Protein AF-A0A2V6Q6A1-F1 (afdb_monomer)

Nearest PDB structures (foldseek):
  5l9w-assembly1_A  TM=9.050E-01  e=7.237E-33  Aromatoleum aromaticum EbN1
  5m45-assembly2_G  TM=9.057E-01  e=1.517E-28  Xanthobacter autotrophicus Py2
  5svc-assembly1_D  TM=9.088E-01  e=3.037E-27  Xanthobacter autotrophicus Py2
  5svb-assembly1_A  TM=8.937E-01  e=1.854E-26  Xanthobacter autotrophicus Py2
  6yra-assembly2_D  TM=8.604E-01  e=2.142E-24  Pseudomonas jessenii

Structure (mmCIF, N/CA/C/O backbone):
data_AF-A0A2V6Q6A1-F1
#
_entry.id   AF-A0A2V6Q6A1-F1
#
loop_
_atom_site.group_PDB
_atom_site.id
_atom_site.type_symbol
_atom_site.label_atom_id
_atom_site.label_alt_id
_atom_site.label_comp_id
_atom_site.label_asym_id
_atom_site.label_entity_id
_atom_site.label_seq_id
_atom_site.pdbx_PDB_ins_code
_atom_site.Cartn_x
_atom_site.Cartn_y
_atom_site.Cartn_z
_atom_site.occupancy
_atom_site.B_iso_or_equiv
_atom_site.auth_seq_id
_atom_site.auth_comp_id
_atom_site.auth_asym_id
_atom_site.auth_atom_id
_atom_site.pdbx_PDB_model_num
ATOM 1 N N . MET A 1 1 ? 19.592 26.680 -6.602 1.00 52.19 1 MET A N 1
ATOM 2 C CA . MET A 1 1 ? 18.164 27.024 -6.761 1.00 52.19 1 MET A CA 1
ATOM 3 C C . MET A 1 1 ? 17.999 27.529 -8.184 1.00 52.19 1 MET A C 1
ATOM 5 O O . MET A 1 1 ? 18.560 28.576 -8.465 1.00 52.19 1 MET A O 1
ATOM 9 N N . ALA A 1 2 ? 17.382 26.703 -9.034 1.00 32.34 2 ALA A N 1
ATOM 10 C CA . ALA A 1 2 ? 17.072 26.809 -10.476 1.00 32.34 2 ALA A CA 1
ATOM 11 C C . ALA A 1 2 ? 17.186 25.356 -10.992 1.00 32.34 2 ALA A C 1
ATOM 13 O O . ALA A 1 2 ? 18.229 24.743 -10.777 1.00 32.34 2 ALA A O 1
ATOM 14 N N . ASP A 1 3 ? 16.178 24.664 -11.509 1.00 40.91 3 ASP A N 1
ATOM 15 C CA . ASP A 1 3 ? 14.806 25.017 -11.862 1.00 40.91 3 ASP A CA 1
ATOM 16 C C . ASP A 1 3 ? 13.910 23.847 -11.447 1.00 40.91 3 ASP A C 1
ATOM 18 O O . ASP A 1 3 ? 14.278 22.691 -11.642 1.00 40.91 3 ASP A O 1
ATOM 22 N N . ARG A 1 4 ? 12.764 24.119 -10.810 1.00 50.38 4 ARG A N 1
ATOM 23 C CA . ARG A 1 4 ? 11.746 23.087 -10.563 1.00 50.38 4 ARG A CA 1
ATOM 24 C C . ARG A 1 4 ? 11.013 22.883 -11.895 1.00 50.38 4 ARG A C 1
ATOM 26 O O . ARG A 1 4 ? 10.247 23.777 -12.244 1.00 50.38 4 ARG A O 1
ATOM 33 N N . PRO A 1 5 ? 11.223 21.779 -12.640 1.00 49.97 5 PRO A N 1
ATOM 34 C CA . PRO A 1 5 ? 10.543 21.594 -13.924 1.00 49.97 5 PRO A CA 1
ATOM 35 C C . PRO A 1 5 ? 9.046 21.333 -13.722 1.00 49.97 5 PRO A C 1
ATOM 37 O O . PRO A 1 5 ? 8.231 21.657 -14.578 1.00 49.97 5 PRO A O 1
ATOM 40 N N . HIS A 1 6 ? 8.693 20.795 -12.550 1.00 54.31 6 HIS A N 1
ATOM 41 C CA . HIS A 1 6 ? 7.360 20.307 -12.230 1.00 54.31 6 HIS A CA 1
ATOM 42 C C . HIS A 1 6 ? 6.731 21.127 -11.102 1.00 54.31 6 HIS A C 1
ATOM 44 O O . HIS A 1 6 ? 7.381 21.335 -10.066 1.00 54.31 6 HIS A O 1
ATOM 50 N N . PRO A 1 7 ? 5.478 21.591 -11.260 1.00 55.28 7 PRO A N 1
ATOM 51 C CA . PRO A 1 7 ? 4.749 22.215 -10.170 1.00 55.28 7 PRO A CA 1
ATOM 52 C C . PRO A 1 7 ? 4.548 21.184 -9.056 1.00 55.28 7 PRO A C 1
ATOM 54 O O . PRO A 1 7 ? 4.081 20.067 -9.284 1.00 55.28 7 PRO A O 1
ATOM 57 N N . THR A 1 8 ? 4.920 21.559 -7.834 1.00 61.19 8 THR A N 1
ATOM 58 C CA . THR A 1 8 ? 4.532 20.810 -6.640 1.00 61.19 8 THR A CA 1
ATOM 59 C C . THR A 1 8 ? 3.006 20.804 -6.553 1.00 61.19 8 THR A C 1
ATOM 61 O O . THR A 1 8 ? 2.381 21.843 -6.777 1.00 61.19 8 THR A O 1
ATOM 64 N N . SER A 1 9 ? 2.416 19.653 -6.236 1.00 60.75 9 SER A N 1
ATOM 65 C CA . SER A 1 9 ? 0.979 19.474 -6.039 1.00 60.75 9 SER A CA 1
ATOM 66 C C . SER A 1 9 ? 0.384 20.612 -5.205 1.00 60.75 9 SER A C 1
ATOM 68 O O . SER A 1 9 ? 0.834 20.870 -4.085 1.00 60.75 9 SER A O 1
ATOM 70 N N . ILE A 1 10 ? -0.641 21.274 -5.734 1.00 60.38 10 ILE A N 1
ATOM 71 C CA . ILE A 1 10 ? -1.460 22.233 -4.989 1.00 60.38 10 ILE A CA 1
ATOM 72 C C . ILE A 1 10 ? -2.690 21.521 -4.423 1.00 60.38 10 ILE A C 1
ATOM 74 O O . ILE A 1 10 ? -3.196 20.572 -5.030 1.00 60.38 10 ILE A O 1
ATOM 78 N N . ALA A 1 11 ? -3.178 21.964 -3.265 1.00 61.19 11 ALA A N 1
ATOM 79 C CA . ALA A 1 11 ? -4.461 21.505 -2.743 1.00 61.19 11 ALA A CA 1
ATOM 80 C C . ALA A 1 11 ? -5.572 21.782 -3.775 1.00 61.19 11 ALA A C 1
ATOM 82 O O . ALA A 1 11 ? -5.618 22.871 -4.348 1.00 61.19 11 ALA A O 1
ATOM 83 N N . GLY A 1 12 ? -6.438 20.796 -4.032 1.00 60.97 12 GLY A N 1
ATOM 84 C CA . GLY A 1 12 ? -7.480 20.902 -5.065 1.00 60.97 12 GLY A CA 1
ATOM 85 C C . GLY A 1 12 ? -6.962 20.834 -6.508 1.00 60.97 12 GLY A C 1
ATOM 86 O O . GLY A 1 12 ? -7.624 21.331 -7.415 1.00 60.97 12 GLY A O 1
ATOM 87 N N . GLY A 1 13 ? -5.772 20.263 -6.725 1.00 71.44 13 GLY A N 1
ATOM 88 C CA . GLY A 1 13 ? -5.239 19.984 -8.060 1.00 71.44 13 GLY A CA 1
ATOM 89 C C . GLY A 1 13 ? -6.072 18.958 -8.853 1.00 71.44 13 GLY A C 1
ATOM 90 O O . GLY A 1 13 ? -7.059 18.427 -8.344 1.00 71.44 13 GLY A O 1
ATOM 91 N N . PRO A 1 14 ? -5.683 18.654 -10.103 1.00 78.00 14 PRO A N 1
ATOM 92 C CA . PRO A 1 14 ? -6.456 17.830 -11.039 1.00 78.00 14 PRO A CA 1
ATOM 93 C C . PRO A 1 14 ? -6.380 16.315 -10.735 1.00 78.00 14 PRO A C 1
ATOM 95 O O . PRO A 1 14 ? -6.233 15.513 -11.650 1.00 78.00 14 PRO A O 1
ATOM 98 N N . TYR A 1 15 ? -6.427 15.911 -9.461 1.00 88.25 15 TYR A N 1
ATOM 99 C CA . TYR A 1 15 ? -6.210 14.536 -8.981 1.00 88.25 15 TYR A CA 1
ATOM 100 C C . TYR A 1 15 ? -7.426 13.629 -9.211 1.00 88.25 15 TYR A C 1
ATOM 102 O O . TYR A 1 15 ? -8.030 13.112 -8.275 1.00 88.25 15 TYR A O 1
ATOM 110 N N . ASP A 1 16 ? -7.812 13.470 -10.471 1.00 81.81 16 ASP A N 1
ATOM 111 C CA . ASP A 1 16 ? -9.021 12.757 -10.887 1.00 81.81 16 ASP A CA 1
ATOM 112 C C . ASP A 1 16 ? -8.877 11.224 -10.911 1.00 81.81 16 ASP A C 1
ATOM 114 O O . ASP A 1 16 ? -9.873 10.512 -11.035 1.00 81.81 16 ASP A O 1
ATOM 118 N N . GLY A 1 17 ? -7.654 10.701 -10.779 1.00 89.56 17 GLY A N 1
ATOM 119 C CA . GLY A 1 17 ? -7.370 9.270 -10.891 1.00 89.56 17 GLY A CA 1
ATOM 120 C C . GLY A 1 17 ? -7.438 8.738 -12.324 1.00 89.56 17 GLY A C 1
ATOM 121 O O . GLY A 1 17 ? -7.473 7.528 -12.507 1.00 89.56 17 GLY A O 1
ATOM 122 N N . THR A 1 18 ? -7.475 9.616 -13.332 1.00 88.75 18 THR A N 1
ATOM 123 C CA . THR A 1 18 ? -7.547 9.255 -14.758 1.00 88.75 18 THR A CA 1
ATOM 124 C C . THR A 1 18 ? -6.350 9.776 -15.544 1.00 88.75 18 THR A C 1
ATOM 126 O O . THR A 1 18 ? -5.711 9.018 -16.264 1.00 88.75 18 THR A O 1
ATOM 129 N N . THR A 1 19 ? -6.012 11.060 -15.392 1.00 89.62 19 THR A N 1
ATOM 130 C CA . THR A 1 19 ? -4.817 11.668 -15.993 1.00 89.62 19 THR A CA 1
ATOM 131 C C . THR A 1 19 ? -3.728 11.812 -14.942 1.00 89.62 19 THR A C 1
ATOM 133 O O . THR A 1 19 ? -2.576 11.433 -15.155 1.00 89.62 19 THR A O 1
ATOM 136 N N . PHE A 1 20 ? -4.103 12.336 -13.778 1.00 92.69 20 PHE A N 1
ATOM 137 C CA . PHE A 1 20 ? -3.232 12.437 -12.617 1.00 92.69 20 PHE A CA 1
ATOM 138 C C . PHE A 1 20 ? -3.672 11.414 -11.584 1.00 92.69 20 PHE A C 1
ATOM 140 O O . PHE A 1 20 ? -4.853 11.084 -11.494 1.00 92.69 20 PHE A O 1
ATOM 147 N N . SER A 1 21 ? -2.730 10.923 -10.781 1.00 94.69 21 SER A N 1
ATOM 148 C CA . SER A 1 21 ? -3.085 10.052 -9.666 1.00 94.69 21 SER A CA 1
ATOM 149 C C . SER A 1 21 ? -4.073 10.752 -8.742 1.00 94.69 21 SER A C 1
ATOM 151 O O . SER A 1 21 ? -3.942 11.948 -8.475 1.00 94.69 21 SER A O 1
ATOM 153 N N . TYR A 1 22 ? -5.033 9.993 -8.239 1.00 95.75 22 TYR A N 1
ATOM 154 C CA . TYR A 1 22 ? -5.939 10.449 -7.209 1.00 95.75 22 TYR A CA 1
ATOM 155 C C . TYR A 1 22 ? -5.170 10.719 -5.911 1.00 95.75 22 TYR A C 1
ATOM 157 O O . TYR A 1 22 ? -4.379 9.897 -5.444 1.00 95.75 22 TYR A O 1
ATOM 165 N N . ILE A 1 23 ? -5.421 11.890 -5.334 1.00 94.00 23 ILE A N 1
ATOM 166 C CA . ILE A 1 23 ? -4.911 12.322 -4.037 1.00 94.00 23 ILE A CA 1
ATOM 167 C C . ILE A 1 23 ? -6.141 12.758 -3.245 1.00 94.00 23 ILE A C 1
ATOM 169 O O . ILE A 1 23 ? -6.801 13.718 -3.654 1.00 94.00 23 ILE A O 1
ATOM 173 N N . PRO A 1 24 ? -6.478 12.069 -2.142 1.00 91.19 24 PRO A N 1
ATOM 174 C CA . PRO A 1 24 ? -7.683 12.378 -1.392 1.00 91.19 24 PRO A CA 1
ATOM 175 C C . PRO A 1 24 ? -7.619 13.799 -0.827 1.00 91.19 24 PRO A C 1
ATOM 177 O O . PRO A 1 24 ? -6.596 14.230 -0.287 1.00 91.19 24 PRO A O 1
ATOM 180 N N . GLY A 1 25 ? -8.732 14.524 -0.945 1.00 88.81 25 GLY A N 1
ATOM 181 C CA . GLY A 1 25 ? -8.899 15.821 -0.301 1.00 88.81 25 GLY A CA 1
ATOM 182 C C . GLY A 1 25 ? -9.003 15.706 1.229 1.00 88.81 25 GLY A C 1
ATOM 183 O O . GLY A 1 25 ? -9.142 14.607 1.767 1.00 88.81 25 GLY A O 1
ATOM 184 N N . PRO A 1 26 ? -8.985 16.841 1.954 1.00 86.12 26 PRO A N 1
ATOM 185 C CA . PRO A 1 26 ? -9.157 16.851 3.411 1.00 86.12 26 PRO A CA 1
ATOM 186 C C . PRO A 1 26 ? -10.549 16.374 3.856 1.00 86.12 26 PRO A C 1
ATOM 188 O O . PRO A 1 26 ? -10.706 15.899 4.977 1.00 86.12 26 PRO A O 1
ATOM 191 N N . THR A 1 27 ? -11.545 16.488 2.976 1.00 90.06 27 THR A N 1
ATOM 192 C CA . THR A 1 27 ? -12.910 16.004 3.186 1.00 90.06 27 THR A CA 1
ATOM 193 C C . THR A 1 27 ? -13.309 15.162 1.987 1.00 90.06 27 THR A C 1
ATOM 195 O O . THR A 1 27 ? -13.152 15.616 0.854 1.00 90.06 27 THR A O 1
ATOM 198 N N . LEU A 1 28 ? -13.848 13.970 2.239 1.00 94.12 28 LEU A N 1
ATOM 199 C CA . LEU A 1 28 ? -14.327 13.077 1.188 1.00 94.12 28 LEU A CA 1
ATOM 200 C C . LEU A 1 28 ? -15.754 13.439 0.769 1.00 94.12 28 LEU A C 1
ATOM 202 O O . LEU A 1 28 ? -16.633 13.629 1.614 1.00 94.12 28 LEU A O 1
ATOM 206 N N . SER A 1 29 ? -16.003 13.480 -0.536 1.00 94.50 29 SER A N 1
ATOM 207 C CA . SER A 1 29 ? -17.337 13.658 -1.111 1.00 94.50 29 SER A CA 1
ATOM 208 C C . SER A 1 29 ? -18.110 12.333 -1.152 1.00 94.50 29 SER A C 1
ATOM 210 O O . SER A 1 29 ? -18.175 11.674 -2.188 1.00 94.50 29 SER A O 1
ATOM 212 N N . ILE A 1 30 ? -18.723 11.943 -0.035 1.00 97.44 30 ILE A N 1
ATOM 213 C CA . ILE A 1 30 ? -19.488 10.690 0.086 1.00 97.44 30 ILE A CA 1
ATOM 214 C C . ILE A 1 30 ? -20.977 10.949 -0.179 1.00 97.44 30 ILE A C 1
ATOM 216 O O . ILE A 1 30 ? -21.548 11.896 0.364 1.00 97.44 30 ILE A O 1
ATOM 220 N N . ASP A 1 31 ? -21.619 10.112 -1.001 1.00 98.06 31 ASP A N 1
ATOM 221 C CA . ASP A 1 31 ? -23.051 10.239 -1.277 1.00 98.06 31 ASP A CA 1
ATOM 222 C C . ASP A 1 31 ? -23.886 10.054 0.009 1.00 98.06 31 ASP A C 1
ATOM 224 O O . ASP A 1 31 ? -23.669 9.079 0.734 1.00 98.06 31 ASP A O 1
ATOM 228 N N . PRO A 1 32 ? -24.865 10.937 0.294 1.00 96.94 32 PRO A N 1
ATOM 229 C CA . PRO A 1 32 ? -25.662 10.878 1.522 1.00 96.94 32 PRO A CA 1
ATOM 230 C C . PRO A 1 32 ? -26.473 9.591 1.721 1.00 96.94 32 PRO A C 1
ATOM 232 O O . PRO A 1 32 ? -26.937 9.339 2.831 1.00 96.94 32 PRO A O 1
ATOM 235 N N . SER A 1 33 ? -26.681 8.789 0.670 1.00 96.56 33 SER A N 1
ATOM 236 C CA . SER A 1 33 ? -27.344 7.484 0.793 1.00 96.56 33 SER A CA 1
ATOM 237 C C . SER A 1 33 ? -26.508 6.454 1.562 1.00 96.56 33 SER A C 1
ATOM 239 O O . SER A 1 33 ? -27.073 5.530 2.150 1.00 96.56 33 SER A O 1
ATOM 241 N N . LEU A 1 34 ? -25.182 6.621 1.620 1.00 98.38 34 LEU A N 1
ATOM 242 C CA . LEU A 1 34 ? -24.296 5.776 2.410 1.00 98.38 34 LEU A CA 1
ATOM 243 C C . LEU A 1 34 ? -24.174 6.328 3.834 1.00 98.38 34 LEU A C 1
ATOM 245 O O . LEU A 1 34 ? -23.472 7.305 4.090 1.00 98.38 34 LEU A O 1
ATOM 249 N N . THR A 1 35 ? -24.831 5.670 4.789 1.00 98.06 35 THR A N 1
ATOM 250 C CA . THR A 1 35 ? -24.734 6.061 6.201 1.00 98.06 35 THR A CA 1
ATOM 251 C C . THR A 1 35 ? -23.484 5.461 6.838 1.00 98.06 35 THR A C 1
ATOM 253 O O . THR A 1 35 ? -23.274 4.251 6.796 1.00 98.06 35 THR A O 1
ATOM 256 N N . LEU A 1 36 ? -22.668 6.306 7.464 1.00 98.31 36 LEU A N 1
ATOM 257 C CA . LEU A 1 36 ? -21.457 5.914 8.182 1.00 98.31 36 LEU A CA 1
ATOM 258 C C . LEU A 1 36 ? -21.755 5.719 9.675 1.00 98.31 36 LEU A C 1
ATOM 260 O O . LEU A 1 36 ? -22.447 6.541 10.275 1.00 98.31 36 LEU A O 1
ATOM 264 N N . HIS A 1 37 ? -21.225 4.662 10.292 1.00 97.94 37 HIS A N 1
ATOM 265 C CA . HIS A 1 37 ? -21.324 4.454 11.738 1.00 97.94 37 HIS A CA 1
ATOM 266 C C . HIS A 1 37 ? -20.251 5.279 12.443 1.00 97.94 37 HIS A C 1
ATOM 268 O O . HIS A 1 37 ? -19.085 4.880 12.469 1.00 97.94 37 HIS A O 1
ATOM 274 N N . ARG A 1 38 ? -20.646 6.401 13.044 1.00 96.69 38 ARG A N 1
ATOM 275 C CA . ARG A 1 38 ? -19.726 7.346 13.702 1.00 96.69 38 ARG A CA 1
ATOM 276 C C . ARG A 1 38 ? -19.898 7.400 15.214 1.00 96.69 38 ARG A C 1
ATOM 278 O O . ARG A 1 38 ? -19.171 8.125 15.882 1.00 96.69 38 ARG A O 1
ATOM 285 N N . GLU A 1 39 ? -20.853 6.658 15.755 1.00 97.50 39 GLU A N 1
ATOM 286 C CA . GLU A 1 39 ? -21.099 6.559 17.186 1.00 97.50 39 GLU A CA 1
ATOM 287 C C . GLU A 1 39 ? -19.993 5.739 17.871 1.00 97.50 39 GLU A C 1
ATOM 289 O O . GLU A 1 39 ? -19.534 4.720 17.349 1.00 97.50 39 GLU A O 1
ATOM 294 N N . TRP A 1 40 ? -19.513 6.231 19.014 1.00 97.88 40 TRP A N 1
ATOM 295 C CA . TRP A 1 40 ? -18.490 5.587 19.838 1.00 97.88 40 TRP A CA 1
ATOM 296 C C . TRP A 1 40 ? -18.577 6.085 21.284 1.00 97.88 40 TRP A C 1
ATOM 298 O O . TRP A 1 40 ? -19.172 7.129 21.560 1.00 97.88 40 TRP A O 1
ATOM 308 N N . THR A 1 41 ? -17.953 5.357 22.213 1.00 97.25 41 THR A N 1
ATOM 309 C CA . THR A 1 41 ? -17.817 5.781 23.615 1.00 97.25 41 THR A CA 1
ATOM 310 C C . THR A 1 41 ? -16.353 5.944 24.021 1.00 97.25 41 THR A C 1
ATOM 312 O O . THR A 1 41 ? -15.499 5.141 23.652 1.00 97.25 41 THR A O 1
ATOM 315 N N . ASP A 1 42 ? -16.059 6.983 24.803 1.00 94.31 42 ASP A N 1
ATOM 316 C CA . ASP A 1 42 ? -14.757 7.228 25.437 1.00 94.31 42 ASP A CA 1
ATOM 317 C C . ASP A 1 42 ? -14.569 6.438 26.743 1.00 94.31 42 ASP A C 1
ATOM 319 O O . ASP A 1 42 ? -13.448 6.293 27.240 1.00 94.31 42 ASP A O 1
ATOM 323 N N . LYS A 1 43 ? -15.657 5.885 27.290 1.00 94.88 43 LYS A N 1
ATOM 324 C CA . LYS A 1 43 ? -15.686 5.138 28.553 1.00 94.88 43 LYS A CA 1
ATOM 325 C C . LYS A 1 43 ? -15.255 3.689 28.351 1.00 94.88 43 LYS A C 1
ATOM 327 O O . LYS A 1 43 ? -16.050 2.765 28.494 1.00 94.88 43 LYS A O 1
ATOM 332 N N . ILE A 1 44 ? -13.981 3.499 28.026 1.00 96.75 44 ILE A N 1
ATOM 333 C CA . ILE A 1 44 ? -13.380 2.178 27.828 1.00 96.75 44 ILE A CA 1
ATOM 334 C C . ILE A 1 44 ? -12.336 1.949 28.914 1.00 96.75 44 ILE A C 1
ATOM 336 O O . ILE A 1 44 ? -11.341 2.677 28.996 1.00 96.75 44 ILE A O 1
ATOM 340 N N . ASP A 1 45 ? -12.553 0.931 29.746 1.00 96.38 45 ASP A N 1
ATOM 341 C CA . ASP A 1 45 ? -11.570 0.545 30.749 1.00 96.38 45 ASP A CA 1
ATOM 342 C C . ASP A 1 45 ? -10.300 -0.037 30.085 1.00 96.38 45 ASP A C 1
ATOM 344 O O . ASP A 1 45 ? -10.363 -0.585 28.977 1.00 96.38 45 ASP A O 1
ATOM 348 N N . PRO A 1 46 ? -9.126 0.062 30.736 1.00 97.06 46 PRO A N 1
ATOM 349 C CA . PRO A 1 46 ? -7.866 -0.373 30.135 1.00 97.06 46 PRO A CA 1
ATOM 350 C C . PRO A 1 46 ? -7.821 -1.858 29.748 1.00 97.06 46 PRO A C 1
ATOM 352 O O . PRO A 1 46 ? -7.141 -2.207 28.786 1.00 97.06 46 PRO A O 1
ATOM 355 N N . ILE A 1 47 ? -8.543 -2.733 30.459 1.00 97.88 47 ILE A N 1
ATOM 356 C CA . ILE A 1 47 ? -8.542 -4.175 30.183 1.00 97.88 47 ILE A CA 1
ATOM 357 C C . ILE A 1 47 ? -9.329 -4.441 28.901 1.00 97.88 47 ILE A C 1
ATOM 359 O O . ILE A 1 47 ? -8.825 -5.107 27.997 1.00 97.88 47 ILE A O 1
ATOM 363 N N . THR A 1 48 ? -10.536 -3.883 28.788 1.00 97.94 48 THR A N 1
ATOM 364 C CA . THR A 1 48 ? -11.352 -3.992 27.571 1.00 97.94 48 THR A CA 1
ATOM 365 C C . THR A 1 48 ? -10.622 -3.411 26.361 1.00 97.94 48 THR A C 1
ATOM 367 O O . THR A 1 48 ? -10.620 -4.036 25.298 1.00 97.94 48 THR A O 1
ATOM 370 N N . TYR A 1 49 ? -9.941 -2.269 26.527 1.00 98.25 49 TYR A N 1
ATOM 371 C CA . TYR A 1 49 ? -9.110 -1.681 25.475 1.00 98.25 49 TYR A CA 1
ATOM 372 C C . TYR A 1 49 ? -8.033 -2.657 24.985 1.00 98.25 49 TYR A C 1
ATOM 374 O O . TYR A 1 49 ? -7.991 -2.955 23.792 1.00 98.25 49 TYR A O 1
ATOM 382 N N . GLU A 1 50 ? -7.202 -3.202 25.879 1.00 97.69 50 GLU A N 1
ATOM 383 C CA . GLU A 1 50 ? -6.117 -4.107 25.477 1.00 97.69 50 GLU A CA 1
ATOM 384 C C . GLU A 1 50 ? -6.633 -5.409 24.855 1.00 97.69 50 GLU A C 1
ATOM 386 O O . GLU A 1 50 ? -6.040 -5.906 23.895 1.00 97.69 50 GLU A O 1
ATOM 391 N N . VAL A 1 51 ? -7.754 -5.947 25.347 1.00 98.25 51 VAL A N 1
ATOM 392 C CA . VAL A 1 51 ? -8.365 -7.161 24.787 1.00 98.25 51 VAL A CA 1
ATOM 393 C C . VAL A 1 51 ? -8.864 -6.919 23.365 1.00 98.25 51 VAL A C 1
ATOM 395 O O . VAL A 1 51 ? -8.527 -7.693 22.470 1.00 98.25 51 VAL A O 1
ATOM 398 N N . ILE A 1 52 ? -9.648 -5.861 23.130 1.00 98.50 52 ILE A N 1
ATOM 399 C CA . ILE A 1 52 ? -10.194 -5.571 21.796 1.00 98.50 52 ILE A CA 1
ATOM 400 C C . ILE A 1 52 ? -9.068 -5.169 20.837 1.00 98.50 52 ILE A C 1
ATOM 402 O O . ILE A 1 52 ? -9.050 -5.646 19.704 1.00 98.50 52 ILE A O 1
ATOM 406 N N . ARG A 1 53 ? -8.092 -4.371 21.291 1.00 97.94 53 ARG A N 1
ATOM 407 C CA . ARG A 1 53 ? -6.933 -3.952 20.492 1.00 97.94 53 ARG A CA 1
ATOM 408 C C . ARG A 1 53 ? -6.148 -5.140 19.942 1.00 97.94 53 ARG A C 1
ATOM 410 O O . ARG A 1 53 ? -5.947 -5.232 18.733 1.00 97.94 53 ARG A O 1
ATOM 417 N N . HIS A 1 54 ? -5.747 -6.075 20.804 1.00 97.25 54 HIS A N 1
ATOM 418 C CA . HIS A 1 54 ? -5.023 -7.268 20.356 1.00 97.25 54 HIS A CA 1
ATOM 419 C C . HIS A 1 54 ? -5.905 -8.213 19.537 1.00 97.25 54 HIS A C 1
ATOM 421 O O . HIS A 1 54 ? -5.401 -8.905 18.657 1.00 97.25 54 HIS A O 1
ATOM 427 N N . ASN A 1 55 ? -7.217 -8.250 19.787 1.00 98.06 55 ASN A N 1
ATOM 428 C CA . ASN A 1 55 ? -8.126 -9.040 18.962 1.00 98.06 55 ASN A CA 1
ATOM 429 C C . ASN A 1 55 ? -8.210 -8.482 17.534 1.00 98.06 55 ASN A C 1
ATOM 431 O O . ASN A 1 55 ? -8.062 -9.246 16.591 1.00 98.06 55 ASN A O 1
ATOM 435 N N . LEU A 1 56 ? -8.344 -7.161 17.366 1.00 98.31 56 LEU A N 1
ATOM 436 C CA . LEU A 1 56 ? -8.310 -6.503 16.053 1.00 98.31 56 LEU A CA 1
ATOM 437 C C . LEU A 1 56 ? -6.987 -6.755 15.315 1.00 98.31 56 LEU A C 1
ATOM 439 O O . LEU A 1 56 ? -7.014 -7.072 14.128 1.00 98.31 56 LEU A O 1
ATOM 443 N N . TRP A 1 57 ? -5.850 -6.691 16.017 1.00 97.56 57 TRP A N 1
ATOM 444 C CA . TRP A 1 57 ? -4.552 -7.073 15.450 1.00 97.56 57 TRP A CA 1
ATOM 445 C C . TRP A 1 57 ? -4.540 -8.534 14.974 1.00 97.56 57 TRP A C 1
ATOM 447 O O . TRP A 1 57 ? -4.217 -8.811 13.822 1.00 97.56 57 TRP A O 1
ATOM 457 N N . ASN A 1 58 ? -4.975 -9.472 15.820 1.00 97.44 58 ASN A N 1
ATOM 458 C CA . ASN A 1 58 ? -5.031 -10.892 15.466 1.00 97.44 58 ASN A CA 1
ATOM 459 C C . ASN A 1 58 ? -5.986 -11.170 14.295 1.00 97.44 58 ASN A C 1
ATOM 461 O O . ASN A 1 58 ? -5.707 -12.039 13.476 1.00 97.44 58 ASN A O 1
ATOM 465 N N . ILE A 1 59 ? -7.097 -10.433 14.193 1.00 98.12 59 ILE A N 1
ATOM 466 C CA . ILE A 1 59 ? -8.012 -10.502 13.047 1.00 98.12 59 ILE A CA 1
ATOM 467 C C . ILE A 1 59 ? -7.292 -10.076 11.763 1.00 98.12 59 ILE A C 1
ATOM 469 O O . ILE A 1 59 ? -7.453 -10.733 10.734 1.00 98.12 59 ILE A O 1
ATOM 473 N N . ASN A 1 60 ? -6.500 -9.001 11.821 1.00 96.81 60 ASN A N 1
ATOM 474 C CA . ASN A 1 60 ? -5.730 -8.525 10.675 1.00 96.81 60 ASN A CA 1
ATOM 475 C C . ASN A 1 60 ? -4.655 -9.534 10.239 1.00 96.81 60 ASN A C 1
ATOM 477 O O . ASN A 1 60 ? -4.497 -9.792 9.046 1.00 96.81 60 ASN A O 1
ATOM 481 N N . GLU A 1 61 ? -3.958 -10.151 11.194 1.00 94.81 61 GLU A N 1
ATOM 482 C CA . GLU A 1 61 ? -2.972 -11.203 10.915 1.00 94.81 61 GLU A CA 1
ATOM 483 C C . GLU A 1 61 ? -3.620 -12.454 10.319 1.00 94.81 61 GLU A C 1
ATOM 485 O O . GLU A 1 61 ? -3.163 -12.983 9.304 1.00 94.81 61 GLU A O 1
ATOM 490 N N . GLU A 1 62 ? -4.732 -12.907 10.901 1.00 96.50 62 GLU A N 1
ATOM 491 C CA . GLU A 1 62 ? -5.455 -14.079 10.417 1.00 96.50 62 GLU A CA 1
ATOM 492 C C . GLU A 1 62 ? -5.990 -13.892 8.994 1.00 96.50 62 GLU A C 1
ATOM 494 O O . GLU A 1 62 ? -6.027 -14.857 8.226 1.00 96.50 62 GLU A O 1
ATOM 499 N N . LEU A 1 63 ? -6.358 -12.664 8.614 1.00 96.69 63 LEU A N 1
ATOM 500 C CA . LEU A 1 63 ? -6.712 -12.332 7.236 1.00 96.69 63 LEU A CA 1
ATOM 501 C C . LEU A 1 63 ? -5.568 -12.712 6.288 1.00 96.69 63 LEU A C 1
ATOM 503 O O . LEU A 1 63 ? -5.773 -13.510 5.370 1.00 96.69 63 LEU A O 1
ATOM 507 N N . GLY A 1 64 ? -4.366 -12.180 6.529 1.00 94.25 64 GLY A N 1
ATOM 508 C CA . GLY A 1 64 ? -3.192 -12.451 5.696 1.00 94.25 64 GLY A CA 1
ATOM 509 C C . GLY A 1 64 ? -2.820 -13.937 5.683 1.00 94.25 64 GLY A C 1
ATOM 510 O O . GLY A 1 64 ? -2.621 -14.518 4.615 1.00 94.25 64 GLY A O 1
ATOM 511 N N . MET A 1 65 ? -2.850 -14.596 6.847 1.00 93.75 65 MET A N 1
ATOM 512 C CA . MET A 1 65 ? -2.576 -16.036 6.959 1.00 93.75 65 MET A CA 1
ATOM 513 C C . MET A 1 65 ? -3.596 -16.893 6.198 1.00 93.75 65 MET A C 1
ATOM 515 O O . MET A 1 65 ? -3.249 -17.948 5.666 1.00 93.75 65 MET A O 1
ATOM 519 N N . THR A 1 66 ? -4.860 -16.467 6.144 1.00 94.94 66 THR A N 1
ATOM 520 C CA . THR A 1 66 ? -5.907 -17.156 5.377 1.00 94.94 66 THR A CA 1
ATOM 521 C C . THR A 1 66 ? -5.601 -17.096 3.886 1.00 94.94 66 THR A C 1
ATOM 523 O O . THR A 1 66 ? -5.659 -18.125 3.214 1.00 94.94 66 THR A O 1
ATOM 526 N N . ILE A 1 67 ? -5.207 -15.923 3.380 1.00 94.56 67 ILE A N 1
ATOM 527 C CA . ILE A 1 67 ? -4.810 -15.757 1.977 1.00 94.56 67 ILE A CA 1
ATOM 528 C C . ILE A 1 67 ? -3.603 -16.641 1.668 1.00 94.56 67 ILE A C 1
ATOM 530 O O . ILE A 1 67 ? -3.647 -17.425 0.724 1.00 94.56 67 ILE A O 1
ATOM 534 N N . GLN A 1 68 ? -2.568 -16.579 2.507 1.00 91.44 68 GLN A N 1
ATOM 535 C CA . GLN A 1 68 ? -1.343 -17.363 2.349 1.00 91.44 68 GLN A CA 1
ATOM 536 C C . GLN A 1 68 ? -1.615 -18.875 2.266 1.00 91.44 68 GLN A C 1
ATOM 538 O O . GLN A 1 68 ? -0.959 -19.578 1.506 1.00 91.44 68 GLN A O 1
ATOM 543 N N . ARG A 1 69 ? -2.566 -19.393 3.053 1.00 91.31 69 ARG A N 1
ATOM 544 C CA . ARG A 1 69 ? -2.883 -20.831 3.103 1.00 91.31 69 ARG A CA 1
ATOM 545 C C . ARG A 1 69 ? -3.751 -21.323 1.947 1.00 91.31 69 ARG A C 1
ATOM 547 O O . ARG A 1 69 ? -3.776 -22.526 1.704 1.00 91.31 69 ARG A O 1
ATOM 554 N N . ILE A 1 70 ? -4.510 -20.433 1.308 1.00 92.38 70 ILE A N 1
ATOM 555 C CA . ILE A 1 70 ? -5.460 -20.787 0.240 1.00 92.38 70 ILE A CA 1
ATOM 556 C C . ILE A 1 70 ? -4.883 -20.476 -1.143 1.00 92.38 70 ILE A C 1
ATOM 558 O O . ILE A 1 70 ? -5.170 -21.206 -2.091 1.00 92.38 70 ILE A O 1
ATOM 562 N N . SER A 1 71 ? -4.097 -19.404 -1.270 1.00 88.12 71 SER A N 1
ATOM 563 C CA . SER A 1 71 ? -3.459 -19.028 -2.530 1.00 88.12 71 SER A CA 1
ATOM 564 C C . SER A 1 71 ? -2.596 -20.173 -3.058 1.00 88.12 71 SER A C 1
ATOM 566 O O . SER A 1 71 ? -1.875 -20.825 -2.308 1.00 88.12 71 SER A O 1
ATOM 568 N N . GLY A 1 72 ? -2.675 -20.408 -4.368 1.00 79.19 72 GLY A N 1
ATOM 569 C CA . GLY A 1 72 ? -1.789 -21.343 -5.066 1.00 79.19 72 GLY A CA 1
ATOM 570 C C . GLY A 1 72 ? -0.579 -20.660 -5.695 1.00 79.19 72 GLY A C 1
ATOM 571 O O . GLY A 1 72 ? 0.238 -21.333 -6.321 1.00 79.19 72 GLY A O 1
ATOM 572 N N . SER A 1 73 ? -0.464 -19.337 -5.568 1.00 79.44 73 SER A N 1
ATOM 573 C CA . SER A 1 73 ? 0.651 -18.573 -6.111 1.00 79.44 73 SER A CA 1
ATOM 574 C C . SER A 1 73 ? 1.855 -18.653 -5.168 1.00 79.44 73 SER A C 1
ATOM 576 O O . SER A 1 73 ? 1.735 -18.320 -3.982 1.00 79.44 73 SER A O 1
ATOM 578 N N . PRO A 1 74 ? 3.052 -19.023 -5.660 1.00 75.75 74 PRO A N 1
ATOM 579 C CA . PRO A 1 74 ? 4.255 -18.991 -4.835 1.00 75.75 74 PRO A CA 1
ATOM 580 C C . PRO A 1 74 ? 4.577 -17.564 -4.325 1.00 75.75 74 PRO A C 1
ATOM 582 O O . PRO A 1 74 ? 5.283 -17.416 -3.326 1.00 75.75 74 PRO A O 1
ATOM 585 N N . VAL A 1 75 ? 4.017 -16.516 -4.956 1.00 79.69 75 VAL A N 1
ATOM 586 C CA . VAL A 1 75 ? 4.171 -15.108 -4.556 1.00 79.69 75 VAL A CA 1
ATOM 587 C C . VAL A 1 75 ? 3.524 -14.878 -3.190 1.00 79.69 75 VAL A C 1
ATOM 589 O O . VAL A 1 75 ? 4.141 -14.336 -2.274 1.00 79.69 75 VAL A O 1
ATOM 592 N N . ALA A 1 76 ? 2.300 -15.373 -3.015 1.00 79.00 76 ALA A N 1
ATOM 593 C CA . ALA A 1 76 ? 1.592 -15.286 -1.746 1.00 79.00 76 ALA A CA 1
ATOM 594 C C . ALA A 1 76 ? 2.181 -16.247 -0.707 1.00 79.00 76 ALA A C 1
ATOM 596 O O . ALA A 1 76 ? 2.333 -15.891 0.458 1.00 79.00 76 ALA A O 1
ATOM 597 N N . MET A 1 77 ? 2.495 -17.480 -1.125 1.00 78.12 77 MET A N 1
ATOM 598 C CA . MET A 1 77 ? 2.857 -18.563 -0.208 1.00 78.12 77 MET A CA 1
ATOM 599 C C . MET A 1 77 ? 4.266 -18.439 0.375 1.00 78.12 77 MET A C 1
ATOM 601 O O . MET A 1 77 ? 4.477 -18.872 1.511 1.00 78.12 77 MET A O 1
ATOM 605 N N . TYR A 1 78 ? 5.222 -17.886 -0.380 1.00 74.75 78 TYR A N 1
ATOM 606 C CA . TYR A 1 78 ? 6.634 -17.835 0.024 1.00 74.75 78 TYR A CA 1
ATOM 607 C C . TYR A 1 78 ? 7.184 -16.414 0.091 1.00 74.75 78 TYR A C 1
ATOM 609 O O . TYR A 1 78 ? 7.890 -16.085 1.042 1.00 74.75 78 TYR A O 1
ATOM 617 N N . ALA A 1 79 ? 6.852 -15.586 -0.902 1.00 74.81 79 ALA A N 1
ATOM 618 C CA . ALA A 1 79 ? 7.330 -14.207 -0.988 1.00 74.81 79 ALA A CA 1
ATOM 619 C C . ALA A 1 79 ? 6.644 -13.280 0.017 1.00 74.81 79 ALA A C 1
ATOM 621 O O . ALA A 1 79 ? 7.230 -12.281 0.422 1.00 74.81 79 ALA A O 1
ATOM 622 N N . PHE A 1 80 ? 5.410 -13.604 0.416 1.00 85.56 80 PHE A N 1
ATOM 623 C CA . PHE A 1 80 ? 4.595 -12.740 1.271 1.00 85.56 80 PHE A CA 1
ATOM 624 C C . PHE A 1 80 ? 4.355 -11.364 0.634 1.00 85.56 80 PHE A C 1
ATOM 626 O O . PHE A 1 80 ? 4.294 -10.343 1.320 1.00 85.56 80 PHE A O 1
ATOM 633 N N . ASP A 1 81 ? 4.200 -11.338 -0.693 1.00 89.00 81 ASP A N 1
ATOM 634 C CA . ASP A 1 81 ? 3.831 -10.133 -1.441 1.00 89.00 81 ASP A CA 1
ATOM 635 C C . ASP A 1 81 ? 2.307 -9.947 -1.422 1.00 89.00 81 ASP A C 1
ATOM 637 O O . ASP A 1 81 ? 1.573 -10.172 -2.386 1.00 89.00 81 ASP A O 1
ATOM 641 N N . LEU A 1 82 ? 1.820 -9.664 -0.219 1.00 93.06 82 LEU A N 1
ATOM 642 C CA . LEU A 1 82 ? 0.426 -9.401 0.094 1.00 93.06 82 LEU A CA 1
ATOM 643 C C . LEU A 1 82 ? 0.360 -8.361 1.211 1.00 93.06 82 LEU A C 1
ATOM 645 O O . LEU A 1 82 ? 1.381 -7.992 1.783 1.00 93.06 82 LEU A O 1
ATOM 649 N N . ASN A 1 83 ? -0.826 -7.874 1.545 1.00 95.19 83 ASN A N 1
ATOM 650 C CA . ASN A 1 83 ? -1.054 -7.169 2.802 1.00 95.19 83 ASN A CA 1
ATOM 651 C C . ASN A 1 83 ? -2.525 -7.284 3.222 1.00 95.19 83 ASN A C 1
ATOM 653 O O . ASN A 1 83 ? -3.408 -7.413 2.378 1.00 95.19 83 ASN A O 1
ATOM 657 N N . SER A 1 84 ? -2.785 -7.239 4.525 1.00 96.31 84 SER A N 1
ATOM 658 C CA . SER A 1 84 ? -4.111 -7.162 5.138 1.00 96.31 84 SER A CA 1
ATOM 659 C C . SER A 1 84 ? -4.265 -5.823 5.850 1.00 96.31 84 SER A C 1
ATOM 661 O O . SER A 1 84 ? -3.318 -5.307 6.439 1.00 96.31 84 SER A O 1
ATOM 663 N N . SER A 1 85 ? -5.438 -5.202 5.789 1.00 97.81 85 SER A N 1
ATOM 664 C CA . SER A 1 85 ? -5.655 -3.931 6.484 1.00 97.81 85 SER A CA 1
ATOM 665 C C . SER A 1 85 ? -7.086 -3.770 6.972 1.00 97.81 85 SER A C 1
ATOM 667 O O . SER A 1 85 ? -8.038 -4.207 6.320 1.00 97.81 85 SER A O 1
ATOM 669 N N . ILE A 1 86 ? -7.221 -3.091 8.109 1.00 98.62 86 ILE A N 1
ATOM 670 C CA . ILE A 1 86 ? -8.491 -2.668 8.697 1.00 98.62 86 ILE A CA 1
ATOM 671 C C . ILE A 1 86 ? -8.492 -1.141 8.739 1.00 98.62 86 ILE A C 1
ATOM 673 O O . ILE A 1 86 ? -7.545 -0.532 9.243 1.00 98.62 86 ILE A O 1
ATOM 677 N N . PHE A 1 87 ? -9.573 -0.534 8.256 1.00 98.75 87 PHE A N 1
ATOM 678 C CA . PHE A 1 87 ? -9.767 0.914 8.263 1.00 98.75 87 PHE A CA 1
ATOM 679 C C . PHE A 1 87 ? -11.028 1.305 9.015 1.00 98.75 87 PHE A C 1
ATOM 681 O O . PHE A 1 87 ? -11.962 0.513 9.126 1.00 98.75 87 PHE A O 1
ATOM 688 N N . THR A 1 88 ? -11.090 2.551 9.469 1.00 98.69 88 THR A N 1
ATOM 689 C CA . THR A 1 88 ? -12.340 3.208 9.865 1.00 98.69 88 THR A CA 1
ATOM 690 C C . THR A 1 88 ? -13.324 3.265 8.694 1.00 98.69 88 THR A C 1
ATOM 692 O O . THR A 1 88 ? -12.991 2.968 7.546 1.00 98.69 88 THR A O 1
ATOM 695 N N . GLU A 1 89 ? -14.559 3.667 8.970 1.00 98.44 89 GLU A N 1
ATOM 696 C CA . GLU A 1 89 ? -15.620 3.821 7.976 1.00 98.44 89 GLU A CA 1
ATOM 697 C C . GLU A 1 89 ? -15.288 4.806 6.837 1.00 98.44 89 GLU A C 1
ATOM 699 O O . GLU A 1 89 ? -15.808 4.657 5.730 1.00 98.44 89 GLU A O 1
ATOM 704 N N . ASP A 1 90 ? -14.395 5.768 7.088 1.00 96.88 90 ASP A N 1
ATOM 705 C CA . ASP A 1 90 ? -13.910 6.783 6.145 1.00 96.88 90 ASP A CA 1
ATOM 706 C C . ASP A 1 90 ? -12.476 6.537 5.633 1.00 96.88 90 ASP A C 1
ATOM 708 O O . ASP A 1 90 ? -11.883 7.398 4.981 1.00 96.88 90 ASP A O 1
ATOM 712 N N . GLY A 1 91 ? -11.932 5.336 5.853 1.00 97.12 91 GLY A N 1
ATOM 713 C CA . GLY A 1 91 ? -10.677 4.908 5.234 1.00 97.12 91 GLY A CA 1
ATOM 714 C C . GLY A 1 91 ? -9.409 5.363 5.959 1.00 97.12 91 GLY A C 1
ATOM 715 O O . GLY A 1 91 ? -8.353 5.449 5.334 1.00 97.12 91 GLY A O 1
ATOM 716 N N . GLU A 1 92 ? -9.471 5.660 7.257 1.00 97.50 92 GLU A N 1
ATOM 717 C CA . GLU A 1 92 ? -8.284 5.856 8.094 1.00 97.50 92 GLU A CA 1
ATOM 718 C C . GLU A 1 92 ? -7.741 4.506 8.585 1.00 97.50 92 GLU A C 1
ATOM 720 O O . GLU A 1 92 ? -8.501 3.643 9.022 1.00 97.50 92 GLU A O 1
ATOM 725 N N . PHE A 1 93 ? -6.423 4.299 8.511 1.00 97.69 93 PHE A N 1
ATOM 726 C CA . PHE A 1 93 ? -5.798 3.046 8.939 1.00 97.69 93 PHE A CA 1
ATOM 727 C C . PHE A 1 93 ? -5.962 2.812 10.441 1.00 97.69 93 PHE A C 1
ATOM 729 O O . PHE A 1 93 ? -5.547 3.635 11.256 1.00 97.69 93 PHE A O 1
ATOM 736 N N . ILE A 1 94 ? -6.446 1.625 10.795 1.00 98.12 94 ILE A N 1
ATOM 737 C CA . ILE A 1 94 ? -6.381 1.103 12.163 1.00 98.12 94 ILE A CA 1
ATOM 738 C C . ILE A 1 94 ? -5.185 0.171 12.273 1.00 98.12 94 ILE A C 1
ATOM 740 O O . ILE A 1 94 ? -4.334 0.370 13.132 1.00 98.12 94 ILE A O 1
ATOM 744 N N . TYR A 1 95 ? -5.102 -0.802 11.366 1.00 97.12 95 TYR A N 1
ATOM 745 C CA . TYR A 1 95 ? -3.965 -1.703 11.223 1.00 97.12 95 TYR A CA 1
ATOM 746 C C . TYR A 1 95 ? -3.697 -1.975 9.749 1.00 97.12 95 TYR A C 1
ATOM 748 O O . TYR A 1 95 ? -4.633 -2.090 8.956 1.00 97.12 95 TYR A O 1
ATOM 756 N N . TYR A 1 96 ? -2.423 -2.133 9.407 1.00 95.12 96 TYR A N 1
ATOM 757 C CA . TYR A 1 96 ? -1.991 -2.857 8.215 1.00 95.12 96 TYR A CA 1
ATOM 758 C C . TYR A 1 96 ? -1.078 -4.016 8.638 1.00 95.12 96 TYR A C 1
ATOM 760 O O . TYR A 1 96 ? -0.590 -4.052 9.765 1.00 95.12 96 TYR A O 1
ATOM 768 N N . GLY A 1 97 ? -0.909 -5.009 7.775 1.00 93.00 97 GLY A N 1
ATOM 769 C CA . GLY A 1 97 ? -0.142 -6.212 8.059 1.00 93.00 97 GLY A CA 1
ATOM 770 C C . GLY A 1 97 ? 1.367 -6.020 7.853 1.00 93.00 97 GLY A C 1
ATOM 771 O O . GLY A 1 97 ? 1.791 -5.171 7.062 1.00 93.00 97 GLY A O 1
ATOM 772 N N . PRO A 1 98 ? 2.195 -6.868 8.485 1.00 90.88 98 PRO A N 1
ATOM 773 C CA . PRO A 1 98 ? 3.656 -6.780 8.488 1.00 90.88 98 PRO A CA 1
ATOM 774 C C . PRO A 1 98 ? 4.308 -7.276 7.186 1.00 90.88 98 PRO A C 1
ATOM 776 O O . PRO A 1 98 ? 5.518 -7.470 7.145 1.00 90.88 98 PRO A O 1
ATOM 779 N N . TYR A 1 99 ? 3.514 -7.525 6.143 1.00 92.25 99 TYR A N 1
ATOM 780 C CA . TYR A 1 99 ? 3.917 -8.167 4.894 1.00 92.25 99 TYR A CA 1
ATOM 781 C C . TYR A 1 99 ? 4.712 -7.209 3.994 1.00 92.25 99 TYR A C 1
ATOM 783 O O . TYR A 1 99 ? 5.929 -7.138 4.118 1.00 92.25 99 TYR A O 1
ATOM 791 N N . GLN A 1 100 ? 4.058 -6.455 3.104 1.00 92.88 100 GLN A N 1
ATOM 792 C CA . GLN A 1 100 ? 4.693 -5.379 2.334 1.00 92.88 100 GLN A CA 1
ATOM 793 C C . GLN A 1 100 ? 4.415 -4.017 2.967 1.00 92.88 100 GLN A C 1
ATOM 795 O O . GLN A 1 100 ? 3.281 -3.534 2.939 1.00 92.88 100 GLN A O 1
ATOM 800 N N . LEU A 1 101 ? 5.443 -3.370 3.516 1.00 93.31 101 LEU A N 1
ATOM 801 C CA . LEU A 1 101 ? 5.294 -2.135 4.290 1.00 93.31 101 LEU A CA 1
ATOM 802 C C . LEU A 1 101 ? 4.835 -0.943 3.451 1.00 93.31 101 LEU A C 1
ATOM 804 O O . LEU A 1 101 ? 4.143 -0.072 3.971 1.00 93.31 101 LEU A O 1
ATOM 808 N N . TYR A 1 102 ? 5.145 -0.920 2.153 1.00 94.06 102 TYR A N 1
ATOM 809 C CA . TYR A 1 102 ? 4.713 0.167 1.273 1.00 94.06 102 TYR A CA 1
ATOM 810 C C . TYR A 1 102 ? 3.185 0.242 1.128 1.00 94.06 102 TYR A C 1
ATOM 812 O O . TYR A 1 102 ? 2.656 1.306 0.808 1.00 94.06 102 TYR A O 1
ATOM 820 N N . MET A 1 103 ? 2.453 -0.835 1.441 1.00 95.00 103 MET A N 1
ATOM 821 C CA . MET A 1 103 ? 0.987 -0.845 1.388 1.00 95.00 103 MET A CA 1
ATOM 822 C C . MET A 1 103 ? 0.339 0.121 2.388 1.00 95.00 103 MET A C 1
ATOM 824 O O . MET A 1 103 ? -0.785 0.573 2.162 1.00 95.00 103 MET A O 1
ATOM 828 N N . SER A 1 104 ? 1.062 0.528 3.438 1.00 93.69 104 SER A N 1
ATOM 829 C CA . SER A 1 104 ? 0.607 1.560 4.376 1.00 93.69 104 SER A CA 1
ATOM 830 C C . SER A 1 104 ? 0.524 2.966 3.756 1.00 93.69 104 SER A C 1
ATOM 832 O O . SER A 1 104 ? 0.054 3.898 4.404 1.00 93.69 104 SER A O 1
ATOM 834 N N . GLY A 1 105 ? 1.019 3.143 2.525 1.00 92.88 105 GLY A N 1
ATOM 835 C CA . GLY A 1 105 ? 0.885 4.364 1.729 1.00 92.88 105 GLY A CA 1
ATOM 836 C C . GLY A 1 105 ? 0.017 4.202 0.475 1.00 92.88 105 GLY A C 1
ATOM 837 O O . GLY A 1 105 ? -0.018 5.120 -0.346 1.00 92.88 105 GLY A O 1
ATOM 838 N N . VAL A 1 106 ? -0.680 3.071 0.325 1.00 93.19 106 VAL A N 1
ATOM 839 C CA . VAL A 1 106 ? -1.360 2.664 -0.919 1.00 93.19 106 VAL A CA 1
ATOM 840 C C . VAL A 1 106 ? -2.846 2.379 -0.668 1.00 93.19 106 VAL A C 1
ATOM 842 O O . VAL A 1 106 ? -3.711 3.012 -1.270 1.00 93.19 106 VAL A O 1
ATOM 845 N N . SER A 1 107 ? -3.170 1.466 0.252 1.00 93.31 107 SER A N 1
ATOM 846 C CA . SER A 1 107 ? -4.519 0.884 0.351 1.00 93.31 107 SER A CA 1
ATOM 847 C C . SER A 1 107 ? -5.625 1.859 0.786 1.00 93.31 107 SER A C 1
ATOM 849 O O . SER A 1 107 ? -6.756 1.742 0.311 1.00 93.31 107 SER A O 1
ATOM 851 N N . ASP A 1 108 ? -5.329 2.855 1.632 1.00 96.75 108 ASP A N 1
ATOM 852 C CA . ASP A 1 108 ? -6.318 3.869 2.041 1.00 96.75 108 ASP A CA 1
ATOM 853 C C . ASP A 1 108 ? -6.770 4.750 0.873 1.00 96.75 108 ASP A C 1
ATOM 855 O O . ASP A 1 108 ? -7.923 5.175 0.832 1.00 96.75 108 ASP A O 1
ATOM 859 N N . VAL A 1 109 ? -5.885 5.004 -0.095 1.00 97.00 109 VAL A N 1
ATOM 860 C CA . VAL A 1 109 ? -6.194 5.809 -1.285 1.00 97.00 109 VAL A CA 1
ATOM 861 C C . VAL A 1 109 ? -7.324 5.154 -2.084 1.00 97.00 109 VAL A C 1
ATOM 863 O O . VAL A 1 109 ? -8.274 5.831 -2.472 1.00 97.00 109 VAL A O 1
ATOM 866 N N . GLN A 1 110 ? -7.289 3.826 -2.229 1.00 97.38 110 GLN A N 1
ATOM 867 C CA . GLN A 1 110 ? -8.320 3.067 -2.944 1.00 97.38 110 GLN A CA 1
ATOM 868 C C . GLN A 1 110 ? -9.653 3.017 -2.181 1.00 97.38 110 GLN A C 1
ATOM 870 O O . GLN A 1 110 ? -10.717 3.108 -2.800 1.00 97.38 110 GLN A O 1
ATOM 875 N N . VAL A 1 111 ? -9.623 2.918 -0.843 1.00 98.31 111 VAL A N 1
ATOM 876 C CA . VAL A 1 111 ? -10.836 3.007 -0.002 1.00 98.31 111 VAL A CA 1
ATOM 877 C C . VAL A 1 111 ? -11.493 4.378 -0.165 1.00 98.31 111 VAL A C 1
ATOM 879 O O . VAL A 1 111 ? -12.687 4.462 -0.453 1.00 98.31 111 VAL A O 1
ATOM 882 N N . LYS A 1 112 ? -10.708 5.453 -0.043 1.00 98.12 112 LYS A N 1
ATOM 883 C CA . LYS A 1 112 ? -11.183 6.840 -0.156 1.00 98.12 112 LYS A CA 1
ATOM 884 C C . LYS A 1 112 ? -11.740 7.135 -1.546 1.00 98.12 112 LYS A C 1
ATOM 886 O O . LYS A 1 112 ? -12.849 7.652 -1.658 1.00 98.12 112 LYS A O 1
ATOM 891 N N . TRP A 1 113 ? -11.049 6.693 -2.597 1.00 97.75 113 TRP A N 1
ATOM 892 C CA . TRP A 1 113 ? -11.561 6.820 -3.959 1.00 97.75 113 TRP A CA 1
ATOM 893 C C . TRP A 1 113 ? -12.887 6.080 -4.141 1.00 97.75 113 TRP A C 1
ATOM 895 O O . TRP A 1 113 ? -13.820 6.618 -4.736 1.00 97.75 113 TRP A O 1
ATOM 905 N N . THR A 1 114 ? -13.000 4.862 -3.600 1.00 98.31 114 THR A N 1
ATOM 906 C CA . THR A 1 114 ? -14.229 4.056 -3.664 1.00 98.31 114 THR A CA 1
ATOM 907 C C . THR A 1 114 ? -15.383 4.757 -2.951 1.00 98.31 114 THR A C 1
ATOM 909 O O . THR A 1 114 ? -16.477 4.845 -3.505 1.00 98.31 114 THR A O 1
ATOM 912 N N . LEU A 1 115 ? -15.147 5.322 -1.766 1.00 98.44 115 LEU A N 1
ATOM 913 C CA . LEU A 1 115 ? -16.146 6.108 -1.042 1.00 98.44 115 LEU A CA 1
ATOM 914 C C . LEU A 1 115 ? -16.667 7.289 -1.876 1.00 98.44 115 LEU A C 1
ATOM 916 O O . LEU A 1 115 ? -17.877 7.493 -1.939 1.00 98.44 115 LEU A O 1
ATOM 920 N N . GLU A 1 116 ? -15.798 8.023 -2.569 1.00 97.31 116 GLU A N 1
ATOM 921 C CA . GLU A 1 116 ? -16.215 9.181 -3.373 1.00 97.31 116 GLU A CA 1
ATOM 922 C C . GLU A 1 116 ? -16.884 8.799 -4.701 1.00 97.31 116 GLU A C 1
ATOM 924 O O . GLU A 1 116 ? -17.873 9.406 -5.110 1.00 97.31 116 GLU A O 1
ATOM 929 N N . HIS A 1 117 ? -16.387 7.758 -5.370 1.00 97.25 117 HIS A N 1
ATOM 930 C CA . HIS A 1 117 ? -16.769 7.444 -6.752 1.00 97.25 117 HIS A CA 1
ATOM 931 C C . HIS A 1 117 ? -17.723 6.257 -6.883 1.00 97.25 117 HIS A C 1
ATOM 933 O O . HIS A 1 117 ? -18.178 5.965 -7.993 1.00 97.25 117 HIS A O 1
ATOM 939 N N . ARG A 1 118 ? -18.000 5.532 -5.791 1.00 97.88 118 ARG A N 1
ATOM 940 C CA . ARG A 1 118 ? -18.871 4.344 -5.787 1.00 97.88 118 ARG A CA 1
ATOM 941 C C . ARG A 1 118 ? -20.012 4.408 -4.782 1.00 97.88 118 ARG A C 1
ATOM 943 O O . ARG A 1 118 ? -20.952 3.636 -4.948 1.00 97.88 118 ARG A O 1
ATOM 950 N N . SER A 1 119 ? -19.998 5.336 -3.818 1.00 98.12 119 SER A N 1
ATOM 951 C CA . SER A 1 119 ? -21.083 5.487 -2.827 1.00 98.12 119 SER A CA 1
ATOM 952 C C . SER A 1 119 ? -22.456 5.721 -3.462 1.00 98.12 119 SER A C 1
ATOM 954 O O . SER A 1 119 ? -23.428 5.134 -3.003 1.00 98.12 119 SER A O 1
ATOM 956 N N . LYS A 1 120 ? -22.534 6.495 -4.554 1.00 97.88 120 LYS A N 1
ATOM 957 C CA . LYS A 1 120 ? -23.783 6.720 -5.305 1.00 97.88 120 LYS A CA 1
ATOM 958 C C . LYS A 1 120 ? -24.093 5.631 -6.333 1.00 97.88 120 LYS A C 1
ATOM 960 O O . LYS A 1 120 ? -25.221 5.161 -6.436 1.00 97.88 120 LYS A O 1
ATOM 965 N N . ASN A 1 121 ? -23.111 5.292 -7.166 1.00 96.69 121 ASN A N 1
ATOM 966 C CA . ASN A 1 121 ? -23.255 4.348 -8.274 1.00 96.69 121 ASN A CA 1
ATOM 967 C C . ASN A 1 121 ? -21.940 3.571 -8.440 1.00 96.69 121 ASN A C 1
ATOM 969 O O . ASN A 1 121 ? -20.904 4.204 -8.644 1.00 96.69 121 ASN A O 1
ATOM 973 N N . PRO A 1 122 ? -21.945 2.230 -8.339 1.00 97.50 122 PRO A N 1
ATOM 974 C CA . PRO A 1 122 ? -23.091 1.316 -8.208 1.00 97.50 122 PRO A CA 1
ATOM 975 C C . PRO A 1 122 ? -23.667 1.206 -6.786 1.00 97.50 122 PRO A C 1
ATOM 977 O O . PRO A 1 122 ? -24.457 0.303 -6.509 1.00 97.50 122 PRO A O 1
ATOM 980 N N . GLY A 1 123 ? -23.262 2.093 -5.877 1.00 98.19 123 GLY A N 1
ATOM 981 C CA . GLY A 1 123 ? -23.595 2.008 -4.464 1.00 98.19 123 GLY A CA 1
ATOM 982 C C . GLY A 1 123 ? -22.656 1.061 -3.722 1.00 98.19 123 GLY A C 1
ATOM 983 O O . GLY A 1 123 ? -22.058 0.155 -4.312 1.00 98.19 123 GLY A O 1
ATOM 984 N N . ILE A 1 124 ? -22.546 1.277 -2.414 1.00 98.69 124 ILE A N 1
ATOM 985 C CA . ILE A 1 124 ? -21.756 0.459 -1.490 1.00 98.69 124 ILE A CA 1
ATOM 986 C C . ILE A 1 124 ? -22.736 -0.159 -0.497 1.00 98.69 124 ILE A C 1
ATOM 988 O O . ILE A 1 124 ? -23.366 0.568 0.269 1.00 98.69 124 ILE A O 1
ATOM 992 N N . HIS A 1 125 ? -22.876 -1.482 -0.518 1.00 98.56 125 HIS A N 1
ATOM 993 C CA . HIS A 1 125 ? -23.807 -2.200 0.350 1.00 98.56 125 HIS A CA 1
ATOM 994 C C . HIS A 1 125 ? -23.097 -3.260 1.185 1.00 98.56 125 HIS A C 1
ATOM 996 O O . HIS A 1 125 ? -21.954 -3.638 0.921 1.00 98.56 125 HIS A O 1
ATOM 1002 N N . GLU A 1 126 ? -23.806 -3.749 2.199 1.00 98.50 126 GLU A N 1
ATOM 1003 C CA . GLU A 1 126 ? -23.395 -4.926 2.951 1.00 98.50 126 GLU A CA 1
ATOM 1004 C C . GLU A 1 126 ? -23.126 -6.106 2.009 1.00 98.50 126 GLU A C 1
ATOM 1006 O O . GLU A 1 126 ? -23.849 -6.327 1.035 1.00 98.50 126 GLU A O 1
ATOM 1011 N N . ASP A 1 127 ? -22.050 -6.832 2.309 1.00 98.31 127 ASP A N 1
ATOM 1012 C CA . ASP A 1 127 ? -21.553 -7.983 1.553 1.00 98.31 127 ASP A CA 1
ATOM 1013 C C . ASP A 1 127 ? -21.092 -7.700 0.112 1.00 98.31 127 ASP A C 1
ATOM 1015 O O . ASP A 1 127 ? -20.768 -8.638 -0.619 1.00 98.31 127 ASP A O 1
ATOM 1019 N N . ASP A 1 128 ? -20.988 -6.433 -0.298 1.00 98.81 128 ASP A N 1
ATOM 1020 C CA . ASP A 1 128 ? -20.265 -6.074 -1.518 1.00 98.81 128 ASP A CA 1
ATOM 1021 C C . ASP A 1 128 ? -18.743 -6.250 -1.316 1.00 98.81 128 ASP A C 1
ATOM 1023 O O . ASP A 1 128 ? -18.227 -6.147 -0.204 1.00 98.81 128 ASP A O 1
ATOM 1027 N N . MET A 1 129 ? -17.993 -6.487 -2.396 1.00 98.81 129 MET A N 1
ATOM 1028 C CA . MET A 1 129 ? -16.532 -6.328 -2.430 1.00 98.81 129 MET A CA 1
ATOM 1029 C C . MET A 1 129 ? -16.098 -5.720 -3.763 1.00 98.81 129 MET A C 1
ATOM 1031 O O . MET A 1 129 ? -16.603 -6.100 -4.826 1.00 98.81 129 MET A O 1
ATOM 1035 N N . PHE A 1 130 ? -15.129 -4.807 -3.715 1.00 98.88 130 PHE A N 1
ATOM 1036 C CA . PHE A 1 130 ? -14.601 -4.114 -4.888 1.00 98.88 130 PHE A CA 1
ATOM 1037 C C . PHE A 1 130 ? -13.191 -4.604 -5.223 1.00 98.88 130 PHE A C 1
ATOM 1039 O O . PHE A 1 130 ? -12.321 -4.593 -4.357 1.00 98.88 130 PHE A O 1
ATOM 1046 N N . LEU A 1 131 ? -12.976 -5.021 -6.472 1.00 98.62 131 LEU A N 1
ATOM 1047 C CA . LEU A 1 131 ? -11.665 -5.367 -7.025 1.00 98.62 131 LEU A CA 1
ATOM 1048 C C . LEU A 1 131 ? -11.029 -4.123 -7.645 1.00 98.62 131 LEU A C 1
ATOM 1050 O O . LEU A 1 131 ? -11.716 -3.393 -8.361 1.00 98.62 131 LEU A O 1
ATOM 1054 N N . SER A 1 132 ? -9.740 -3.904 -7.412 1.00 97.94 132 SER A N 1
ATOM 1055 C CA . SER A 1 132 ? -9.000 -2.787 -8.000 1.00 97.94 132 SER A CA 1
ATOM 1056 C C . SER A 1 132 ? -7.524 -3.119 -8.169 1.00 97.94 132 SER A C 1
ATOM 1058 O O . SER A 1 132 ? -6.951 -3.818 -7.340 1.00 97.94 132 SER A O 1
ATOM 1060 N N . ASN A 1 133 ? -6.902 -2.599 -9.220 1.00 97.12 133 ASN A N 1
ATOM 1061 C CA . ASN A 1 133 ? -5.454 -2.662 -9.426 1.00 97.12 133 ASN A CA 1
ATOM 1062 C C . ASN A 1 133 ? -4.903 -1.442 -10.182 1.00 97.12 133 ASN A C 1
ATOM 1064 O O . ASN A 1 133 ? -3.775 -1.468 -10.666 1.00 97.12 133 ASN A O 1
ATOM 1068 N N . ASP A 1 134 ? -5.702 -0.385 -10.322 1.00 97.69 134 ASP A N 1
ATOM 1069 C CA . ASP A 1 134 ? -5.327 0.801 -11.083 1.00 97.69 134 ASP A CA 1
ATOM 1070 C C . ASP A 1 134 ? -4.329 1.679 -10.293 1.00 97.69 134 ASP A C 1
ATOM 1072 O O . ASP A 1 134 ? -4.675 2.198 -9.220 1.00 97.69 134 ASP A O 1
ATOM 1076 N N . PRO A 1 135 ? -3.093 1.890 -10.792 1.00 97.19 135 PRO A N 1
ATOM 1077 C CA . PRO A 1 135 ? -2.084 2.676 -10.090 1.00 97.19 135 PRO A CA 1
ATOM 1078 C C . PRO A 1 135 ? -2.422 4.164 -9.961 1.00 97.19 135 PRO A C 1
ATOM 1080 O O . PRO A 1 135 ? -1.936 4.817 -9.034 1.00 97.19 135 PRO A O 1
ATOM 1083 N N . TRP A 1 136 ? -3.263 4.724 -10.838 1.00 97.12 136 TRP A N 1
ATOM 1084 C CA . TRP A 1 136 ? -3.729 6.111 -10.712 1.00 97.12 136 TRP A CA 1
ATOM 1085 C C . TRP A 1 136 ? -4.861 6.257 -9.700 1.00 97.12 136 TRP A C 1
ATOM 1087 O O . TRP A 1 136 ? -5.067 7.354 -9.186 1.00 97.12 136 TRP A O 1
ATOM 1097 N N . VAL A 1 137 ? -5.522 5.159 -9.334 1.00 96.06 137 VAL A N 1
ATOM 1098 C CA . VAL A 1 137 ? -6.535 5.103 -8.265 1.00 96.06 137 VAL A CA 1
ATOM 1099 C C . VAL A 1 137 ? -5.965 4.556 -6.947 1.00 96.06 137 VAL A C 1
ATOM 1101 O O . VAL A 1 137 ? -6.629 4.529 -5.912 1.00 96.06 137 VAL A O 1
ATOM 1104 N N . GLY A 1 138 ? -4.685 4.200 -6.954 1.00 94.44 138 GLY A N 1
ATOM 1105 C CA . GLY A 1 138 ? -3.896 3.986 -5.758 1.00 94.44 138 GLY A CA 1
ATOM 1106 C C . GLY A 1 138 ? -3.461 2.554 -5.509 1.00 94.44 138 GLY A C 1
ATOM 1107 O O . GLY A 1 138 ? -3.161 2.240 -4.365 1.00 94.44 138 GLY A O 1
ATOM 1108 N N . ALA A 1 139 ? -3.407 1.695 -6.528 1.00 96.88 139 ALA A N 1
ATOM 1109 C CA . ALA A 1 139 ? -2.542 0.515 -6.487 1.00 96.88 139 ALA A CA 1
ATOM 1110 C C . ALA A 1 139 ? -1.058 0.921 -6.610 1.00 96.88 139 ALA A C 1
ATOM 1112 O O . ALA A 1 139 ? -0.745 2.004 -7.106 1.00 96.88 139 ALA A O 1
ATOM 1113 N N . ALA A 1 140 ? -0.131 0.075 -6.155 1.00 95.50 140 ALA A N 1
ATOM 1114 C CA . ALA A 1 140 ? 1.303 0.328 -6.346 1.00 95.50 140 ALA A CA 1
ATOM 1115 C C . ALA A 1 140 ? 1.733 0.048 -7.798 1.00 95.50 140 ALA A C 1
ATOM 1117 O O . ALA A 1 140 ? 2.459 0.834 -8.402 1.00 95.50 140 ALA A O 1
ATOM 1118 N N . HIS A 1 141 ? 1.216 -1.040 -8.369 1.00 95.81 141 HIS A N 1
ATOM 1119 C CA . HIS A 1 141 ? 1.243 -1.379 -9.791 1.00 95.81 141 HIS A CA 1
ATOM 1120 C C . HIS A 1 141 ? 0.096 -2.360 -10.098 1.00 95.81 141 HIS A C 1
ATOM 1122 O O . HIS A 1 141 ? -0.599 -2.812 -9.190 1.00 95.81 141 HIS A O 1
ATOM 1128 N N . GLN A 1 142 ? -0.092 -2.730 -11.364 1.00 95.50 142 GLN A N 1
ATOM 1129 C CA . GLN A 1 142 ? -1.239 -3.530 -11.813 1.00 95.50 142 GLN A CA 1
ATOM 1130 C C . GLN A 1 142 ? -1.290 -4.948 -11.238 1.00 95.50 142 GLN A C 1
ATOM 1132 O O . GLN A 1 142 ? -2.350 -5.577 -11.251 1.00 95.50 142 GLN A O 1
ATOM 1137 N N . MET A 1 143 ? -0.163 -5.489 -10.777 1.00 94.31 143 MET A N 1
ATOM 1138 C CA . MET A 1 143 ? -0.146 -6.843 -10.233 1.00 94.31 143 MET A CA 1
ATOM 1139 C C . MET A 1 143 ? -0.607 -6.898 -8.780 1.00 94.31 143 MET A C 1
ATOM 1141 O O . MET A 1 143 ? -1.092 -7.945 -8.357 1.00 94.31 143 MET A O 1
ATOM 1145 N N . ASP A 1 144 ? -0.527 -5.785 -8.055 1.00 95.94 144 ASP A N 1
ATOM 1146 C CA . ASP A 1 144 ? -0.996 -5.653 -6.679 1.00 95.94 144 ASP A CA 1
ATOM 1147 C C . ASP A 1 144 ? -2.501 -5.409 -6.667 1.00 95.94 144 ASP A C 1
ATOM 1149 O O . ASP A 1 144 ? -2.987 -4.276 -6.640 1.00 95.94 144 ASP A O 1
ATOM 1153 N N . VAL A 1 145 ? -3.255 -6.506 -6.722 1.00 97.50 145 VAL A N 1
ATOM 1154 C CA . VAL A 1 145 ? -4.712 -6.455 -6.818 1.00 97.50 145 VAL A CA 1
ATOM 1155 C C . VAL A 1 145 ? -5.328 -6.390 -5.428 1.00 97.50 145 VAL A C 1
ATOM 1157 O O . VAL A 1 145 ? -5.163 -7.295 -4.604 1.00 97.50 145 VAL A O 1
ATOM 1160 N N . THR A 1 146 ? -6.086 -5.327 -5.189 1.00 97.94 146 THR A N 1
ATOM 1161 C CA . THR A 1 146 ? -6.782 -5.047 -3.938 1.00 97.94 146 THR A CA 1
ATOM 1162 C C . THR A 1 146 ? -8.222 -5.544 -3.979 1.00 97.94 146 THR A C 1
ATOM 1164 O O . THR A 1 146 ? -8.945 -5.316 -4.952 1.00 97.94 146 THR A O 1
ATOM 1167 N N . LEU A 1 147 ? -8.674 -6.150 -2.880 1.00 98.50 147 LEU A N 1
ATOM 1168 C CA . LEU A 1 147 ? -10.079 -6.452 -2.627 1.00 98.50 147 LEU A CA 1
ATOM 1169 C C . LEU A 1 147 ? -10.581 -5.659 -1.412 1.00 98.50 147 LEU A C 1
ATOM 1171 O O . LEU A 1 147 ? -10.205 -5.944 -0.272 1.00 98.50 147 LEU A O 1
ATOM 1175 N N . LEU A 1 148 ? -11.444 -4.673 -1.663 1.00 98.69 148 LEU A N 1
ATOM 1176 C CA . LEU A 1 148 ? -12.013 -3.759 -0.671 1.00 98.69 148 LEU A CA 1
ATOM 1177 C C . LEU A 1 148 ? -13.377 -4.283 -0.204 1.00 98.69 148 LEU A C 1
ATOM 1179 O O . LEU A 1 148 ? -14.304 -4.385 -1.007 1.00 98.69 148 LEU A O 1
ATOM 1183 N N . SER A 1 149 ? -13.519 -4.600 1.082 1.00 98.69 149 SER A N 1
ATOM 1184 C CA . SER A 1 149 ? -14.747 -5.137 1.678 1.00 98.69 149 SER A CA 1
ATOM 1185 C C . SER A 1 149 ? -15.291 -4.174 2.740 1.00 98.69 149 SER A C 1
ATOM 1187 O O . SER A 1 149 ? -14.711 -4.089 3.827 1.00 98.69 149 SER A O 1
ATOM 1189 N N . PRO A 1 150 ? -16.403 -3.464 2.489 1.00 98.75 150 PRO A N 1
ATOM 1190 C CA . PRO A 1 150 ? -17.108 -2.749 3.542 1.00 98.75 150 PRO A CA 1
ATOM 1191 C C . PRO A 1 150 ? -17.709 -3.737 4.552 1.00 98.75 150 PRO A C 1
ATOM 1193 O O . PRO A 1 150 ? -18.165 -4.827 4.200 1.00 98.75 150 PRO A O 1
ATOM 1196 N N . VAL A 1 151 ? -17.735 -3.347 5.822 1.00 98.81 151 VAL A N 1
ATOM 1197 C CA . VAL A 1 151 ? -18.390 -4.081 6.909 1.00 98.81 151 VAL A CA 1
ATOM 1198 C C . VAL A 1 151 ? -19.506 -3.209 7.452 1.00 98.81 151 VAL A C 1
ATOM 1200 O O . VAL A 1 151 ? -19.249 -2.087 7.880 1.00 98.81 151 VAL A O 1
ATOM 1203 N N . PHE A 1 152 ? -20.735 -3.717 7.450 1.00 98.81 152 PHE A N 1
ATOM 1204 C CA . PHE A 1 152 ? -21.903 -2.989 7.936 1.00 98.81 152 PHE A CA 1
ATOM 1205 C C . PHE A 1 152 ? -22.340 -3.480 9.319 1.00 98.81 152 PHE A C 1
ATOM 1207 O O . PHE A 1 152 ? -22.156 -4.641 9.674 1.00 98.81 152 PHE A O 1
ATOM 1214 N N . HIS A 1 153 ? -22.929 -2.579 10.098 1.00 98.56 153 HIS A N 1
ATOM 1215 C CA . HIS A 1 153 ? -23.636 -2.882 11.335 1.00 98.56 153 HIS A CA 1
ATOM 1216 C C . HIS A 1 153 ? -24.893 -2.014 11.395 1.00 98.56 153 HIS A C 1
ATOM 1218 O O . HIS A 1 153 ? -24.808 -0.799 11.226 1.00 98.56 153 HIS A O 1
ATOM 1224 N N . GLU A 1 154 ? -26.060 -2.639 11.576 1.00 97.50 154 GLU A N 1
ATOM 1225 C CA . GLU A 1 154 ? -27.360 -1.948 11.647 1.00 97.50 154 GLU A CA 1
ATOM 1226 C C . GLU A 1 154 ? -27.609 -0.983 10.467 1.00 97.50 154 GLU A C 1
ATOM 1228 O O . GLU A 1 154 ? -28.088 0.137 10.630 1.00 97.50 154 GLU A O 1
ATOM 1233 N N . GLY A 1 155 ? -27.246 -1.410 9.251 1.00 97.62 155 GLY A N 1
ATOM 1234 C CA . GLY A 1 155 ? -27.421 -0.619 8.027 1.00 97.62 155 GLY A CA 1
ATOM 1235 C C . GLY A 1 155 ? -26.425 0.533 7.847 1.00 97.62 155 GLY A C 1
ATOM 1236 O O . GLY A 1 155 ? -26.519 1.259 6.859 1.00 97.62 155 GLY A O 1
ATOM 1237 N N . LYS A 1 156 ? -25.450 0.689 8.750 1.00 98.62 156 LYS A N 1
ATOM 1238 C CA . LYS A 1 156 ? -24.390 1.700 8.664 1.00 98.62 156 LYS A CA 1
ATOM 1239 C C . LYS A 1 156 ? -23.041 1.063 8.349 1.00 98.62 156 LYS A C 1
ATOM 1241 O O . LYS A 1 156 ? -22.709 0.008 8.887 1.00 98.62 156 LYS A O 1
ATOM 1246 N N . LEU A 1 157 ? -22.233 1.724 7.525 1.00 98.81 157 LEU A N 1
ATOM 1247 C CA . LEU A 1 157 ? -20.858 1.319 7.245 1.00 98.81 157 LEU A CA 1
ATOM 1248 C C . LEU A 1 157 ? -20.008 1.482 8.510 1.00 98.81 157 LEU A C 1
ATOM 1250 O O . LEU A 1 157 ? -19.762 2.597 8.969 1.00 98.81 157 LEU A O 1
ATOM 1254 N N . PHE A 1 158 ? -19.591 0.360 9.089 1.00 98.88 158 PHE A N 1
ATOM 1255 C CA . PHE A 1 158 ? -18.840 0.294 10.336 1.00 98.88 158 PHE A CA 1
ATOM 1256 C C . PHE A 1 158 ? -17.333 0.379 10.112 1.00 98.88 158 PHE A C 1
ATOM 1258 O O . PHE A 1 158 ? -16.651 1.111 10.818 1.00 98.88 158 PHE A O 1
ATOM 1265 N N . CYS A 1 159 ? -16.780 -0.354 9.158 1.00 98.81 159 CYS A N 1
ATOM 1266 C CA . CYS A 1 159 ? -15.351 -0.300 8.860 1.00 98.81 159 CYS A CA 1
ATOM 1267 C C . CYS A 1 159 ? -15.083 -0.836 7.455 1.00 98.81 159 CYS A C 1
ATOM 1269 O O . CYS A 1 159 ? -15.991 -1.361 6.806 1.00 98.81 159 CYS A O 1
ATOM 1271 N N . TRP A 1 160 ? -13.838 -0.732 6.998 1.00 98.88 160 TRP A N 1
ATOM 1272 C CA . TRP A 1 160 ? -13.379 -1.465 5.821 1.00 98.88 160 TRP A CA 1
ATOM 1273 C C . TRP A 1 160 ? -12.366 -2.522 6.219 1.00 98.88 160 TRP A C 1
ATOM 1275 O O . TRP A 1 160 ? -11.505 -2.302 7.071 1.00 98.88 160 TRP A O 1
ATOM 1285 N N . ILE A 1 161 ? -12.448 -3.658 5.543 1.00 98.50 161 ILE A N 1
ATOM 1286 C CA . ILE A 1 161 ? -11.415 -4.678 5.522 1.00 98.50 161 ILE A CA 1
ATOM 1287 C C . ILE A 1 161 ? -10.887 -4.726 4.099 1.00 98.50 161 ILE A C 1
ATOM 1289 O O . ILE A 1 161 ? -11.665 -4.820 3.149 1.00 98.50 161 ILE A O 1
ATOM 1293 N N . THR A 1 162 ? -9.574 -4.680 3.935 1.00 98.12 162 THR A N 1
ATOM 1294 C CA . THR A 1 162 ? -8.963 -4.825 2.617 1.00 98.12 162 THR A CA 1
ATOM 1295 C C . THR A 1 162 ? -7.851 -5.841 2.661 1.00 98.12 162 THR A C 1
ATOM 1297 O O . THR A 1 162 ? -7.190 -6.014 3.687 1.00 98.12 162 THR A O 1
ATOM 1300 N N . ASN A 1 163 ? -7.580 -6.431 1.511 1.00 97.69 163 ASN A N 1
ATOM 1301 C CA . ASN A 1 163 ? -6.308 -7.076 1.280 1.00 97.69 163 ASN A CA 1
ATOM 1302 C C . ASN A 1 163 ? -5.779 -6.729 -0.100 1.00 97.69 163 ASN A C 1
ATOM 1304 O O . ASN A 1 163 ? -6.559 -6.448 -1.007 1.00 97.69 163 ASN A O 1
ATOM 1308 N N . VAL A 1 164 ? -4.463 -6.770 -0.223 1.00 97.00 164 VAL A N 1
ATOM 1309 C CA . VAL A 1 164 ? -3.738 -6.650 -1.483 1.00 97.00 164 VAL A CA 1
ATOM 1310 C C . VAL A 1 164 ? -2.970 -7.941 -1.674 1.00 97.00 164 VAL A C 1
ATOM 1312 O O . VAL A 1 164 ? -2.423 -8.475 -0.709 1.00 97.00 164 VAL A O 1
ATOM 1315 N N . LEU A 1 165 ? -2.950 -8.457 -2.893 1.00 95.38 165 LEU A N 1
ATOM 1316 C CA . LEU A 1 165 ? -2.165 -9.629 -3.241 1.00 95.38 165 LEU A CA 1
ATOM 1317 C C . LEU A 1 165 ? -1.546 -9.422 -4.615 1.00 95.38 165 LEU A C 1
ATOM 1319 O O . LEU A 1 165 ? -2.278 -9.201 -5.586 1.00 95.38 165 LEU A O 1
ATOM 1323 N N . HIS A 1 166 ? -0.223 -9.560 -4.690 1.00 94.56 166 HIS A N 1
ATOM 1324 C CA . HIS A 1 166 ? 0.472 -9.606 -5.961 1.00 94.56 166 HIS A CA 1
ATOM 1325 C C . HIS A 1 166 ? 0.042 -10.873 -6.715 1.00 94.56 166 HIS A C 1
ATOM 1327 O O . HIS A 1 166 ? 0.354 -12.008 -6.346 1.00 94.56 166 HIS A O 1
ATOM 1333 N N . GLN A 1 167 ? -0.682 -10.674 -7.810 1.00 93.12 167 GLN A N 1
ATOM 1334 C CA . GLN A 1 167 ? -1.206 -11.751 -8.641 1.00 93.12 167 GLN A CA 1
ATOM 1335 C C . GLN A 1 167 ? -0.103 -12.408 -9.457 1.00 93.12 167 GLN A C 1
ATOM 1337 O O . GLN A 1 167 ? 0.922 -11.799 -9.757 1.00 93.12 167 GLN A O 1
ATOM 1342 N N . TYR A 1 168 ? -0.344 -13.640 -9.889 1.00 86.00 168 TYR A N 1
ATOM 1343 C CA . TYR A 1 168 ? 0.588 -14.334 -10.772 1.00 86.00 168 TYR A CA 1
ATOM 1344 C C . TYR A 1 168 ? 0.708 -13.658 -12.151 1.00 86.00 168 TYR A C 1
ATOM 1346 O O . TYR A 1 168 ? 1.807 -13.474 -12.667 1.00 86.00 168 TYR A O 1
ATOM 1354 N N . ASP A 1 169 ? -0.423 -13.312 -12.777 1.00 89.00 169 ASP A N 1
ATOM 1355 C CA . ASP A 1 169 ? -0.459 -12.747 -14.131 1.00 89.00 169 ASP A CA 1
ATOM 1356 C C . ASP A 1 169 ? -1.775 -11.997 -14.386 1.00 89.00 169 ASP A C 1
ATOM 1358 O O . ASP A 1 169 ? -2.839 -12.604 -14.279 1.00 89.00 169 ASP A O 1
ATOM 1362 N N . VAL A 1 170 ? -1.712 -10.717 -14.769 1.00 92.25 170 VAL A N 1
ATOM 1363 C CA . VAL A 1 170 ? -2.894 -9.898 -15.135 1.00 92.25 170 VAL A CA 1
ATOM 1364 C C . VAL A 1 170 ? -2.837 -9.366 -16.578 1.00 92.25 170 VAL A C 1
ATOM 1366 O O . VAL A 1 170 ? -3.512 -8.394 -16.922 1.00 92.25 170 VAL A O 1
ATOM 1369 N N . GLY A 1 171 ? -2.035 -9.999 -17.444 1.00 90.50 171 GLY A N 1
ATOM 1370 C CA . GLY A 1 171 ? -1.917 -9.643 -18.864 1.00 90.50 171 GLY A CA 1
ATOM 1371 C C . GLY A 1 171 ? -0.675 -8.820 -19.232 1.00 90.50 171 GLY A C 1
ATOM 1372 O O . GLY A 1 171 ? 0.412 -9.061 -18.708 1.00 90.50 171 GLY A O 1
ATOM 1373 N N . GLY A 1 172 ? -0.803 -7.929 -20.218 1.00 90.50 172 GLY A N 1
ATOM 1374 C CA . GLY A 1 172 ? 0.292 -7.140 -20.811 1.00 90.50 172 GLY A CA 1
ATOM 1375 C C . GLY A 1 172 ? 1.016 -7.816 -21.977 1.00 90.50 172 GLY A C 1
ATOM 1376 O O . GLY A 1 172 ? 0.671 -8.925 -22.384 1.00 90.50 172 GLY A O 1
ATOM 1377 N N . ILE A 1 173 ? 2.041 -7.171 -22.535 1.00 90.69 173 ILE A N 1
ATOM 1378 C CA . ILE A 1 173 ? 2.806 -7.711 -23.677 1.00 90.69 173 ILE A CA 1
ATOM 1379 C C . ILE A 1 173 ? 3.875 -8.728 -23.257 1.00 90.69 173 ILE A C 1
ATOM 1381 O O . ILE A 1 173 ? 4.310 -9.545 -24.070 1.00 90.69 173 ILE A O 1
ATOM 1385 N N . THR A 1 174 ? 4.292 -8.706 -21.987 1.00 86.25 174 THR A N 1
ATOM 1386 C CA . THR A 1 174 ? 5.336 -9.583 -21.441 1.00 86.25 174 THR A CA 1
ATOM 1387 C C . THR A 1 174 ? 4.789 -10.434 -20.289 1.00 86.25 174 THR A C 1
ATOM 1389 O O . THR A 1 174 ? 4.185 -9.885 -19.373 1.00 86.25 174 THR A O 1
ATOM 1392 N N . PRO A 1 175 ? 4.987 -11.769 -20.303 1.00 84.00 175 PRO A N 1
ATOM 1393 C CA . PRO A 1 175 ? 4.692 -12.617 -19.149 1.00 84.00 175 PRO A CA 1
ATOM 1394 C C . PRO A 1 175 ? 5.608 -12.322 -17.957 1.00 84.00 175 PRO A C 1
ATOM 1396 O O . PRO A 1 175 ? 6.809 -12.129 -18.155 1.00 84.00 175 PRO A O 1
ATOM 1399 N N . GLY A 1 176 ? 5.056 -12.417 -16.744 1.00 76.88 176 GLY A N 1
ATOM 1400 C CA . GLY A 1 176 ? 5.813 -12.390 -15.489 1.00 76.88 176 GLY A CA 1
ATOM 1401 C C . GLY A 1 176 ? 5.877 -11.024 -14.811 1.00 76.88 176 GLY A C 1
ATOM 1402 O O . GLY A 1 176 ? 6.949 -10.594 -14.392 1.00 76.88 176 GLY A O 1
ATOM 1403 N N . SER A 1 177 ? 4.718 -10.370 -14.692 1.00 81.50 177 SER A N 1
ATOM 1404 C CA . SER A 1 177 ? 4.453 -9.246 -13.776 1.00 81.50 177 SER A CA 1
ATOM 1405 C C . SER A 1 177 ? 5.064 -7.888 -14.136 1.00 81.50 177 SER A C 1
ATOM 1407 O O . SER A 1 177 ? 4.468 -6.853 -13.855 1.00 81.50 177 SER A O 1
ATOM 1409 N N . PHE A 1 178 ? 6.222 -7.880 -14.791 1.00 89.25 178 PHE A N 1
ATOM 1410 C CA . PHE A 1 178 ? 7.067 -6.702 -14.958 1.00 89.25 178 PHE A CA 1
ATOM 1411 C C . PHE A 1 178 ? 7.447 -6.501 -16.429 1.00 89.25 178 PHE A C 1
ATOM 1413 O O . PHE A 1 178 ? 8.024 -7.391 -17.057 1.00 89.25 178 PHE A O 1
ATOM 1420 N N . CYS A 1 179 ? 7.144 -5.324 -16.987 1.00 90.81 179 CYS A N 1
ATOM 1421 C CA . CYS A 1 179 ? 7.384 -5.002 -18.396 1.00 90.81 179 CYS A CA 1
ATOM 1422 C C . CYS A 1 179 ? 8.458 -3.903 -18.545 1.00 90.81 179 CYS A C 1
ATOM 1424 O O . CYS A 1 179 ? 8.116 -2.751 -18.790 1.00 90.81 179 CYS A O 1
ATOM 1426 N N . PRO A 1 180 ? 9.766 -4.226 -18.484 1.00 88.06 180 PRO A N 1
ATOM 1427 C CA . PRO A 1 180 ? 10.840 -3.218 -18.482 1.00 88.06 180 PRO A CA 1
ATOM 1428 C C . PRO A 1 180 ? 10.964 -2.388 -19.775 1.00 88.06 180 PRO A C 1
ATOM 1430 O O . PRO A 1 180 ? 11.683 -1.396 -19.798 1.00 88.06 180 PRO A O 1
ATOM 1433 N N . ASN A 1 181 ? 10.298 -2.804 -20.857 1.00 89.88 181 ASN A N 1
ATOM 1434 C CA . ASN A 1 181 ? 10.268 -2.109 -22.148 1.00 89.88 181 ASN A CA 1
ATOM 1435 C C . ASN A 1 181 ? 8.851 -1.682 -22.559 1.00 89.88 181 ASN A C 1
ATOM 1437 O O . ASN A 1 181 ? 8.621 -1.427 -23.742 1.00 89.88 181 ASN A O 1
ATOM 1441 N N . ALA A 1 182 ? 7.890 -1.664 -21.630 1.00 93.50 182 ALA A N 1
ATOM 1442 C CA . ALA A 1 182 ? 6.580 -1.096 -21.924 1.00 93.50 182 ALA A CA 1
ATOM 1443 C C . ALA A 1 182 ? 6.749 0.378 -22.317 1.00 93.50 182 ALA A C 1
ATOM 1445 O O . ALA A 1 182 ? 7.483 1.128 -21.671 1.00 93.50 182 ALA A O 1
ATOM 1446 N N . ARG A 1 183 ? 6.113 0.785 -23.420 1.00 92.12 183 ARG A N 1
ATOM 1447 C CA . ARG A 1 183 ? 6.155 2.186 -23.871 1.00 92.12 183 ARG A CA 1
ATOM 1448 C C . ARG A 1 183 ? 5.289 3.067 -22.983 1.00 92.12 183 ARG A C 1
ATOM 1450 O O . ARG A 1 183 ? 5.639 4.209 -22.704 1.00 92.12 183 ARG A O 1
ATOM 1457 N N . ASP A 1 184 ? 4.171 2.505 -22.559 1.00 95.00 184 ASP A N 1
ATOM 1458 C CA . ASP A 1 184 ? 3.158 3.092 -21.706 1.00 95.00 184 ASP A CA 1
ATOM 1459 C C . ASP A 1 184 ? 2.369 1.952 -21.035 1.00 95.00 184 ASP A C 1
ATOM 1461 O O . ASP A 1 184 ? 2.603 0.768 -21.289 1.00 95.00 184 ASP A O 1
ATOM 1465 N N . SER A 1 185 ? 1.442 2.306 -20.155 1.00 95.62 185 SER A N 1
ATOM 1466 C CA . SER A 1 185 ? 0.590 1.359 -19.429 1.00 95.62 185 SER A CA 1
ATOM 1467 C C . SER A 1 185 ? -0.325 0.510 -20.318 1.00 95.62 185 SER A C 1
ATOM 1469 O O . SER A 1 185 ? -0.818 -0.515 -19.852 1.00 95.62 185 SER A O 1
ATOM 1471 N N . PHE A 1 186 ? -0.523 0.853 -21.597 1.00 95.38 186 PHE A N 1
ATOM 1472 C CA . PHE A 1 186 ? -1.306 0.020 -22.516 1.00 95.38 186 PHE A CA 1
ATOM 1473 C C . PHE A 1 186 ? -0.540 -1.226 -22.978 1.00 95.38 186 PHE A C 1
ATOM 1475 O O . PHE A 1 186 ? -1.158 -2.203 -23.403 1.00 95.38 186 PHE A O 1
ATOM 1482 N N . ASP A 1 187 ? 0.791 -1.220 -22.867 1.00 95.38 187 ASP A N 1
ATOM 1483 C CA . ASP A 1 187 ? 1.619 -2.414 -23.048 1.00 95.38 187 ASP A CA 1
ATOM 1484 C C . ASP A 1 187 ? 1.609 -3.314 -21.777 1.00 95.38 187 ASP A C 1
ATOM 1486 O O . ASP A 1 187 ? 2.135 -4.432 -21.793 1.00 95.38 187 ASP A O 1
ATOM 1490 N N . GLU A 1 188 ? 1.014 -2.866 -20.668 1.00 95.19 188 GLU A N 1
ATOM 1491 C CA . GLU A 1 188 ? 1.049 -3.528 -19.356 1.00 95.19 188 GLU A CA 1
ATOM 1492 C C . GLU A 1 188 ? -0.255 -4.280 -19.022 1.00 95.19 188 GLU A C 1
ATOM 1494 O O . GLU A 1 188 ? -1.125 -4.490 -19.870 1.00 95.19 188 GLU A O 1
ATOM 1499 N N . GLY A 1 189 ? -0.359 -4.777 -17.784 1.00 92.81 189 GLY A N 1
ATOM 1500 C CA . GLY A 1 189 ? -1.561 -5.445 -17.286 1.00 92.81 189 GLY A CA 1
ATOM 1501 C C . GLY A 1 189 ? -2.794 -4.540 -17.322 1.00 92.81 189 GLY A C 1
ATOM 1502 O O . GLY A 1 189 ? -2.685 -3.314 -17.301 1.00 92.81 189 GLY A O 1
ATOM 1503 N N . ILE A 1 190 ? -3.981 -5.151 -17.361 1.00 94.12 190 ILE A N 1
ATOM 1504 C CA . ILE A 1 190 ? -5.243 -4.401 -17.389 1.00 94.12 190 ILE A CA 1
ATOM 1505 C C . ILE A 1 190 ? -5.363 -3.479 -16.166 1.00 94.12 190 ILE A C 1
ATOM 1507 O O . ILE A 1 190 ? -5.087 -3.896 -15.042 1.00 94.12 190 ILE A O 1
ATOM 1511 N N . LEU A 1 191 ? -5.812 -2.246 -16.401 1.00 95.50 191 LEU A N 1
ATOM 1512 C CA . LEU A 1 191 ? -6.141 -1.269 -15.367 1.00 95.50 191 LEU A CA 1
ATOM 1513 C C . LEU A 1 191 ? -7.618 -1.402 -14.999 1.00 95.50 191 LEU A C 1
ATOM 1515 O O . LEU A 1 191 ? -8.503 -1.209 -15.835 1.00 95.50 191 LEU A O 1
ATOM 1519 N N . ILE A 1 192 ? -7.880 -1.763 -13.750 1.00 97.06 192 ILE A N 1
ATOM 1520 C CA . ILE A 1 192 ? -9.213 -1.955 -13.197 1.00 97.06 192 ILE A CA 1
ATOM 1521 C C . ILE A 1 192 ? -9.343 -0.984 -12.021 1.00 97.06 192 ILE A C 1
ATOM 1523 O O . ILE A 1 192 ? -8.815 -1.269 -10.942 1.00 97.06 192 ILE A O 1
ATOM 1527 N N . PRO A 1 193 ? -10.032 0.163 -12.183 1.00 96.62 193 PRO A N 1
ATOM 1528 C CA . PRO A 1 193 ? -10.417 0.971 -11.031 1.00 96.62 193 PRO A CA 1
ATOM 1529 C C . PRO A 1 193 ? -11.399 0.165 -10.165 1.00 96.62 193 PRO A C 1
ATOM 1531 O O . PRO A 1 193 ? -11.979 -0.797 -10.667 1.00 96.62 193 PRO A O 1
ATOM 1534 N N . PRO A 1 194 ? -11.684 0.555 -8.911 1.00 97.88 194 PRO A N 1
ATOM 1535 C CA . PRO A 1 194 ? -12.611 -0.171 -8.047 1.00 97.88 194 PRO A CA 1
ATOM 1536 C C . PRO A 1 194 ? -13.931 -0.536 -8.743 1.00 97.88 194 PRO A C 1
ATOM 1538 O O . PRO A 1 194 ? -14.776 0.322 -9.027 1.00 97.88 194 PRO A O 1
ATOM 1541 N N . VAL A 1 195 ? -14.109 -1.827 -9.032 1.00 98.25 195 VAL A N 1
ATOM 1542 C CA . VAL A 1 195 ? -15.320 -2.415 -9.619 1.00 98.25 195 VAL A CA 1
ATOM 1543 C C . VAL A 1 195 ? -15.906 -3.434 -8.660 1.00 98.25 195 VAL A C 1
ATOM 1545 O O . VAL A 1 195 ? -15.188 -4.228 -8.059 1.00 98.25 195 VAL A O 1
ATOM 1548 N N . LYS A 1 196 ? -17.232 -3.438 -8.521 1.00 98.44 196 LYS A N 1
ATOM 1549 C CA . LYS A 1 196 ? -17.921 -4.406 -7.667 1.00 98.44 196 LYS A CA 1
ATOM 1550 C C . LYS A 1 196 ? -17.808 -5.808 -8.279 1.00 98.44 196 LYS A C 1
ATOM 1552 O O . LYS A 1 196 ? -18.411 -6.058 -9.325 1.00 98.44 196 LYS A O 1
ATOM 1557 N N . ILE A 1 197 ? -17.036 -6.691 -7.639 1.00 98.69 197 ILE A N 1
ATOM 1558 C CA . ILE A 1 197 ? -16.818 -8.086 -8.060 1.00 98.69 197 ILE A CA 1
ATOM 1559 C C . ILE A 1 197 ? -17.613 -9.084 -7.212 1.00 98.69 197 ILE A C 1
ATOM 1561 O O . ILE A 1 197 ? -18.013 -10.128 -7.717 1.00 98.69 197 ILE A O 1
ATOM 1565 N N . VAL A 1 198 ? -17.881 -8.762 -5.947 1.00 98.81 198 VAL A N 1
ATOM 1566 C CA . VAL A 1 198 ? -18.873 -9.460 -5.121 1.00 98.81 198 VAL A CA 1
ATOM 1567 C C . VAL A 1 198 ? -20.008 -8.480 -4.886 1.00 98.81 198 VAL A C 1
ATOM 1569 O O . VAL A 1 198 ? -19.761 -7.347 -4.480 1.00 98.81 198 VAL A O 1
ATOM 1572 N N . GLU A 1 199 ? -21.231 -8.893 -5.184 1.00 98.62 199 GLU A N 1
ATOM 1573 C CA . GLU A 1 199 ? -22.435 -8.101 -4.988 1.00 98.62 199 GLU A CA 1
ATOM 1574 C C . GLU A 1 199 ? -23.362 -8.830 -4.024 1.00 98.62 199 GLU A C 1
ATOM 1576 O O . GLU A 1 199 ? -23.841 -9.921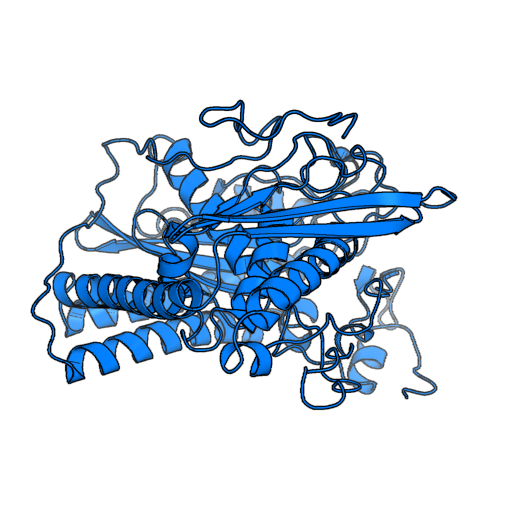 -4.329 1.00 98.62 199 GLU A O 1
ATOM 1581 N N . ARG A 1 200 ? -23.595 -8.233 -2.850 1.00 97.88 200 ARG A N 1
ATOM 1582 C CA . ARG A 1 200 ? -24.436 -8.808 -1.786 1.00 97.88 200 ARG A CA 1
ATOM 1583 C C . ARG A 1 200 ? -24.081 -10.267 -1.460 1.00 97.88 200 ARG A C 1
ATOM 1585 O O . ARG A 1 200 ? -24.956 -11.123 -1.359 1.00 97.88 200 ARG A O 1
ATOM 1592 N N . GLY A 1 201 ? -22.786 -10.555 -1.343 1.00 97.81 201 GLY A N 1
ATOM 1593 C CA . GLY A 1 201 ? -22.257 -11.882 -1.022 1.00 97.81 201 GLY A CA 1
ATOM 1594 C C . GLY A 1 201 ? -22.094 -12.821 -2.219 1.00 97.81 201 GLY A C 1
ATOM 1595 O O . GLY A 1 201 ? -21.423 -13.844 -2.089 1.00 97.81 201 GLY A O 1
ATOM 1596 N N . GLU A 1 202 ? -22.617 -12.460 -3.392 1.00 98.44 202 GLU A N 1
ATOM 1597 C CA . GLU A 1 202 ? -22.548 -13.278 -4.600 1.00 98.44 202 GLU A CA 1
ATOM 1598 C C . GLU A 1 202 ? -21.463 -12.781 -5.552 1.00 98.44 202 GLU A C 1
ATOM 1600 O O . GLU A 1 202 ? -21.376 -11.602 -5.898 1.00 98.44 202 GLU A O 1
ATOM 1605 N N . LEU A 1 203 ? -20.611 -13.691 -6.016 1.00 98.56 203 LEU A N 1
ATOM 1606 C CA . LEU A 1 203 ? -19.565 -13.335 -6.965 1.00 98.56 203 LEU A CA 1
ATOM 1607 C C . LEU A 1 203 ? -20.150 -13.068 -8.357 1.00 98.56 203 LEU A C 1
ATOM 1609 O O . LEU A 1 203 ? -20.740 -13.951 -8.984 1.00 98.56 203 LEU A O 1
ATOM 1613 N N . ARG A 1 204 ? -19.855 -11.889 -8.901 1.00 98.56 204 ARG A N 1
ATOM 1614 C CA . ARG A 1 204 ? -20.195 -11.500 -10.267 1.00 98.56 204 ARG A CA 1
ATOM 1615 C C . ARG A 1 204 ? -19.349 -12.245 -11.296 1.00 98.56 204 ARG A C 1
ATOM 1617 O O . ARG A 1 204 ? -18.205 -11.889 -11.582 1.00 98.56 204 ARG A O 1
ATOM 1624 N N . LYS A 1 205 ? -19.934 -13.304 -11.861 1.00 98.25 205 LYS A N 1
ATOM 1625 C CA . LYS A 1 205 ? -19.284 -14.202 -12.831 1.00 98.25 205 LYS A CA 1
ATOM 1626 C C . LYS A 1 205 ? -18.893 -13.532 -14.143 1.00 98.25 205 LYS A C 1
ATOM 1628 O O . LYS A 1 205 ? -17.919 -13.944 -14.761 1.00 98.25 205 LYS A O 1
ATOM 1633 N N . ASP A 1 206 ? -19.622 -12.505 -14.550 1.00 97.75 206 ASP A N 1
ATOM 1634 C CA . ASP A 1 206 ? -19.302 -11.669 -15.703 1.00 97.75 206 ASP A CA 1
ATOM 1635 C C . ASP A 1 206 ? -18.017 -10.854 -15.478 1.00 97.75 206 ASP A C 1
ATOM 1637 O O . ASP A 1 206 ? -17.134 -10.855 -16.335 1.00 97.75 206 ASP A O 1
ATOM 1641 N N . ILE A 1 207 ? -17.864 -10.237 -14.302 1.00 97.75 207 ILE A N 1
ATOM 1642 C CA . ILE A 1 207 ? -16.649 -9.492 -13.931 1.00 97.75 207 ILE A CA 1
ATOM 1643 C C . ILE A 1 207 ? -15.466 -10.434 -13.705 1.00 97.75 207 ILE A C 1
ATOM 1645 O O . ILE A 1 207 ? -14.375 -10.175 -14.211 1.00 97.75 207 ILE A O 1
ATOM 1649 N N . GLU A 1 208 ? -15.681 -11.558 -13.013 1.00 98.06 208 GLU A N 1
ATOM 1650 C CA . GLU A 1 208 ? -14.665 -12.606 -12.868 1.00 98.06 208 GLU A CA 1
ATOM 1651 C C . GLU A 1 208 ? -14.179 -13.093 -14.242 1.00 98.06 208 GLU A C 1
ATOM 1653 O O . GLU A 1 208 ? -12.976 -13.196 -14.461 1.00 98.06 208 GLU A O 1
ATOM 1658 N N . ALA A 1 209 ? -15.079 -13.338 -15.198 1.00 97.69 209 ALA A N 1
ATOM 1659 C CA . ALA A 1 209 ? -14.691 -13.789 -16.532 1.00 97.69 209 ALA A CA 1
ATOM 1660 C C . ALA A 1 209 ? -13.795 -12.775 -17.261 1.00 97.69 209 ALA A C 1
ATOM 1662 O O . ALA A 1 209 ? -12.822 -13.187 -17.893 1.00 97.69 209 ALA A O 1
ATOM 1663 N N . VAL A 1 210 ? -14.081 -11.471 -17.156 1.00 96.25 210 VAL A N 1
ATOM 1664 C CA . VAL A 1 210 ? -13.226 -10.413 -17.728 1.00 96.25 210 VAL A CA 1
ATOM 1665 C C . VAL A 1 210 ? -11.856 -10.399 -17.053 1.00 96.25 210 VAL A C 1
ATOM 1667 O O . VAL A 1 210 ? -10.840 -10.418 -17.745 1.00 96.25 210 VAL A O 1
ATOM 1670 N N . TYR A 1 211 ? -11.824 -10.428 -15.720 1.00 96.25 211 TYR A N 1
ATOM 1671 C CA . TYR A 1 211 ? -10.585 -10.414 -14.943 1.00 96.25 211 TYR A CA 1
ATOM 1672 C C . TYR A 1 211 ? -9.681 -11.610 -15.277 1.00 96.25 211 TYR A C 1
ATOM 1674 O O . TYR A 1 211 ? -8.511 -11.442 -15.620 1.00 96.25 211 TYR A O 1
ATOM 1682 N N . LEU A 1 212 ? -10.238 -12.824 -15.270 1.00 95.75 212 LEU A N 1
ATOM 1683 C CA . LEU A 1 212 ? -9.482 -14.047 -15.539 1.00 95.75 212 LEU A CA 1
ATOM 1684 C C . LEU A 1 212 ? -9.040 -14.160 -17.002 1.00 95.75 212 LEU A C 1
ATOM 1686 O O . LEU A 1 212 ? -7.981 -14.723 -17.277 1.00 95.75 212 LEU A O 1
ATOM 1690 N N . ARG A 1 213 ? -9.818 -13.627 -17.954 1.00 94.62 213 ARG A N 1
ATOM 1691 C CA . ARG A 1 213 ? -9.504 -13.708 -19.390 1.00 94.62 213 ARG A CA 1
ATOM 1692 C C . ARG A 1 213 ? -8.219 -12.969 -19.766 1.00 94.62 213 ARG A C 1
ATOM 1694 O O . ARG A 1 213 ? -7.589 -13.348 -20.752 1.00 94.62 213 ARG A O 1
ATOM 1701 N N . SER A 1 214 ? -7.837 -11.955 -18.996 1.00 90.38 214 SER A N 1
ATOM 1702 C CA . SER A 1 214 ? -6.593 -11.205 -19.194 1.00 90.38 214 SER A CA 1
ATOM 1703 C C . SER A 1 214 ? -5.347 -11.995 -18.784 1.00 90.38 214 SER A C 1
ATOM 1705 O O . SER A 1 214 ? -4.244 -11.634 -19.185 1.00 90.38 214 SER A O 1
ATOM 1707 N N . SER A 1 215 ? -5.510 -13.079 -18.018 1.00 91.06 215 SER A N 1
ATOM 1708 C CA . SER A 1 215 ? -4.406 -13.855 -17.463 1.00 91.06 215 SER A CA 1
ATOM 1709 C C . SER A 1 215 ? -3.983 -15.027 -18.348 1.00 91.06 215 SER A C 1
ATOM 1711 O O . SER A 1 215 ? -4.797 -15.748 -18.928 1.00 91.06 215 SER A O 1
ATOM 1713 N N . ARG A 1 216 ? -2.679 -15.299 -18.364 1.00 87.94 216 ARG A N 1
ATOM 1714 C CA . ARG A 1 216 ? -2.064 -16.511 -18.929 1.00 87.94 216 ARG A CA 1
ATOM 1715 C C . ARG A 1 216 ? -2.219 -17.730 -18.011 1.00 87.94 216 ARG A C 1
ATOM 1717 O O . ARG A 1 216 ? -2.053 -18.857 -18.476 1.00 87.94 216 ARG A O 1
ATOM 1724 N N . LYS A 1 217 ? -2.538 -17.522 -16.727 1.00 87.81 217 LYS A N 1
ATOM 1725 C CA . LYS A 1 217 ? -2.762 -18.561 -15.703 1.00 87.81 217 LYS A CA 1
ATOM 1726 C C . LYS A 1 217 ? -4.082 -18.299 -14.952 1.00 87.81 217 LYS A C 1
ATOM 1728 O O . LYS A 1 217 ? -4.080 -18.110 -13.735 1.00 87.81 217 LYS A O 1
ATOM 1733 N N . PRO A 1 218 ? -5.234 -18.331 -15.649 1.00 91.62 218 PRO A N 1
ATOM 1734 C CA . PRO A 1 218 ? -6.524 -17.938 -15.076 1.00 91.62 218 PRO A CA 1
ATOM 1735 C C . PRO A 1 218 ? -6.935 -18.770 -13.855 1.00 91.62 218 PRO A C 1
ATOM 1737 O O . PRO A 1 218 ? -7.613 -18.260 -12.973 1.00 91.62 218 PRO A O 1
ATOM 1740 N N . TYR A 1 219 ? -6.521 -20.037 -13.760 1.00 90.69 219 TYR A N 1
ATOM 1741 C CA . TYR A 1 219 ? -6.854 -20.883 -12.610 1.00 90.69 219 TYR A CA 1
ATOM 1742 C C . TYR A 1 219 ? -6.128 -20.456 -11.322 1.00 90.69 219 TYR A C 1
ATOM 1744 O O . TYR A 1 219 ? -6.741 -20.495 -10.258 1.00 90.69 219 TYR A O 1
ATOM 1752 N N . LEU A 1 220 ? -4.864 -20.011 -11.409 1.00 89.50 220 LEU A N 1
ATOM 1753 C CA . LEU A 1 220 ? -4.122 -19.486 -10.254 1.00 89.50 220 LEU A CA 1
ATOM 1754 C C . LEU A 1 220 ? -4.717 -18.157 -9.802 1.00 89.50 220 LEU A C 1
ATOM 1756 O O . LEU A 1 220 ? -5.002 -17.991 -8.625 1.00 89.50 220 LEU A O 1
ATOM 1760 N N . VAL A 1 221 ? -5.002 -17.263 -10.750 1.00 93.19 221 VAL A N 1
ATOM 1761 C CA . VAL A 1 221 ? -5.640 -15.971 -10.463 1.00 93.19 221 VAL A CA 1
ATOM 1762 C C . VAL A 1 221 ? -7.039 -16.155 -9.860 1.00 93.19 221 VAL A C 1
ATOM 1764 O O . VAL A 1 221 ? -7.426 -15.437 -8.942 1.00 93.19 221 VAL A O 1
ATOM 1767 N N . ALA A 1 222 ? -7.805 -17.150 -10.318 1.00 95.69 222 ALA A N 1
ATOM 1768 C CA . ALA A 1 222 ? -9.093 -17.484 -9.714 1.00 95.69 222 ALA A CA 1
ATOM 1769 C C . ALA A 1 222 ? -8.939 -17.991 -8.274 1.00 95.69 222 ALA A C 1
ATOM 1771 O O . ALA A 1 222 ? -9.739 -17.630 -7.410 1.00 95.69 222 ALA A O 1
ATOM 1772 N N . LEU A 1 223 ? -7.926 -18.819 -8.007 1.00 95.62 223 LEU A N 1
ATOM 1773 C CA . LEU A 1 223 ? -7.633 -19.315 -6.664 1.00 95.62 223 LEU A CA 1
ATOM 1774 C C . LEU A 1 223 ? -7.183 -18.182 -5.732 1.00 95.62 223 LEU A C 1
ATOM 1776 O O . LEU A 1 223 ? -7.680 -18.097 -4.611 1.00 95.62 223 LEU A O 1
ATOM 1780 N N . ASP A 1 224 ? -6.335 -17.277 -6.216 1.00 95.62 224 ASP A N 1
ATOM 1781 C CA . ASP A 1 224 ? -5.916 -16.068 -5.504 1.00 95.62 224 ASP A CA 1
ATOM 1782 C C . ASP A 1 224 ? -7.124 -15.186 -5.166 1.00 95.62 224 ASP A C 1
ATOM 1784 O O . ASP A 1 224 ? -7.332 -14.850 -4.000 1.00 95.62 224 ASP A O 1
ATOM 1788 N N . LEU A 1 225 ? -8.016 -14.923 -6.129 1.00 97.12 225 LEU A N 1
ATOM 1789 C CA . LEU A 1 225 ? -9.262 -14.190 -5.881 1.00 97.12 225 LEU A CA 1
ATOM 1790 C C . LEU A 1 225 ? -10.125 -14.866 -4.801 1.00 97.12 225 LEU A C 1
ATOM 1792 O O . LEU A 1 225 ? -10.682 -14.197 -3.928 1.00 97.12 225 LEU A O 1
ATOM 1796 N N . ARG A 1 226 ? -10.245 -16.199 -4.823 1.00 97.38 226 ARG A N 1
ATOM 1797 C CA . ARG A 1 226 ? -10.967 -16.941 -3.775 1.00 97.38 226 ARG A CA 1
ATOM 1798 C C . ARG A 1 226 ? -10.283 -16.829 -2.417 1.00 97.38 226 ARG A C 1
ATOM 1800 O O . ARG A 1 226 ? -10.990 -16.673 -1.422 1.00 97.38 226 ARG A O 1
ATOM 1807 N N . ALA A 1 227 ? -8.954 -16.866 -2.371 1.00 97.31 227 ALA A N 1
ATOM 1808 C CA . ALA A 1 227 ? -8.175 -16.669 -1.153 1.00 97.31 227 ALA A CA 1
ATOM 1809 C C . ALA A 1 227 ? -8.432 -15.276 -0.551 1.00 97.31 227 ALA A C 1
ATOM 1811 O O . ALA A 1 227 ? -8.742 -15.172 0.637 1.00 97.31 227 ALA A O 1
ATOM 1812 N N . GLN A 1 228 ? -8.407 -14.225 -1.378 1.00 98.06 228 GLN A N 1
ATOM 1813 C CA . GLN A 1 228 ? -8.709 -12.847 -0.973 1.00 98.06 228 GLN A CA 1
ATOM 1814 C C . GLN A 1 228 ? -10.138 -12.705 -0.419 1.00 98.06 228 GLN A C 1
ATOM 1816 O O . GLN A 1 228 ? -10.333 -12.121 0.650 1.00 98.06 228 GLN A O 1
ATOM 1821 N N . ILE A 1 229 ? -11.141 -13.278 -1.099 1.00 98.56 229 ILE A N 1
ATOM 1822 C CA . ILE A 1 229 ? -12.542 -13.277 -0.636 1.00 98.56 229 ILE A CA 1
ATOM 1823 C C . ILE A 1 229 ? -12.676 -14.019 0.704 1.00 98.56 229 ILE A C 1
ATOM 1825 O O . ILE A 1 229 ? -13.344 -13.538 1.621 1.00 98.56 229 ILE A O 1
ATOM 1829 N N . ALA A 1 230 ? -12.033 -15.182 0.844 1.00 98.19 230 ALA A N 1
ATOM 1830 C CA . ALA A 1 230 ? -12.072 -15.983 2.067 1.00 98.19 230 ALA A CA 1
ATOM 1831 C C . ALA A 1 230 ? -11.421 -15.262 3.260 1.00 98.19 230 ALA A C 1
ATOM 1833 O O . ALA A 1 230 ? -11.971 -15.295 4.367 1.00 98.19 230 ALA A O 1
ATOM 1834 N N . GLY A 1 231 ? -10.299 -14.571 3.031 1.00 98.00 231 GLY A N 1
ATOM 1835 C CA . GLY A 1 231 ? -9.644 -13.722 4.026 1.00 98.00 231 GLY A CA 1
ATOM 1836 C C . GLY A 1 231 ? -10.569 -12.607 4.515 1.00 98.00 231 GLY A C 1
ATOM 1837 O O . GLY A 1 231 ? -10.832 -12.507 5.716 1.00 98.00 231 GLY A O 1
ATOM 1838 N N . ASN A 1 232 ? -11.151 -11.835 3.589 1.00 98.56 232 ASN A N 1
ATOM 1839 C CA . ASN A 1 232 ? -12.081 -10.752 3.929 1.00 98.56 232 ASN A CA 1
ATOM 1840 C C . ASN A 1 232 ? -13.314 -11.260 4.690 1.00 98.56 232 ASN A C 1
ATOM 1842 O O . ASN A 1 232 ? -13.689 -10.687 5.713 1.00 98.56 232 ASN A O 1
ATOM 1846 N N . ASN A 1 233 ? -13.919 -12.369 4.252 1.00 98.50 233 ASN A N 1
ATOM 1847 C CA . ASN A 1 233 ? -15.075 -12.960 4.930 1.00 98.50 233 ASN A CA 1
ATOM 1848 C C . ASN A 1 233 ? -14.747 -13.437 6.352 1.00 98.50 233 ASN A C 1
ATOM 1850 O O . ASN A 1 233 ? -15.544 -13.231 7.273 1.00 98.50 233 ASN A O 1
ATOM 1854 N N . THR A 1 234 ? -13.573 -14.042 6.548 1.00 98.12 234 THR A N 1
ATOM 1855 C CA . THR A 1 234 ? -13.097 -14.480 7.868 1.00 98.12 234 THR A CA 1
ATOM 1856 C C . THR A 1 234 ? -12.923 -13.291 8.806 1.00 98.12 234 THR A C 1
ATOM 1858 O O . THR A 1 234 ? -13.458 -13.297 9.918 1.00 98.12 234 THR A O 1
ATOM 1861 N N . ALA A 1 235 ? -12.244 -12.240 8.346 1.00 98.56 235 ALA A N 1
ATOM 1862 C CA . ALA A 1 235 ? -12.038 -11.036 9.137 1.00 98.56 235 ALA A CA 1
ATOM 1863 C C . ALA A 1 235 ? -13.364 -10.324 9.455 1.00 98.56 235 ALA A C 1
ATOM 1865 O O . ALA A 1 235 ? -13.616 -10.003 10.618 1.00 98.56 235 ALA A O 1
ATOM 1866 N N . LYS A 1 236 ? -14.270 -10.184 8.473 1.00 98.62 236 LYS A N 1
ATOM 1867 C CA . LYS A 1 236 ? -15.609 -9.593 8.656 1.00 98.62 236 LYS A CA 1
ATOM 1868 C C . LYS A 1 236 ? -16.381 -10.301 9.762 1.00 98.62 236 LYS A C 1
ATOM 1870 O O . LYS A 1 236 ? -16.871 -9.659 10.689 1.00 98.62 236 LYS A O 1
ATOM 1875 N N . LYS A 1 237 ? -16.436 -11.635 9.707 1.00 98.50 237 LYS A N 1
ATOM 1876 C CA . LYS A 1 237 ? -17.113 -12.456 10.719 1.00 98.50 237 LYS A CA 1
ATOM 1877 C C . LYS A 1 237 ? -16.553 -12.211 12.123 1.00 98.50 237 LYS A C 1
ATOM 1879 O O . LYS A 1 237 ? -17.319 -12.148 13.082 1.00 98.50 237 LYS A O 1
ATOM 1884 N N . ARG A 1 238 ? -15.232 -12.072 12.259 1.00 98.56 238 ARG A N 1
ATOM 1885 C CA . ARG A 1 238 ? -14.585 -11.842 13.558 1.00 98.56 238 ARG A CA 1
ATOM 1886 C C . ARG A 1 238 ? -14.820 -10.435 14.096 1.00 98.56 238 ARG A C 1
ATOM 1888 O O . ARG A 1 238 ? -15.106 -10.306 15.284 1.00 98.56 238 ARG A O 1
ATOM 1895 N N . ILE A 1 239 ? -14.782 -9.410 13.240 1.00 98.69 239 ILE A N 1
ATOM 1896 C CA . ILE A 1 239 ? -15.127 -8.035 13.633 1.00 98.69 239 ILE A CA 1
ATOM 1897 C C . ILE A 1 239 ? -16.579 -7.970 14.116 1.00 98.69 239 ILE A C 1
ATOM 1899 O O . ILE A 1 239 ? -16.835 -7.460 15.204 1.00 98.69 239 ILE A O 1
ATOM 1903 N N . LEU A 1 240 ? -17.526 -8.552 13.375 1.00 98.69 240 LEU A N 1
ATOM 1904 C CA . LEU A 1 240 ? -18.931 -8.583 13.796 1.00 98.69 240 LEU A CA 1
ATOM 1905 C C . LEU A 1 240 ? -19.138 -9.385 15.090 1.00 98.69 240 LEU A C 1
ATOM 1907 O O . LEU A 1 240 ? -19.962 -9.006 15.918 1.00 98.69 240 LEU A O 1
ATOM 1911 N N . GLY A 1 241 ? -18.346 -10.436 15.323 1.00 98.62 241 GLY A N 1
ATOM 1912 C CA . GLY A 1 241 ? -18.325 -11.149 16.602 1.00 98.62 241 GLY A CA 1
ATOM 1913 C C . GLY A 1 241 ? -17.837 -10.287 17.776 1.00 98.62 241 GLY A C 1
ATOM 1914 O O . GLY A 1 241 ? -18.374 -10.396 18.880 1.00 98.62 241 GLY A O 1
ATOM 1915 N N . LEU A 1 242 ? -16.858 -9.399 17.554 1.00 98.25 242 LEU A N 1
ATOM 1916 C CA . LEU A 1 242 ? -16.446 -8.407 18.556 1.00 98.25 242 LEU A CA 1
ATOM 1917 C C . LEU A 1 242 ? -17.559 -7.396 18.828 1.00 98.25 242 LEU A C 1
ATOM 1919 O O . LEU A 1 242 ? -17.865 -7.142 19.991 1.00 98.25 242 LEU A O 1
ATOM 1923 N N . VAL A 1 243 ? -18.189 -6.873 17.774 1.00 98.69 243 VAL A N 1
ATOM 1924 C CA . VAL A 1 243 ? -19.319 -5.939 17.885 1.00 98.69 243 VAL A CA 1
ATOM 1925 C C . VAL A 1 243 ? -20.472 -6.573 18.665 1.00 98.69 243 VAL A C 1
ATOM 1927 O O . VAL A 1 243 ? -20.992 -5.955 19.587 1.00 98.69 243 VAL A O 1
ATOM 1930 N N . GLN A 1 244 ? -20.813 -7.832 18.386 1.00 98.44 244 GLN A N 1
ATOM 1931 C CA . GLN A 1 244 ? -21.850 -8.561 19.119 1.00 98.44 244 GLN A CA 1
ATOM 1932 C C . GLN A 1 244 ? -21.514 -8.729 20.609 1.00 98.44 244 GLN A C 1
ATOM 1934 O O . GLN A 1 244 ? -22.403 -8.675 21.456 1.00 98.44 244 GLN A O 1
ATOM 1939 N N . ARG A 1 245 ? -20.240 -8.971 20.939 1.00 98.12 245 ARG A N 1
ATOM 1940 C CA . ARG A 1 245 ? -19.809 -9.264 22.312 1.00 98.12 245 ARG A CA 1
ATOM 1941 C C . ARG A 1 245 ? -19.617 -8.016 23.172 1.00 98.12 245 ARG A C 1
ATOM 1943 O O . ARG A 1 245 ? -19.909 -8.067 24.363 1.00 98.12 245 ARG A O 1
ATOM 1950 N N . TYR A 1 246 ? -19.074 -6.947 22.596 1.00 98.19 246 TYR A N 1
ATOM 1951 C CA . TYR A 1 246 ? -18.650 -5.748 23.327 1.00 98.19 246 TYR A CA 1
ATOM 1952 C C . TYR A 1 246 ? -19.492 -4.505 23.008 1.00 98.19 246 TYR A C 1
ATOM 1954 O O . TYR A 1 246 ? -19.397 -3.519 23.732 1.00 98.19 246 TYR A O 1
ATOM 1962 N N . GLY A 1 247 ? -20.328 -4.550 21.969 1.00 98.31 247 GLY A N 1
ATOM 1963 C CA . GLY A 1 247 ? -21.084 -3.406 21.462 1.00 98.31 247 GLY A CA 1
ATOM 1964 C C . GLY A 1 247 ? -20.296 -2.591 20.432 1.00 98.31 247 GLY A C 1
ATOM 1965 O O . GLY A 1 247 ? -19.075 -2.438 20.533 1.00 98.31 247 GLY A O 1
ATOM 1966 N N . ALA A 1 248 ? -21.001 -2.052 19.433 1.00 98.50 248 ALA A N 1
ATOM 1967 C CA . ALA A 1 248 ? -20.397 -1.294 18.337 1.00 98.50 248 ALA A CA 1
ATOM 1968 C C . ALA A 1 248 ? -19.659 -0.040 18.827 1.00 98.50 248 ALA A C 1
ATOM 1970 O O . ALA A 1 248 ? -18.512 0.179 18.437 1.00 98.50 248 ALA A O 1
ATOM 1971 N N . ASP A 1 249 ? -20.261 0.716 19.750 1.00 98.38 249 ASP A N 1
ATOM 1972 C CA . ASP A 1 249 ? -19.684 1.952 20.292 1.00 98.38 249 ASP A CA 1
ATOM 1973 C C . ASP A 1 249 ? -18.356 1.721 21.026 1.00 98.38 249 ASP A C 1
ATOM 1975 O O . ASP A 1 249 ? -17.437 2.539 20.936 1.00 98.38 249 ASP A O 1
ATOM 1979 N N . VAL A 1 250 ? -18.242 0.598 21.746 1.00 98.62 250 VAL A N 1
ATOM 1980 C CA . VAL A 1 250 ? -17.026 0.215 22.478 1.00 98.62 250 VAL A CA 1
ATOM 1981 C C . VAL A 1 250 ? -15.936 -0.194 21.497 1.00 98.62 250 VAL A C 1
ATOM 1983 O O . VAL A 1 250 ? -14.814 0.298 21.592 1.00 98.62 250 VAL A O 1
ATOM 1986 N N . VAL A 1 251 ? -16.254 -1.057 20.524 1.00 98.75 251 VAL A N 1
ATOM 1987 C CA . VAL A 1 251 ? -15.282 -1.484 19.505 1.00 98.75 251 VAL A CA 1
ATOM 1988 C C . VAL A 1 251 ? -14.801 -0.281 18.692 1.00 98.75 251 VAL A C 1
ATOM 1990 O O . VAL A 1 251 ? -13.595 -0.119 18.505 1.00 98.75 251 VAL A O 1
ATOM 1993 N N . LYS A 1 252 ? -15.711 0.612 18.285 1.00 98.50 252 LYS A N 1
ATOM 1994 C CA . LYS A 1 252 ? -15.372 1.849 17.575 1.00 98.50 252 LYS A CA 1
ATOM 1995 C C . LYS A 1 252 ? -14.501 2.778 18.423 1.00 98.50 252 LYS A C 1
ATOM 1997 O O . LYS A 1 252 ? -13.501 3.297 17.929 1.00 98.50 252 LYS A O 1
ATOM 2002 N N . GLY A 1 253 ? -14.830 2.953 19.703 1.00 98.44 253 GLY A N 1
ATOM 2003 C CA . GLY A 1 253 ? -14.018 3.759 20.614 1.00 98.44 253 GLY A CA 1
ATOM 2004 C C . GLY A 1 253 ? -12.608 3.186 20.804 1.00 98.44 253 GLY A C 1
ATOM 2005 O O . GLY A 1 253 ? -11.644 3.948 20.856 1.00 98.44 253 GLY A O 1
ATOM 2006 N N . VAL A 1 254 ? -12.450 1.854 20.809 1.00 98.69 254 VAL A N 1
ATOM 2007 C CA . VAL A 1 254 ? -11.124 1.212 20.808 1.00 98.69 254 VAL A CA 1
ATOM 2008 C C . VAL A 1 254 ? -10.379 1.481 19.503 1.00 98.69 254 VAL A C 1
ATOM 2010 O O . VAL A 1 254 ? -9.218 1.873 19.566 1.00 98.69 254 VAL A O 1
ATOM 2013 N N . MET A 1 255 ? -11.024 1.328 18.339 1.00 98.56 255 MET A N 1
ATOM 2014 C CA . MET A 1 255 ? -10.417 1.641 17.033 1.00 98.56 255 MET A CA 1
ATOM 2015 C C . MET A 1 255 ? -9.884 3.079 17.002 1.00 98.56 255 MET A C 1
ATOM 2017 O O . MET A 1 255 ? -8.746 3.307 16.601 1.00 98.56 255 MET A O 1
ATOM 2021 N N . ARG A 1 256 ? -10.663 4.038 17.513 1.00 98.19 256 ARG A N 1
ATOM 2022 C CA . ARG A 1 256 ? -10.248 5.442 17.612 1.00 98.19 256 ARG A CA 1
ATOM 2023 C C . ARG A 1 256 ? -9.085 5.644 18.583 1.00 98.19 256 ARG A C 1
ATOM 2025 O O . ARG A 1 256 ? -8.099 6.281 18.233 1.00 98.19 256 ARG A O 1
ATOM 2032 N N . LYS A 1 257 ? -9.146 5.027 19.766 1.00 98.12 257 LYS A N 1
ATOM 2033 C CA . LYS A 1 257 ? -8.077 5.107 20.771 1.00 98.12 257 LYS A CA 1
ATOM 2034 C C . LYS A 1 257 ? -6.758 4.483 20.297 1.00 98.12 257 LYS A C 1
ATOM 2036 O O . LYS A 1 257 ? -5.700 4.955 20.696 1.00 98.12 257 LYS A O 1
ATOM 2041 N N . ILE A 1 258 ? -6.798 3.454 19.444 1.00 98.38 258 ILE A N 1
ATOM 2042 C CA . ILE A 1 258 ? -5.599 2.901 18.786 1.00 98.38 258 ILE A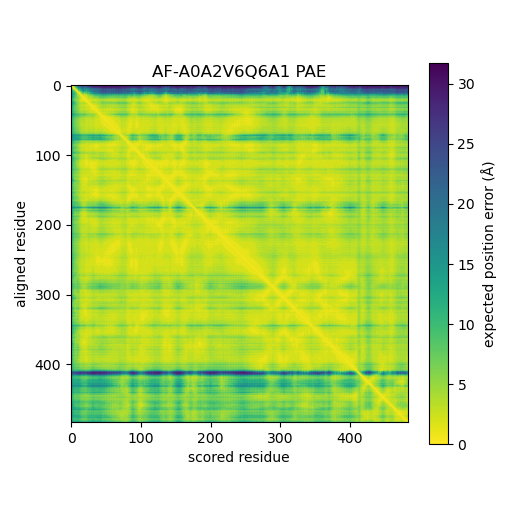 CA 1
ATOM 2043 C C . ILE A 1 258 ? -4.920 3.979 17.939 1.00 98.38 258 ILE A C 1
ATOM 2045 O O . ILE A 1 258 ? -3.719 4.201 18.081 1.00 98.38 258 ILE A O 1
ATOM 2049 N N . ILE A 1 259 ? -5.701 4.666 17.103 1.00 98.38 259 ILE A N 1
ATOM 2050 C CA . ILE A 1 259 ? -5.211 5.724 16.217 1.00 98.38 259 ILE A CA 1
ATOM 2051 C C . ILE A 1 259 ? -4.651 6.895 17.034 1.00 98.38 259 ILE A C 1
ATOM 2053 O O . ILE A 1 259 ? -3.526 7.325 16.787 1.00 98.38 259 ILE A O 1
ATOM 2057 N N . ASP A 1 260 ? -5.384 7.357 18.049 1.00 98.00 260 ASP A N 1
ATOM 2058 C CA . ASP A 1 260 ? -4.973 8.488 18.889 1.00 98.00 260 ASP A CA 1
ATOM 2059 C C . ASP A 1 260 ? -3.703 8.171 19.710 1.00 98.00 260 ASP A C 1
ATOM 2061 O O . ASP A 1 260 ? -2.836 9.026 19.894 1.00 98.00 260 ASP A O 1
ATOM 2065 N N . ASN A 1 261 ? -3.536 6.925 20.170 1.00 97.25 261 ASN A N 1
ATOM 2066 C CA . ASN A 1 261 ? -2.313 6.499 20.858 1.00 97.25 261 ASN A CA 1
ATOM 2067 C C . ASN A 1 261 ? -1.104 6.445 19.911 1.00 97.25 261 ASN A C 1
ATOM 2069 O O . ASN A 1 261 ? -0.005 6.846 20.300 1.00 97.25 261 ASN A O 1
ATOM 2073 N N . ALA A 1 262 ? -1.294 5.971 18.676 1.00 97.75 262 ALA A N 1
ATOM 2074 C CA . ALA A 1 262 ? -0.249 5.994 17.654 1.00 97.75 262 ALA A CA 1
ATOM 2075 C C . ALA A 1 262 ? 0.139 7.433 17.273 1.00 97.75 262 ALA A C 1
ATOM 2077 O O . ALA A 1 262 ? 1.323 7.743 17.135 1.00 97.75 262 ALA A O 1
ATOM 2078 N N . GLU A 1 263 ? -0.839 8.337 17.177 1.00 98.44 263 GLU A N 1
ATOM 2079 C CA . GLU A 1 263 ? -0.603 9.769 16.976 1.00 98.44 263 GLU A CA 1
ATOM 2080 C C . GLU A 1 263 ? 0.254 10.352 18.105 1.00 98.44 263 GLU A C 1
ATOM 2082 O O . GLU A 1 263 ? 1.307 10.934 17.847 1.00 98.44 263 GLU A O 1
ATOM 2087 N N . ALA A 1 264 ? -0.130 10.123 19.364 1.00 98.19 264 ALA A N 1
ATOM 2088 C CA . ALA A 1 264 ? 0.618 10.610 20.519 1.00 98.19 264 ALA A CA 1
ATOM 2089 C C . ALA A 1 264 ? 2.067 10.086 20.550 1.00 98.19 264 ALA A C 1
ATOM 2091 O O . ALA A 1 264 ? 2.994 10.849 20.828 1.00 98.19 264 ALA A O 1
ATOM 2092 N N . ALA A 1 265 ? 2.282 8.805 20.227 1.00 97.62 265 ALA A N 1
ATOM 2093 C CA . ALA A 1 265 ? 3.617 8.209 20.162 1.00 97.62 265 ALA A CA 1
ATOM 2094 C C . ALA A 1 265 ? 4.478 8.817 19.038 1.00 97.62 265 ALA A C 1
ATOM 2096 O O . ALA A 1 265 ? 5.662 9.093 19.245 1.00 97.62 265 ALA A O 1
ATOM 2097 N N . PHE A 1 266 ? 3.887 9.075 17.869 1.00 98.19 266 PHE A N 1
ATOM 2098 C CA . PHE A 1 266 ? 4.572 9.721 16.748 1.00 98.19 266 PHE A CA 1
ATOM 2099 C C . PHE A 1 266 ? 4.956 11.171 17.082 1.00 98.19 266 PHE A C 1
ATOM 2101 O O . PHE A 1 266 ? 6.113 11.570 16.924 1.00 98.19 266 PHE A O 1
ATOM 2108 N N . LEU A 1 267 ? 4.016 11.941 17.638 1.00 98.31 267 LEU A N 1
ATOM 2109 C CA . LEU A 1 267 ? 4.239 13.326 18.057 1.00 98.31 267 LEU A CA 1
ATOM 2110 C C . LEU A 1 267 ? 5.302 13.444 19.153 1.00 98.31 267 LEU A C 1
ATOM 2112 O O . LEU A 1 267 ? 6.119 14.365 19.121 1.00 98.31 267 LEU A O 1
ATOM 2116 N N . ALA A 1 268 ? 5.355 12.488 20.085 1.00 97.81 268 ALA A N 1
ATOM 2117 C CA . ALA A 1 268 ? 6.390 12.447 21.114 1.00 97.81 268 ALA A CA 1
ATOM 2118 C C . ALA A 1 268 ? 7.806 12.307 20.525 1.00 97.81 268 ALA A C 1
ATOM 2120 O O . ALA A 1 268 ? 8.752 12.869 21.079 1.00 97.81 268 ALA A O 1
ATOM 2121 N N . LYS A 1 269 ? 7.968 11.599 19.396 1.00 97.38 269 LYS A N 1
ATOM 2122 C CA . LYS A 1 269 ? 9.248 11.524 18.668 1.00 97.38 269 LYS A CA 1
ATOM 2123 C C . LYS A 1 269 ? 9.527 12.821 17.910 1.00 97.38 269 LYS A C 1
ATOM 2125 O O . LYS A 1 269 ? 10.630 13.355 18.015 1.00 97.38 269 LYS A O 1
ATOM 2130 N N . LEU A 1 270 ? 8.534 13.378 17.210 1.00 97.75 270 LEU A N 1
ATOM 2131 C CA . LEU A 1 270 ? 8.704 14.635 16.468 1.00 97.75 270 LEU A CA 1
ATOM 2132 C C . LEU A 1 270 ? 9.045 15.836 17.358 1.00 97.75 270 LEU A C 1
ATOM 2134 O O . LEU A 1 270 ? 9.799 16.712 16.936 1.00 97.75 270 LEU A O 1
ATOM 2138 N N . ALA A 1 271 ? 8.549 15.868 18.595 1.00 98.06 271 ALA A N 1
ATOM 2139 C CA . ALA A 1 271 ? 8.854 16.925 19.556 1.00 98.06 271 ALA A CA 1
ATOM 2140 C C . ALA A 1 271 ? 10.343 16.987 19.951 1.00 98.06 271 ALA A C 1
ATOM 2142 O O . ALA A 1 271 ? 10.813 18.041 20.379 1.00 98.06 271 ALA A O 1
ATOM 2143 N N . LYS A 1 272 ? 11.092 15.883 19.807 1.00 97.75 272 LYS A N 1
ATOM 2144 C CA . LYS A 1 272 ? 12.527 15.815 20.139 1.00 97.75 272 LYS A CA 1
ATOM 2145 C C . LYS A 1 272 ? 13.425 16.352 19.025 1.00 97.75 272 LYS A C 1
ATOM 2147 O O . LYS A 1 272 ? 14.552 16.758 19.293 1.00 97.75 272 LYS A O 1
ATOM 2152 N N . VAL A 1 273 ? 12.949 16.353 17.779 1.00 97.44 273 VAL A N 1
ATOM 2153 C CA . VAL A 1 273 ? 13.738 16.796 16.620 1.00 97.44 273 VAL A CA 1
ATOM 2154 C C . VAL A 1 273 ? 13.435 18.256 16.258 1.00 97.44 273 VAL A C 1
ATOM 2156 O O . VAL A 1 273 ? 12.284 18.705 16.347 1.00 97.44 273 VAL A O 1
ATOM 2159 N N . PRO A 1 274 ? 14.453 19.031 15.839 1.00 97.44 274 PRO A N 1
ATOM 2160 C CA . PRO A 1 274 ? 14.269 20.436 15.505 1.00 97.44 274 PRO A CA 1
ATOM 2161 C C . PRO A 1 274 ? 13.452 20.599 14.224 1.00 97.44 274 PRO A C 1
ATOM 2163 O O . PRO A 1 274 ? 13.511 19.759 13.326 1.00 97.44 274 PRO A O 1
ATOM 2166 N N . ASP A 1 275 ? 12.751 21.724 14.102 1.00 98.62 275 ASP A N 1
ATOM 2167 C CA . ASP A 1 275 ? 12.245 22.175 12.805 1.00 98.62 275 ASP A CA 1
ATOM 2168 C C . ASP A 1 275 ? 13.420 22.365 11.842 1.00 98.62 275 ASP A C 1
ATOM 2170 O O . ASP A 1 275 ? 14.469 22.910 12.197 1.00 98.62 275 ASP A O 1
ATOM 2174 N N . GLY A 1 276 ? 13.264 21.889 10.611 1.00 98.31 276 GLY A N 1
ATOM 2175 C CA . GLY A 1 276 ? 14.396 21.777 9.703 1.00 98.31 276 GLY A CA 1
ATOM 2176 C C . GLY A 1 276 ? 14.015 21.330 8.306 1.00 98.31 276 GLY A C 1
ATOM 2177 O O . GLY A 1 276 ? 12.863 21.024 8.002 1.00 98.31 276 GLY A O 1
ATOM 2178 N N . THR A 1 277 ? 15.000 21.331 7.412 1.00 98.56 277 THR A N 1
ATOM 2179 C CA . THR A 1 277 ? 14.839 20.815 6.053 1.00 98.56 277 THR A CA 1
ATOM 2180 C C . THR A 1 277 ? 16.036 19.964 5.673 1.00 98.56 277 THR A C 1
ATOM 2182 O O . THR A 1 277 ? 17.164 20.456 5.617 1.00 98.56 277 THR A O 1
ATOM 2185 N N . TRP A 1 278 ? 15.773 18.708 5.336 1.00 98.25 278 TRP A N 1
ATOM 2186 C CA . TRP A 1 278 ? 16.762 17.743 4.885 1.00 98.25 278 TRP A CA 1
ATOM 2187 C C . TRP A 1 278 ? 16.503 17.402 3.431 1.00 98.25 278 TRP A C 1
ATOM 2189 O O . TRP A 1 278 ? 15.362 17.279 2.992 1.00 98.25 278 TRP A O 1
ATOM 2199 N N . ARG A 1 279 ? 17.583 17.283 2.666 1.00 97.44 279 ARG A N 1
ATOM 2200 C CA . ARG A 1 279 ? 17.515 16.973 1.243 1.00 97.44 279 ARG A CA 1
ATOM 2201 C C . ARG A 1 279 ? 18.421 15.814 0.917 1.00 97.44 279 ARG A C 1
ATOM 2203 O O . ARG A 1 279 ? 19.502 15.670 1.499 1.00 97.44 279 ARG A O 1
ATOM 2210 N N . GLU A 1 280 ? 17.968 15.035 -0.043 1.00 96.44 280 GLU A N 1
ATOM 2211 C CA . GLU A 1 280 ? 18.738 13.980 -0.658 1.00 96.44 280 GLU A CA 1
ATOM 2212 C C . GLU A 1 280 ? 18.571 13.977 -2.159 1.00 96.44 280 GLU A C 1
ATOM 2214 O O . GLU A 1 280 ? 17.552 14.406 -2.708 1.00 96.44 280 GLU A O 1
ATOM 2219 N N . ARG A 1 281 ? 19.632 13.497 -2.794 1.00 95.56 281 ARG A N 1
ATOM 2220 C CA . ARG A 1 281 ? 19.707 13.342 -4.230 1.00 95.56 281 ARG A CA 1
ATOM 2221 C C . ARG A 1 281 ? 20.353 12.009 -4.526 1.00 95.56 281 ARG A C 1
ATOM 2223 O O . ARG A 1 281 ? 21.506 11.779 -4.172 1.00 95.56 281 ARG A O 1
ATOM 2230 N N . SER A 1 282 ? 19.617 11.180 -5.238 1.00 93.56 282 SER A N 1
ATOM 2231 C CA . SER A 1 282 ? 20.083 9.895 -5.737 1.00 93.56 282 SER A CA 1
ATOM 2232 C C . SER A 1 282 ? 19.965 9.874 -7.255 1.00 93.56 282 SER A C 1
ATOM 2234 O O . SER A 1 282 ? 19.452 10.815 -7.865 1.00 93.56 282 SER A O 1
ATOM 2236 N N . TYR A 1 283 ? 20.466 8.814 -7.873 1.00 93.44 283 TYR A N 1
ATOM 2237 C CA . TYR A 1 283 ? 20.389 8.632 -9.312 1.00 93.44 283 TYR A CA 1
ATOM 2238 C C . TYR A 1 283 ? 20.004 7.193 -9.628 1.00 93.44 283 TYR A C 1
ATOM 2240 O O . TYR A 1 283 ? 20.439 6.273 -8.937 1.00 93.44 283 TYR A O 1
ATOM 2248 N N . VAL A 1 284 ? 19.200 7.017 -10.671 1.00 92.25 284 VAL A N 1
ATOM 2249 C CA . VAL A 1 284 ? 18.882 5.718 -11.268 1.00 92.25 284 VAL A CA 1
ATOM 2250 C C . VAL A 1 284 ? 19.324 5.726 -12.724 1.00 92.25 284 VAL A C 1
ATOM 2252 O O . VAL A 1 284 ? 19.302 6.765 -13.379 1.00 92.25 284 VAL A O 1
ATOM 2255 N N . GLU A 1 285 ? 19.755 4.584 -13.233 1.00 91.62 285 GLU A N 1
ATOM 2256 C CA . GLU A 1 285 ? 20.204 4.431 -14.615 1.00 91.62 285 GLU A CA 1
ATOM 2257 C C . GLU A 1 285 ? 19.271 3.485 -15.363 1.00 91.62 285 GLU A C 1
ATOM 2259 O O . GLU A 1 285 ? 18.626 2.638 -14.746 1.00 91.62 285 GLU A O 1
ATOM 2264 N N . VAL A 1 286 ? 19.260 3.599 -16.694 1.00 91.81 286 VAL A N 1
ATOM 2265 C CA . VAL A 1 286 ? 18.595 2.656 -17.606 1.00 91.81 286 VAL A CA 1
ATOM 2266 C C . VAL A 1 286 ? 17.070 2.620 -17.423 1.00 91.81 286 VAL A C 1
ATOM 2268 O O . VAL A 1 286 ? 16.512 1.738 -16.773 1.00 91.81 286 VAL A O 1
ATOM 2271 N N . ALA A 1 287 ? 16.370 3.555 -18.067 1.00 92.19 287 ALA A N 1
ATOM 2272 C CA . ALA A 1 287 ? 14.906 3.609 -18.044 1.00 92.19 287 ALA A CA 1
ATOM 2273 C C . ALA A 1 287 ? 14.225 2.491 -18.860 1.00 92.19 287 ALA A C 1
ATOM 2275 O O . ALA A 1 287 ? 13.046 2.202 -18.656 1.00 92.19 287 ALA A O 1
ATOM 2276 N N . TYR A 1 288 ? 14.953 1.905 -19.813 1.00 90.81 288 TYR A N 1
ATOM 2277 C CA . TYR A 1 288 ? 14.525 0.813 -20.691 1.00 90.81 288 TYR A CA 1
ATOM 2278 C C . TYR A 1 288 ? 15.753 0.127 -21.311 1.00 90.81 288 TYR A C 1
ATOM 2280 O O . TYR A 1 288 ? 16.877 0.629 -21.242 1.00 90.81 288 TYR A O 1
ATOM 2288 N N . VAL A 1 289 ? 15.566 -1.033 -21.943 1.00 89.50 289 VAL A N 1
ATOM 2289 C CA . VAL A 1 289 ? 16.666 -1.799 -22.547 1.00 89.50 289 VAL A CA 1
ATOM 2290 C C . VAL A 1 289 ? 17.393 -0.975 -23.609 1.00 89.50 289 VAL A C 1
ATOM 2292 O O . VAL A 1 289 ? 16.801 -0.495 -24.572 1.00 89.50 289 VAL A O 1
ATOM 2295 N N . GLY A 1 290 ? 18.712 -0.870 -23.454 1.00 92.69 290 GLY A N 1
ATOM 2296 C CA . GLY A 1 290 ? 19.583 -0.123 -24.363 1.00 92.69 290 GLY A CA 1
ATOM 2297 C C . GLY A 1 290 ? 19.778 1.343 -23.978 1.00 92.69 290 GLY A C 1
ATOM 2298 O O . GLY A 1 290 ? 20.678 1.980 -24.523 1.00 92.69 290 GLY A O 1
ATOM 2299 N N . ASP A 1 291 ? 19.015 1.860 -23.015 1.00 94.81 291 ASP A N 1
ATOM 2300 C CA . ASP A 1 291 ? 19.274 3.173 -22.441 1.00 94.81 291 ASP A CA 1
ATOM 2301 C C . ASP A 1 291 ? 20.587 3.182 -21.636 1.00 94.81 291 ASP A C 1
ATOM 2303 O O . ASP A 1 291 ? 20.972 2.205 -20.988 1.00 94.81 291 ASP A O 1
ATOM 2307 N N . ARG A 1 292 ? 21.306 4.301 -21.721 1.00 95.31 292 ARG A N 1
ATOM 2308 C CA . ARG A 1 292 ? 22.597 4.552 -21.060 1.00 95.31 292 ARG A CA 1
ATOM 2309 C C . ARG A 1 292 ? 22.593 5.858 -20.268 1.00 95.31 292 ARG A C 1
ATOM 2311 O O . ARG A 1 292 ? 23.655 6.333 -19.877 1.00 95.31 292 ARG A O 1
ATOM 2318 N N . LYS A 1 293 ? 21.424 6.474 -20.096 1.00 96.44 293 LYS A N 1
ATOM 2319 C CA . LYS A 1 293 ? 21.265 7.717 -19.349 1.00 96.44 293 LYS A CA 1
ATOM 2320 C C . LYS A 1 293 ? 21.141 7.450 -17.852 1.00 96.44 293 LYS A C 1
ATOM 2322 O O . LYS A 1 293 ? 20.814 6.349 -17.406 1.00 96.44 293 LYS A O 1
ATOM 2327 N N . THR A 1 294 ? 21.366 8.521 -17.104 1.00 96.19 294 THR A N 1
ATOM 2328 C CA . THR A 1 294 ? 21.201 8.601 -15.656 1.00 96.19 294 THR A CA 1
ATOM 2329 C C . THR A 1 294 ? 20.118 9.634 -15.350 1.00 96.19 294 THR A C 1
ATOM 2331 O O . THR A 1 294 ? 20.088 10.710 -15.952 1.00 96.19 294 THR A O 1
ATOM 2334 N N . TYR A 1 295 ? 19.246 9.325 -14.398 1.00 96.44 295 TYR A N 1
ATOM 2335 C CA . TYR A 1 295 ? 18.069 10.104 -14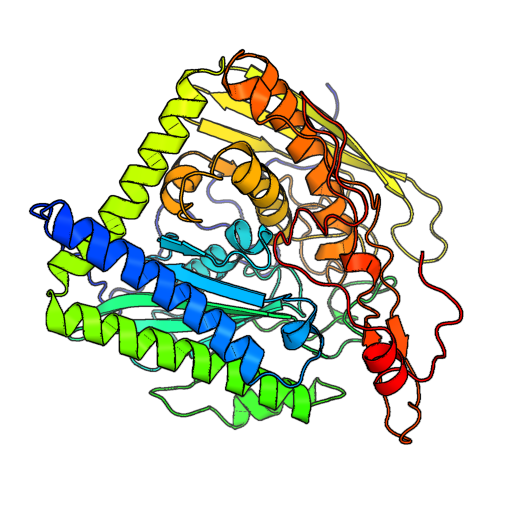.033 1.00 96.44 295 TYR A CA 1
ATOM 2336 C C . TYR A 1 295 ? 18.134 10.490 -12.562 1.00 96.44 295 TYR A C 1
ATOM 2338 O O . TYR A 1 295 ? 18.390 9.658 -11.694 1.00 96.44 295 TYR A O 1
ATOM 2346 N N . GLN A 1 296 ? 17.918 11.771 -12.281 1.00 96.81 296 GLN A N 1
ATOM 2347 C CA . GLN A 1 296 ? 17.993 12.312 -10.928 1.00 96.81 296 GLN A CA 1
ATOM 2348 C C . GLN A 1 296 ? 16.738 11.963 -10.122 1.00 96.81 296 GLN A C 1
ATOM 2350 O O . GLN A 1 296 ? 15.623 12.167 -10.596 1.00 96.81 296 GLN A O 1
ATOM 2355 N N . VAL A 1 297 ? 16.931 11.536 -8.876 1.00 96.12 297 VAL A N 1
ATOM 2356 C CA . VAL A 1 297 ? 15.883 11.334 -7.868 1.00 96.12 297 VAL A CA 1
ATOM 2357 C C . VAL A 1 297 ? 16.087 12.372 -6.774 1.00 96.12 297 VAL A C 1
ATOM 2359 O O . VAL A 1 297 ? 17.174 12.445 -6.201 1.00 96.12 297 VAL A O 1
ATOM 2362 N N . MET A 1 298 ? 15.072 13.181 -6.481 1.00 96.75 298 MET A N 1
ATOM 2363 C CA . MET A 1 298 ? 15.140 14.203 -5.436 1.00 96.75 298 MET A CA 1
ATOM 2364 C C . MET A 1 298 ? 14.112 13.932 -4.349 1.00 96.75 298 MET A C 1
ATOM 2366 O O . MET A 1 298 ? 12.960 13.629 -4.646 1.00 96.75 298 MET A O 1
ATOM 2370 N N . LEU A 1 299 ? 14.513 14.137 -3.095 1.00 97.62 299 LEU A N 1
ATOM 2371 C CA . LEU A 1 299 ? 13.587 14.252 -1.973 1.00 97.62 299 LEU A CA 1
ATOM 2372 C C . LEU A 1 299 ? 14.001 15.418 -1.080 1.00 97.62 299 LEU A C 1
ATOM 2374 O O . LEU A 1 299 ? 15.158 15.534 -0.667 1.00 97.62 299 LEU A O 1
ATOM 2378 N N . THR A 1 300 ? 13.036 16.263 -0.754 1.00 97.94 300 THR A N 1
ATOM 2379 C CA . THR A 1 300 ? 13.119 17.266 0.298 1.00 97.94 300 THR A CA 1
ATOM 2380 C C . THR A 1 300 ? 12.115 16.882 1.378 1.00 97.94 300 THR A C 1
ATOM 2382 O O . THR A 1 300 ? 10.921 16.778 1.114 1.00 97.94 300 THR A O 1
ATOM 2385 N N . MET A 1 301 ? 12.604 16.685 2.597 1.00 98.44 301 MET A N 1
ATOM 2386 C CA . MET A 1 301 ? 11.786 16.497 3.790 1.00 98.44 301 MET A CA 1
ATOM 2387 C C . MET A 1 301 ? 11.902 17.748 4.657 1.00 98.44 301 MET A C 1
ATOM 2389 O O . MET A 1 301 ? 13.012 18.189 4.973 1.00 98.44 301 MET A O 1
ATOM 2393 N N . LYS A 1 302 ? 10.771 18.321 5.057 1.00 98.44 302 LYS A N 1
ATOM 2394 C CA . LYS A 1 302 ? 10.699 19.454 5.979 1.00 98.44 302 LYS A CA 1
ATOM 2395 C C . LYS A 1 302 ? 9.919 19.058 7.227 1.00 98.44 302 LYS A C 1
ATOM 2397 O O . LYS A 1 302 ? 8.871 18.438 7.108 1.00 98.44 302 LYS A O 1
ATOM 2402 N N . LYS A 1 303 ? 10.418 19.443 8.399 1.00 98.44 303 LYS A N 1
ATOM 2403 C CA . LYS A 1 303 ? 9.704 19.322 9.674 1.00 98.44 303 LYS A CA 1
ATOM 2404 C C . LYS A 1 303 ? 9.316 20.718 10.152 1.00 98.44 303 LYS A C 1
ATOM 2406 O O . LYS A 1 303 ? 10.189 21.582 10.252 1.00 98.44 303 LYS A O 1
ATOM 2411 N N . GLU A 1 304 ? 8.028 20.930 10.400 1.00 98.12 304 GLU A N 1
ATOM 2412 C CA . GLU A 1 304 ? 7.447 22.183 10.904 1.00 98.12 304 GLU A CA 1
ATOM 2413 C C . GLU A 1 304 ? 6.504 21.860 12.064 1.00 98.12 304 GLU A C 1
ATOM 2415 O O . GLU A 1 304 ? 5.441 21.283 11.841 1.00 98.12 304 GLU A O 1
ATOM 2420 N N . GLY A 1 305 ? 6.873 22.213 13.297 1.00 97.56 305 GLY A N 1
ATOM 2421 C CA . GLY A 1 305 ? 6.057 21.917 14.474 1.00 97.56 305 GLY A CA 1
ATOM 2422 C C . GLY A 1 305 ? 5.813 20.417 14.651 1.00 97.56 305 GLY A C 1
ATOM 2423 O O . GLY A 1 305 ? 6.725 19.678 15.018 1.00 97.56 305 GLY A O 1
ATOM 2424 N N . ASP A 1 306 ? 4.581 19.980 14.409 1.00 97.50 306 ASP A N 1
ATOM 2425 C CA . ASP A 1 306 ? 4.128 18.590 14.478 1.00 97.50 306 ASP A CA 1
ATOM 2426 C C . ASP A 1 306 ? 4.055 17.889 13.111 1.00 97.50 306 ASP A C 1
ATOM 2428 O O . ASP A 1 306 ? 3.736 16.706 13.062 1.00 97.50 306 ASP A O 1
ATOM 2432 N N . LYS A 1 307 ? 4.404 18.563 12.007 1.00 98.19 307 LYS A N 1
ATOM 2433 C CA . LYS A 1 307 ? 4.251 18.026 10.647 1.00 98.19 307 LYS A CA 1
ATOM 2434 C C . LYS A 1 307 ? 5.562 17.629 9.988 1.00 98.19 307 LYS A C 1
ATOM 2436 O O . LYS A 1 307 ? 6.549 18.367 10.046 1.00 98.19 307 LYS A O 1
ATOM 2441 N N . LEU A 1 308 ? 5.527 16.519 9.250 1.00 98.50 308 LEU A N 1
ATOM 2442 C CA . LEU A 1 308 ? 6.513 16.159 8.232 1.00 98.50 308 LEU A CA 1
ATOM 2443 C C . LEU A 1 308 ? 5.936 16.396 6.838 1.00 98.50 308 LEU A C 1
ATOM 2445 O O . LEU A 1 308 ? 4.872 15.891 6.500 1.00 98.50 308 LEU A O 1
ATOM 2449 N N . ILE A 1 309 ? 6.656 17.142 6.010 1.00 98.19 309 ILE A N 1
ATOM 2450 C CA . ILE A 1 309 ? 6.259 17.487 4.647 1.00 98.19 309 ILE A CA 1
ATOM 2451 C C . ILE A 1 309 ? 7.306 16.924 3.693 1.00 98.19 309 ILE A C 1
ATOM 2453 O O . ILE A 1 309 ? 8.488 17.256 3.806 1.00 98.19 309 ILE A O 1
ATOM 2457 N N . PHE A 1 310 ? 6.874 16.114 2.734 1.00 97.75 310 PHE A N 1
ATOM 2458 C CA . PHE A 1 310 ? 7.737 15.508 1.724 1.00 97.75 310 PHE A CA 1
ATOM 2459 C C . PHE A 1 310 ? 7.428 16.073 0.340 1.00 97.75 310 PHE A C 1
ATOM 2461 O O . PHE A 1 310 ? 6.279 16.052 -0.090 1.00 97.75 310 PHE A O 1
ATOM 2468 N N . ASP A 1 311 ? 8.451 16.531 -0.381 1.00 95.00 311 ASP A N 1
ATOM 2469 C CA . ASP A 1 311 ? 8.365 16.899 -1.797 1.00 95.00 311 ASP A CA 1
ATOM 2470 C C . ASP A 1 311 ? 9.509 16.268 -2.598 1.00 95.00 311 ASP A C 1
ATOM 2472 O O . ASP A 1 311 ? 10.621 16.097 -2.103 1.00 95.00 311 ASP A O 1
ATOM 2476 N N . ASN A 1 312 ? 9.242 15.907 -3.846 1.00 95.56 312 ASN A N 1
ATOM 2477 C CA . ASN A 1 312 ? 10.199 15.291 -4.772 1.00 95.56 312 ASN A CA 1
ATOM 2478 C C . ASN A 1 312 ? 10.549 16.218 -5.949 1.00 95.56 312 ASN A C 1
ATOM 2480 O O . ASN A 1 312 ? 10.984 15.759 -7.012 1.00 95.56 312 ASN A O 1
ATOM 2484 N N . ALA A 1 313 ? 10.362 17.533 -5.779 1.00 93.94 313 ALA A N 1
ATOM 2485 C CA . ALA A 1 313 ? 10.627 18.504 -6.830 1.00 93.94 313 ALA A CA 1
ATOM 2486 C C . ALA A 1 313 ? 12.110 18.475 -7.242 1.00 93.94 313 ALA A C 1
ATOM 2488 O O . ALA A 1 313 ? 13.016 18.553 -6.411 1.00 9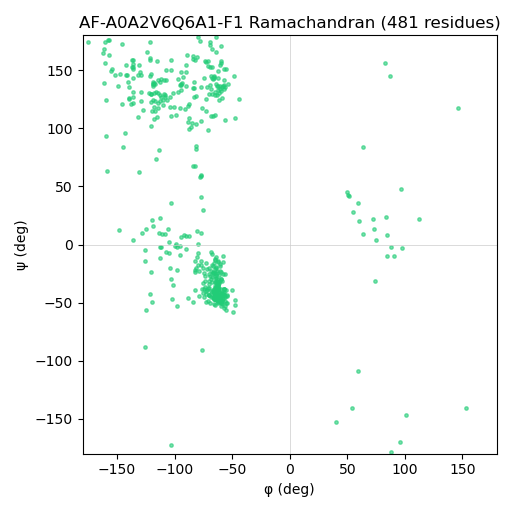3.94 313 ALA A O 1
ATOM 2489 N N . GLY A 1 314 ? 12.350 18.385 -8.552 1.00 93.00 314 GLY A N 1
ATOM 2490 C CA . GLY A 1 314 ? 13.681 18.188 -9.133 1.00 93.00 314 GLY A CA 1
ATOM 2491 C C . GLY A 1 314 ? 14.002 16.732 -9.479 1.00 93.00 314 GLY A C 1
ATOM 2492 O O . GLY A 1 314 ? 15.066 16.477 -10.037 1.00 93.00 314 GLY A O 1
ATOM 2493 N N . THR A 1 315 ? 13.114 15.779 -9.189 1.00 96.69 315 THR A N 1
ATOM 2494 C CA . THR A 1 315 ? 13.183 14.444 -9.802 1.00 96.69 315 THR A CA 1
ATOM 2495 C C . THR A 1 315 ? 12.998 14.562 -11.317 1.00 96.69 315 THR A C 1
ATOM 2497 O O . THR A 1 315 ? 12.238 15.415 -11.778 1.00 96.69 315 THR A O 1
ATOM 2500 N N . ALA A 1 316 ? 13.714 13.736 -12.081 1.00 96.94 316 ALA A N 1
ATOM 2501 C CA . ALA A 1 316 ? 13.634 13.708 -13.537 1.00 96.94 316 ALA A CA 1
ATOM 2502 C C . ALA A 1 316 ? 12.222 13.363 -14.045 1.00 96.94 316 ALA A C 1
ATOM 2504 O O . ALA A 1 316 ? 11.443 12.696 -13.359 1.00 96.94 316 ALA A O 1
ATOM 2505 N N . ASP A 1 317 ? 11.917 13.810 -15.262 1.00 96.00 317 ASP A N 1
ATOM 2506 C CA . ASP A 1 317 ? 10.654 13.541 -15.955 1.00 96.00 317 ASP A CA 1
ATOM 2507 C C . ASP A 1 317 ? 10.371 12.037 -16.052 1.00 96.00 317 ASP A C 1
ATOM 2509 O O . ASP A 1 317 ? 11.294 11.218 -16.110 1.00 96.00 317 ASP A O 1
ATOM 2513 N N . GLN A 1 318 ? 9.087 11.677 -16.083 1.00 96.12 318 GLN A N 1
ATOM 2514 C CA . GLN A 1 318 ? 8.660 10.303 -16.328 1.00 96.12 318 GLN A CA 1
ATOM 2515 C C . GLN A 1 318 ? 9.217 9.774 -17.658 1.00 96.12 318 GLN A C 1
ATOM 2517 O O . GLN A 1 318 ? 9.211 10.469 -18.678 1.00 96.12 318 GLN A O 1
ATOM 2522 N N . VAL A 1 319 ? 9.726 8.545 -17.652 1.00 95.69 319 VAL A N 1
ATOM 2523 C CA . VAL A 1 319 ? 10.475 7.974 -18.774 1.00 95.69 319 VAL A CA 1
ATOM 2524 C C . VAL A 1 319 ? 10.529 6.452 -18.688 1.00 95.69 319 VAL A C 1
ATOM 2526 O O . VAL A 1 319 ? 10.743 5.888 -17.619 1.00 95.69 319 VAL A O 1
ATOM 2529 N N . GLY A 1 320 ? 10.379 5.780 -19.833 1.00 94.62 320 GLY A N 1
ATOM 2530 C CA . GLY A 1 320 ? 10.490 4.321 -19.922 1.00 94.62 320 GLY A CA 1
ATOM 2531 C C . GLY A 1 320 ? 9.571 3.602 -18.936 1.00 94.62 320 GLY A C 1
ATOM 2532 O O . GLY A 1 320 ? 8.454 4.060 -18.708 1.00 94.62 320 GLY A O 1
ATOM 2533 N N . ALA A 1 321 ? 10.067 2.519 -18.337 1.00 92.44 321 ALA A N 1
ATOM 2534 C CA . ALA A 1 321 ? 9.332 1.739 -17.342 1.00 92.44 321 ALA A CA 1
ATOM 2535 C C . ALA A 1 321 ? 9.648 2.139 -15.888 1.00 92.44 321 ALA A C 1
ATOM 2537 O O . ALA A 1 321 ? 8.950 1.728 -14.973 1.00 92.44 321 ALA A O 1
ATOM 2538 N N . ILE A 1 322 ? 10.651 2.988 -15.640 1.00 94.44 322 ILE A N 1
ATOM 2539 C CA . ILE A 1 322 ? 11.123 3.332 -14.282 1.00 94.44 322 ILE A CA 1
ATOM 2540 C C . ILE A 1 322 ? 10.200 4.287 -13.512 1.00 94.44 322 ILE A C 1
ATOM 2542 O O . ILE A 1 322 ? 10.687 5.070 -12.700 1.00 94.44 322 ILE A O 1
ATOM 2546 N N . ASN A 1 323 ? 8.890 4.268 -13.754 1.00 97.25 323 ASN A N 1
ATOM 2547 C CA . ASN A 1 323 ? 7.957 5.204 -13.136 1.00 97.25 323 ASN A CA 1
ATOM 2548 C C . ASN A 1 323 ? 7.159 4.571 -11.996 1.00 97.25 323 ASN A C 1
ATOM 2550 O O . ASN A 1 323 ? 6.968 3.362 -11.938 1.00 97.25 323 ASN A O 1
ATOM 2554 N N . THR A 1 324 ? 6.641 5.421 -11.116 1.00 97.31 324 THR A N 1
ATOM 2555 C CA . THR A 1 324 ? 5.581 5.115 -10.157 1.00 97.31 324 THR A CA 1
ATOM 2556 C C . THR A 1 324 ? 4.577 6.258 -10.122 1.00 97.31 324 THR A C 1
ATOM 2558 O O . THR A 1 324 ? 4.915 7.422 -10.357 1.00 97.31 324 THR A O 1
ATOM 2561 N N . THR A 1 325 ? 3.334 5.936 -9.780 1.00 97.25 325 THR A N 1
ATOM 2562 C CA . THR A 1 325 ? 2.305 6.922 -9.445 1.00 97.25 325 THR A CA 1
ATOM 2563 C C . THR A 1 325 ? 2.492 7.454 -8.020 1.00 97.25 325 THR A C 1
ATOM 2565 O O . THR A 1 325 ? 3.353 6.978 -7.267 1.00 97.25 325 THR A O 1
ATOM 2568 N N . TYR A 1 326 ? 1.659 8.432 -7.640 1.00 96.25 326 TYR A N 1
ATOM 2569 C CA . TYR A 1 326 ? 1.628 9.012 -6.293 1.00 96.25 326 TYR A CA 1
ATOM 2570 C C . TYR A 1 326 ? 1.616 7.957 -5.180 1.00 96.25 326 TYR A C 1
ATOM 2572 O O . TYR A 1 326 ? 2.403 8.061 -4.241 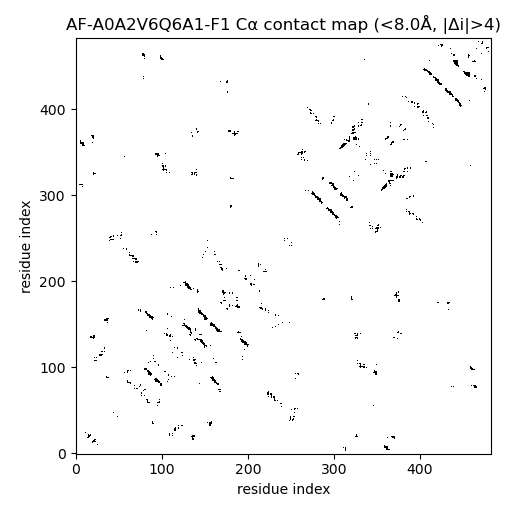1.00 96.25 326 TYR A O 1
ATOM 2580 N N . SER A 1 327 ? 0.754 6.942 -5.285 1.00 95.62 327 SER A N 1
ATOM 2581 C CA . SER A 1 327 ? 0.581 5.952 -4.218 1.00 95.62 327 SER A CA 1
ATOM 2582 C C . SER A 1 327 ? 1.819 5.090 -4.012 1.00 95.62 327 SER A C 1
ATOM 2584 O O . SER A 1 327 ? 2.191 4.846 -2.868 1.00 95.62 327 SER A O 1
ATOM 2586 N N . GLY A 1 328 ? 2.510 4.686 -5.081 1.00 96.88 328 GLY A N 1
ATOM 2587 C CA . GLY A 1 328 ? 3.768 3.953 -4.938 1.00 96.88 328 GLY A CA 1
ATOM 2588 C C . GLY A 1 328 ? 4.873 4.813 -4.310 1.00 96.88 328 GLY A C 1
ATOM 2589 O O . GLY A 1 328 ? 5.549 4.354 -3.392 1.00 96.88 328 GLY A O 1
ATOM 2590 N N . TRP A 1 329 ? 5.000 6.091 -4.696 1.00 97.62 329 TRP A N 1
ATOM 2591 C CA . TRP A 1 329 ? 5.960 7.009 -4.061 1.00 97.62 329 TRP A CA 1
ATOM 2592 C C . TRP A 1 329 ? 5.640 7.264 -2.587 1.00 97.62 329 TRP A C 1
ATOM 2594 O O . TRP A 1 329 ? 6.518 7.140 -1.732 1.00 97.62 329 TRP A O 1
ATOM 2604 N N . ARG A 1 330 ? 4.372 7.547 -2.268 1.00 97.69 330 ARG A N 1
ATOM 2605 C CA . ARG A 1 330 ? 3.884 7.660 -0.890 1.00 97.69 330 ARG A CA 1
ATOM 2606 C C . ARG A 1 330 ? 4.170 6.383 -0.095 1.00 97.69 330 ARG A C 1
ATOM 2608 O O . ARG A 1 330 ? 4.650 6.475 1.032 1.00 97.69 330 ARG A O 1
ATOM 2615 N N . GLY A 1 331 ? 3.931 5.209 -0.678 1.00 96.69 331 GLY A N 1
ATOM 2616 C CA . GLY A 1 331 ? 4.241 3.905 -0.088 1.00 96.69 331 GLY A CA 1
ATOM 2617 C C . GLY A 1 331 ? 5.724 3.724 0.242 1.00 96.69 331 GLY A C 1
ATOM 2618 O O . GLY A 1 331 ? 6.063 3.278 1.341 1.00 96.69 331 GLY A O 1
ATOM 2619 N N . SER A 1 332 ? 6.626 4.138 -0.650 1.00 95.38 332 SER A N 1
ATOM 2620 C CA . SER A 1 332 ? 8.069 4.119 -0.381 1.00 95.38 332 SER A CA 1
ATOM 2621 C C . SER A 1 332 ? 8.444 4.986 0.816 1.00 95.38 332 SER A C 1
ATOM 2623 O O . SER A 1 332 ? 9.166 4.542 1.707 1.00 95.38 332 SER A O 1
ATOM 2625 N N . LEU A 1 333 ? 7.931 6.215 0.880 1.00 97.25 333 LEU A N 1
ATOM 2626 C CA . LEU A 1 333 ? 8.209 7.102 2.011 1.00 97.25 333 LEU A CA 1
ATOM 2627 C C . LEU A 1 333 ? 7.655 6.529 3.317 1.00 97.25 333 LEU A C 1
ATOM 2629 O O . LEU A 1 333 ? 8.345 6.530 4.336 1.00 97.25 333 LEU A O 1
ATOM 2633 N N . MET A 1 334 ? 6.441 5.978 3.270 1.00 96.81 334 MET A N 1
ATOM 2634 C CA . MET A 1 334 ? 5.830 5.336 4.426 1.00 96.81 334 MET A CA 1
ATOM 2635 C C . MET A 1 334 ? 6.622 4.128 4.917 1.00 96.81 334 MET A C 1
ATOM 2637 O O . MET A 1 334 ? 6.722 3.953 6.121 1.00 96.81 334 MET A O 1
ATOM 2641 N N . THR A 1 335 ? 7.256 3.352 4.035 1.00 94.94 335 THR A N 1
ATOM 2642 C CA . THR A 1 335 ? 8.131 2.238 4.444 1.00 94.94 335 THR A CA 1
ATOM 2643 C C . THR A 1 335 ? 9.227 2.712 5.405 1.00 94.94 335 THR A C 1
ATOM 2645 O O . THR A 1 335 ? 9.362 2.171 6.500 1.00 94.94 335 THR A O 1
ATOM 2648 N N . ALA A 1 336 ? 9.943 3.783 5.050 1.00 94.38 336 ALA A N 1
ATOM 2649 C CA . ALA A 1 336 ? 11.000 4.344 5.893 1.00 94.38 336 ALA A CA 1
ATOM 2650 C C . ALA A 1 336 ? 10.455 4.938 7.209 1.00 94.38 336 ALA A C 1
ATOM 2652 O O . ALA A 1 336 ? 11.068 4.800 8.268 1.00 94.38 336 ALA A O 1
ATOM 2653 N N . ILE A 1 337 ? 9.287 5.589 7.153 1.00 95.94 337 ILE A N 1
ATOM 2654 C CA . ILE A 1 337 ? 8.604 6.145 8.332 1.00 95.94 337 ILE A CA 1
ATOM 2655 C C . ILE A 1 337 ? 8.177 5.023 9.282 1.00 95.94 337 ILE A C 1
ATOM 2657 O O . ILE A 1 337 ? 8.390 5.125 10.489 1.00 95.94 337 ILE A O 1
ATOM 2661 N N . ASN A 1 338 ? 7.623 3.936 8.752 1.00 94.31 338 ASN A N 1
ATOM 2662 C CA . ASN A 1 338 ? 7.148 2.813 9.548 1.00 94.31 338 ASN A CA 1
ATOM 2663 C C . ASN A 1 338 ? 8.273 2.220 10.394 1.00 94.31 338 ASN A C 1
ATOM 2665 O O . ASN A 1 338 ? 8.099 2.022 11.593 1.00 94.31 338 ASN A O 1
ATOM 2669 N N . GLU A 1 339 ? 9.435 1.995 9.786 1.00 91.50 339 GLU A N 1
ATOM 2670 C CA . GLU A 1 339 ? 10.567 1.367 10.462 1.00 91.50 339 GLU A CA 1
ATOM 2671 C C . GLU A 1 339 ? 11.284 2.294 11.447 1.00 91.50 339 GLU A C 1
ATOM 2673 O O . GLU A 1 339 ? 11.679 1.848 12.520 1.00 91.50 339 GLU A O 1
ATOM 2678 N N . MET A 1 340 ? 11.445 3.580 11.124 1.00 93.06 340 MET A N 1
ATOM 2679 C CA . MET A 1 340 ? 12.249 4.491 11.954 1.00 93.06 340 MET A CA 1
ATOM 2680 C C . MET A 1 340 ? 11.429 5.356 12.916 1.00 93.06 340 MET A C 1
ATOM 2682 O O . MET A 1 340 ? 11.966 5.851 13.906 1.00 93.06 340 MET A O 1
ATOM 2686 N N . LEU A 1 341 ? 10.136 5.560 12.652 1.00 95.25 341 LEU A N 1
ATOM 2687 C CA . LEU A 1 341 ? 9.270 6.443 13.442 1.00 95.25 341 LEU A CA 1
ATOM 2688 C C . LEU A 1 341 ? 8.061 5.730 14.056 1.00 95.25 341 LEU A C 1
ATOM 2690 O O . LEU A 1 341 ? 7.582 6.195 15.089 1.00 95.25 341 LEU A O 1
ATOM 2694 N N . CYS A 1 342 ? 7.599 4.601 13.509 1.00 95.56 342 CYS A N 1
ATOM 2695 C CA . CYS A 1 342 ? 6.354 3.947 13.949 1.00 95.56 342 CYS A CA 1
ATOM 2696 C C . CYS A 1 342 ? 6.510 2.470 14.363 1.00 95.56 342 CYS A C 1
ATOM 2698 O O . CYS A 1 342 ? 5.509 1.769 14.524 1.00 95.56 342 CYS A O 1
ATOM 2700 N N . TRP A 1 343 ? 7.738 1.982 14.565 1.00 91.94 343 TRP A N 1
ATOM 2701 C CA . TRP A 1 343 ? 8.008 0.572 14.886 1.00 91.94 343 TRP A CA 1
ATOM 2702 C C . TRP A 1 343 ? 7.352 0.092 16.197 1.00 91.94 343 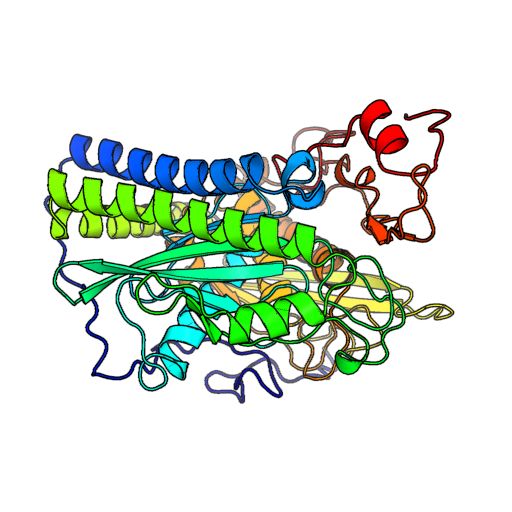TRP A C 1
ATOM 2704 O O . TRP A 1 343 ? 7.103 -1.097 16.379 1.00 91.94 343 TRP A O 1
ATOM 2714 N N . ASP A 1 344 ? 7.030 1.014 17.104 1.00 92.19 344 ASP A N 1
ATOM 2715 C CA . ASP A 1 344 ? 6.427 0.789 18.422 1.00 92.19 344 ASP A CA 1
ATOM 2716 C C . ASP A 1 344 ? 4.887 0.854 18.424 1.00 92.19 344 ASP A C 1
ATOM 2718 O O . ASP A 1 344 ? 4.268 0.820 19.487 1.00 92.19 344 ASP A O 1
ATOM 2722 N N . GLN A 1 345 ? 4.248 0.927 17.251 1.00 92.06 345 GLN A N 1
ATOM 2723 C CA . GLN A 1 345 ? 2.806 1.194 17.124 1.00 92.06 345 GLN A CA 1
ATOM 2724 C C . GLN A 1 345 ? 1.977 -0.027 16.692 1.00 92.06 345 GLN A C 1
ATOM 2726 O O . GLN A 1 345 ? 0.797 0.115 16.384 1.00 92.06 345 GLN A O 1
ATOM 2731 N N . LEU A 1 346 ? 2.560 -1.236 16.655 1.00 89.44 346 LEU A N 1
ATOM 2732 C CA . LEU A 1 346 ? 1.897 -2.451 16.139 1.00 89.44 346 LEU A CA 1
ATOM 2733 C C . LEU A 1 346 ? 1.268 -2.233 14.747 1.00 89.44 346 LEU A C 1
ATOM 2735 O O . LEU A 1 346 ? 0.144 -2.652 14.495 1.00 89.44 346 LEU A O 1
ATOM 2739 N N . TYR A 1 347 ? 1.972 -1.545 13.843 1.00 93.44 347 TYR A N 1
ATOM 2740 C CA . TYR A 1 347 ? 1.465 -1.248 12.496 1.00 93.44 347 TYR A CA 1
ATOM 2741 C C . TYR A 1 347 ? 0.155 -0.423 12.482 1.00 93.44 347 TYR A C 1
ATOM 2743 O O . TYR A 1 347 ? -0.561 -0.395 11.480 1.00 93.44 347 TYR A O 1
ATOM 2751 N N . ALA A 1 348 ? -0.169 0.286 13.570 1.00 96.50 348 ALA A N 1
ATOM 2752 C CA . ALA A 1 348 ? -1.228 1.292 13.598 1.00 96.50 348 ALA A CA 1
ATOM 2753 C C . ALA A 1 348 ? -0.667 2.653 13.181 1.00 96.50 348 ALA A C 1
ATOM 2755 O O . ALA A 1 348 ? -0.055 3.346 13.984 1.00 96.50 348 ALA A O 1
ATOM 2756 N N . ILE A 1 349 ? -0.867 3.037 11.919 1.00 95.38 349 ILE A N 1
ATOM 2757 C CA . ILE A 1 349 ? -0.211 4.221 11.328 1.00 95.38 349 ILE A CA 1
ATOM 2758 C C . ILE A 1 349 ? -1.157 5.375 10.996 1.00 95.38 349 ILE A C 1
ATOM 2760 O O . ILE A 1 349 ? -0.692 6.434 10.575 1.00 95.38 349 ILE A O 1
ATOM 2764 N N . GLY A 1 350 ? -2.468 5.215 11.219 1.00 96.31 350 GLY A N 1
ATOM 2765 C CA . GLY A 1 350 ? -3.458 6.269 10.957 1.00 96.31 350 GLY A CA 1
ATOM 2766 C C . GLY A 1 350 ? -3.116 7.583 11.662 1.00 96.31 350 GLY A C 1
ATOM 2767 O O . GLY A 1 350 ? -3.105 8.637 11.034 1.00 96.31 350 GLY A O 1
ATOM 2768 N N . GLY A 1 351 ? -2.705 7.500 12.932 1.00 97.12 351 GLY A N 1
ATOM 2769 C CA . GLY A 1 351 ? -2.369 8.669 13.740 1.00 97.12 351 GLY A CA 1
ATOM 2770 C C . GLY A 1 351 ? -1.144 9.424 13.224 1.00 97.12 351 GLY A C 1
ATOM 2771 O O . GLY A 1 351 ? -1.160 10.648 13.148 1.00 97.12 351 GLY A O 1
ATOM 2772 N N . ALA A 1 352 ? -0.103 8.703 12.798 1.00 96.94 352 ALA A N 1
ATOM 2773 C CA . ALA A 1 352 ? 1.081 9.308 12.189 1.00 96.94 352 ALA A CA 1
ATOM 2774 C C . ALA A 1 352 ? 0.749 9.985 10.847 1.00 96.94 352 ALA A C 1
ATOM 2776 O O . ALA A 1 352 ? 1.212 11.092 10.581 1.00 96.94 352 ALA A O 1
ATOM 2777 N N . LEU A 1 353 ? -0.103 9.366 10.020 1.00 96.56 353 LEU A N 1
ATOM 2778 C CA . LEU A 1 353 ? -0.505 9.909 8.717 1.00 96.56 353 LEU A CA 1
ATOM 2779 C C . LEU A 1 353 ? -1.223 11.264 8.799 1.00 96.56 353 LEU A C 1
ATOM 2781 O O . LEU A 1 353 ? -1.123 12.037 7.848 1.00 96.56 353 LEU A O 1
ATOM 2785 N N . ARG A 1 354 ? -1.896 11.592 9.913 1.00 96.38 354 ARG A N 1
ATOM 2786 C CA . ARG A 1 354 ? -2.501 12.925 10.141 1.00 96.38 354 ARG A CA 1
ATOM 2787 C C . ARG A 1 354 ? -1.468 14.060 10.106 1.00 96.38 354 ARG A C 1
ATOM 2789 O O . ARG A 1 354 ? -1.812 15.202 9.806 1.00 96.38 354 ARG A O 1
ATOM 2796 N N . HIS A 1 355 ? -0.207 13.726 10.376 1.00 97.81 355 HIS A N 1
ATOM 2797 C CA . HIS A 1 355 ? 0.922 14.647 10.514 1.00 97.81 355 HIS A CA 1
ATOM 2798 C C . HIS A 1 355 ? 1.938 14.540 9.375 1.00 97.81 355 HIS A C 1
ATOM 2800 O O . HIS A 1 355 ? 3.012 15.140 9.439 1.00 97.81 355 HIS A O 1
ATOM 2806 N N . ILE A 1 356 ? 1.616 13.785 8.323 1.00 97.69 356 ILE A N 1
ATOM 2807 C CA . ILE A 1 356 ? 2.494 13.600 7.171 1.00 97.69 356 ILE A CA 1
ATOM 2808 C C . ILE A 1 356 ? 1.811 14.147 5.922 1.00 97.69 356 ILE A C 1
ATOM 2810 O O . ILE A 1 356 ? 0.769 13.662 5.487 1.00 97.69 356 ILE A O 1
ATOM 2814 N N . GLU A 1 357 ? 2.431 15.149 5.312 1.00 96.12 357 GLU A N 1
ATOM 2815 C CA . GLU A 1 357 ? 1.964 15.764 4.080 1.00 96.12 357 GLU A CA 1
ATOM 2816 C C . GLU A 1 357 ? 2.848 15.344 2.903 1.00 96.12 357 GLU A C 1
ATOM 2818 O O . GLU A 1 357 ? 4.064 15.552 2.899 1.00 96.12 357 GLU A O 1
ATOM 2823 N N . PHE A 1 358 ? 2.223 14.789 1.867 1.00 95.56 358 PHE A N 1
ATOM 2824 C CA . PHE A 1 358 ? 2.892 14.387 0.634 1.00 95.56 358 PHE A CA 1
ATOM 2825 C C . PHE A 1 358 ? 2.598 15.402 -0.462 1.00 95.56 358 PHE A C 1
ATOM 2827 O O . PHE A 1 358 ? 1.445 15.576 -0.854 1.00 95.56 358 PHE A O 1
ATOM 2834 N N . ARG A 1 359 ? 3.646 16.048 -0.975 1.00 94.31 359 ARG A N 1
ATOM 2835 C CA . ARG A 1 359 ? 3.568 17.084 -2.003 1.00 94.31 359 ARG A CA 1
ATOM 2836 C C . ARG A 1 359 ? 4.264 16.641 -3.297 1.00 94.31 359 ARG A C 1
ATOM 2838 O O . ARG A 1 359 ? 5.378 17.101 -3.572 1.00 94.31 359 ARG A O 1
ATOM 2845 N N . PRO A 1 360 ? 3.670 15.723 -4.080 1.00 92.50 360 PRO A N 1
ATOM 2846 C CA . PRO A 1 360 ? 4.312 15.213 -5.284 1.00 92.50 360 PRO A CA 1
ATOM 2847 C C . PRO A 1 360 ? 4.490 16.294 -6.360 1.00 92.50 360 PRO A C 1
ATOM 2849 O O . PRO A 1 360 ? 3.633 17.148 -6.576 1.00 92.50 360 PRO A O 1
ATOM 2852 N N . ALA A 1 361 ? 5.598 16.229 -7.081 1.00 92.19 361 ALA A N 1
ATOM 2853 C CA . ALA A 1 361 ? 5.881 16.979 -8.289 1.00 92.19 361 ALA A CA 1
ATOM 2854 C C . ALA A 1 361 ? 5.337 16.190 -9.486 1.00 92.19 361 ALA A C 1
ATOM 2856 O O . ALA A 1 361 ? 5.848 15.122 -9.822 1.00 92.19 361 ALA A O 1
ATOM 2857 N N . LEU A 1 362 ? 4.263 16.684 -10.094 1.00 90.31 362 LEU A N 1
ATOM 2858 C CA . LEU A 1 362 ? 3.510 15.934 -11.103 1.00 90.31 362 LEU A CA 1
ATOM 2859 C C . LEU A 1 362 ? 4.322 15.767 -12.390 1.00 90.31 362 LEU A C 1
ATOM 2861 O O . LEU A 1 362 ? 4.922 16.730 -12.847 1.00 90.31 362 LEU A O 1
ATOM 2865 N N . GLY A 1 363 ? 4.309 14.574 -12.989 1.00 91.69 363 GLY A N 1
ATOM 2866 C CA . GLY A 1 363 ? 4.973 14.306 -14.274 1.00 91.69 363 GLY A CA 1
ATOM 2867 C C . GLY A 1 363 ? 6.444 13.891 -14.168 1.00 91.69 363 GLY A C 1
ATOM 2868 O O . GLY A 1 363 ? 7.069 13.568 -15.179 1.00 91.69 363 GLY A O 1
ATOM 2869 N N . CYS A 1 364 ? 7.005 13.853 -12.957 1.00 95.44 364 CYS A N 1
ATOM 2870 C CA . CYS A 1 364 ? 8.284 13.189 -12.713 1.00 95.44 364 CYS A CA 1
ATOM 2871 C C . CYS A 1 364 ? 8.094 11.671 -12.577 1.00 95.44 364 CYS A C 1
ATOM 2873 O O . CYS A 1 364 ? 6.993 11.205 -12.279 1.00 95.44 364 CYS A O 1
ATOM 2875 N N . PHE A 1 365 ? 9.158 10.880 -12.735 1.00 96.31 365 PHE A N 1
ATOM 2876 C CA . PHE A 1 365 ? 9.022 9.417 -12.681 1.00 96.31 365 PHE A CA 1
ATOM 2877 C C . PHE A 1 365 ? 8.613 8.891 -11.290 1.00 96.31 365 PHE A C 1
ATOM 2879 O O . PHE A 1 365 ? 8.149 7.763 -11.184 1.00 96.31 365 PHE A O 1
ATOM 2886 N N . THR A 1 366 ? 8.726 9.687 -10.219 1.00 95.94 366 THR A N 1
ATOM 2887 C CA . THR A 1 366 ? 8.200 9.335 -8.883 1.00 95.94 366 THR A CA 1
ATOM 2888 C C . THR A 1 366 ? 6.793 9.880 -8.608 1.00 95.94 366 THR A C 1
ATOM 2890 O O . THR A 1 366 ? 6.294 9.776 -7.496 1.00 95.94 366 THR A O 1
ATOM 2893 N N . SER A 1 367 ? 6.127 10.476 -9.596 1.00 95.00 367 SER A N 1
ATOM 2894 C CA . SER A 1 367 ? 4.706 10.835 -9.538 1.00 95.00 367 SER A CA 1
ATOM 2895 C C . SER A 1 367 ? 4.165 10.988 -10.959 1.00 95.00 367 SER A C 1
ATOM 2897 O O . SER A 1 367 ? 3.772 12.080 -11.393 1.00 95.00 367 SER A O 1
ATOM 2899 N N . ALA A 1 368 ? 4.193 9.882 -11.693 1.00 96.19 368 ALA A N 1
ATOM 2900 C CA . ALA A 1 368 ? 3.920 9.865 -13.117 1.00 96.19 368 ALA A CA 1
ATOM 2901 C C . ALA A 1 368 ? 2.431 10.034 -13.440 1.00 96.19 368 ALA A C 1
ATOM 2903 O O . ALA A 1 368 ? 1.543 9.523 -12.749 1.00 96.19 368 ALA A O 1
ATOM 2904 N N . THR A 1 369 ? 2.160 10.746 -14.527 1.00 95.62 369 THR A N 1
ATOM 2905 C CA . THR A 1 369 ? 0.824 10.919 -15.093 1.00 95.62 369 THR A CA 1
ATOM 2906 C C . THR A 1 369 ? 0.523 9.823 -16.109 1.00 95.62 369 THR A C 1
ATOM 2908 O O . THR A 1 369 ? 1.420 9.230 -16.719 1.00 95.62 369 THR A O 1
ATOM 2911 N N . HIS A 1 370 ? -0.759 9.537 -16.291 1.00 96.12 370 HIS A N 1
ATOM 2912 C CA . HIS A 1 370 ? -1.217 8.572 -17.277 1.00 96.12 370 HIS A CA 1
ATOM 2913 C C . HIS A 1 370 ? -0.878 9.063 -18.698 1.00 96.12 370 HIS A C 1
ATOM 2915 O O . HIS A 1 370 ? -1.050 10.253 -18.982 1.00 96.12 370 HIS A O 1
ATOM 2921 N N . PRO A 1 371 ? -0.403 8.189 -19.610 1.00 96.38 371 PRO A N 1
ATOM 2922 C CA . PRO A 1 371 ? -0.361 6.727 -19.506 1.00 96.38 371 PRO A CA 1
ATOM 2923 C C . PRO A 1 371 ? 1.023 6.128 -19.184 1.00 96.38 371 PRO A C 1
ATOM 2925 O O . PRO A 1 371 ? 1.326 5.067 -19.714 1.00 96.38 371 PRO A O 1
ATOM 2928 N N . ALA A 1 372 ? 1.890 6.742 -18.366 1.00 97.31 372 ALA A N 1
ATOM 2929 C CA . ALA A 1 372 ? 3.238 6.198 -18.099 1.00 97.31 372 ALA A CA 1
ATOM 2930 C C . ALA A 1 372 ? 3.259 4.695 -17.741 1.00 97.31 372 ALA A C 1
ATOM 2932 O O . ALA A 1 372 ? 2.369 4.208 -17.049 1.00 97.31 372 ALA A O 1
ATOM 2933 N N . SER A 1 373 ? 4.297 3.971 -18.171 1.00 96.81 373 SER A N 1
ATOM 2934 C CA . SER A 1 373 ? 4.524 2.583 -17.742 1.00 96.81 373 SER A CA 1
ATOM 2935 C C . SER A 1 373 ? 4.939 2.550 -16.269 1.00 96.81 373 SER A C 1
ATOM 2937 O O . SER A 1 373 ? 5.840 3.291 -15.869 1.00 96.81 373 SER A O 1
ATOM 2939 N N . VAL A 1 374 ? 4.267 1.717 -15.470 1.00 96.75 374 VAL A N 1
ATOM 2940 C CA . VAL A 1 374 ? 4.434 1.636 -14.005 1.00 96.75 374 VAL A CA 1
ATOM 2941 C C . VAL A 1 374 ? 4.488 0.198 -13.478 1.00 96.75 374 VAL A C 1
ATOM 2943 O O . VAL A 1 374 ? 4.593 -0.009 -12.272 1.00 96.75 374 VAL A O 1
ATOM 2946 N N . SER A 1 375 ? 4.467 -0.821 -14.342 1.00 94.31 375 SER A N 1
ATOM 2947 C CA . SER A 1 375 ? 4.516 -2.227 -13.909 1.00 94.31 375 SER A CA 1
ATOM 2948 C C . SER A 1 375 ? 5.766 -2.553 -13.090 1.00 94.31 375 SER A C 1
ATOM 2950 O O . SER A 1 375 ? 5.702 -3.378 -12.183 1.00 94.31 375 SER A O 1
ATOM 2952 N N . THR A 1 376 ? 6.897 -1.891 -13.355 1.00 92.88 376 THR A N 1
ATOM 2953 C CA . THR A 1 376 ? 8.161 -2.051 -12.618 1.00 92.88 376 THR A CA 1
ATOM 2954 C C . THR A 1 376 ? 8.318 -1.112 -11.430 1.00 92.88 376 THR A C 1
ATOM 2956 O O . THR A 1 376 ? 9.368 -1.148 -10.784 1.00 92.88 376 THR A O 1
ATOM 2959 N N . ALA A 1 377 ? 7.280 -0.345 -11.070 1.00 94.38 377 ALA A N 1
ATOM 2960 C CA . ALA A 1 377 ? 7.312 0.591 -9.949 1.00 94.38 377 ALA A CA 1
ATOM 2961 C C . ALA A 1 377 ? 7.900 -0.026 -8.663 1.00 94.38 377 ALA A C 1
ATOM 2963 O O . ALA A 1 377 ? 8.883 0.545 -8.172 1.00 94.38 377 ALA A O 1
ATOM 2964 N N . PRO A 1 378 ? 7.441 -1.200 -8.163 1.00 91.25 378 PRO A N 1
ATOM 2965 C CA . PRO A 1 378 ? 7.922 -1.760 -6.894 1.00 91.25 378 PRO A CA 1
ATOM 2966 C C . PRO A 1 378 ? 9.407 -2.130 -6.874 1.00 91.25 378 PRO A C 1
ATOM 2968 O O . PRO A 1 378 ? 10.010 -2.175 -5.807 1.00 91.25 378 PRO A O 1
ATOM 2971 N N . VAL A 1 379 ? 10.005 -2.398 -8.039 1.00 88.62 379 VAL A N 1
ATOM 2972 C CA . VAL A 1 379 ? 11.399 -2.864 -8.166 1.00 88.62 379 VAL A CA 1
ATOM 2973 C C . VAL A 1 379 ? 12.342 -1.794 -8.724 1.00 88.62 379 VAL A C 1
ATOM 2975 O O . VAL A 1 379 ? 13.554 -2.001 -8.762 1.00 88.62 379 VAL A O 1
ATOM 2978 N N . GLN A 1 380 ? 11.800 -0.648 -9.152 1.00 90.62 380 GLN A N 1
ATOM 2979 C CA . GLN A 1 380 ? 12.554 0.479 -9.701 1.00 90.62 380 GLN A CA 1
ATOM 2980 C C . GLN A 1 380 ? 12.237 1.774 -8.953 1.00 90.62 380 GLN A C 1
ATOM 2982 O O . GLN A 1 380 ? 12.933 2.116 -8.000 1.00 90.62 380 GLN A O 1
ATOM 2987 N N . ALA A 1 381 ? 11.205 2.508 -9.374 1.00 93.94 381 ALA A N 1
ATOM 2988 C CA . ALA A 1 381 ? 10.926 3.858 -8.890 1.00 93.94 381 ALA A CA 1
ATOM 2989 C C . ALA A 1 381 ? 10.629 3.907 -7.384 1.00 93.94 381 ALA A C 1
ATOM 2991 O O . ALA A 1 381 ? 11.077 4.818 -6.683 1.00 93.94 381 ALA A O 1
ATOM 2992 N N . MET A 1 382 ? 9.894 2.914 -6.879 1.00 93.88 382 MET A N 1
ATOM 2993 C CA . MET A 1 382 ? 9.587 2.797 -5.458 1.00 93.88 382 MET A CA 1
ATOM 2994 C C . MET A 1 382 ? 10.834 2.424 -4.659 1.00 93.88 382 MET A C 1
ATOM 2996 O O . MET A 1 382 ? 11.091 3.040 -3.627 1.00 93.88 382 MET A O 1
ATOM 3000 N N . GLU A 1 383 ? 11.634 1.483 -5.162 1.00 90.19 383 GLU A N 1
ATOM 3001 C CA . GLU A 1 383 ? 12.871 1.025 -4.524 1.00 90.19 383 GLU A CA 1
ATOM 3002 C C . GLU A 1 383 ? 13.888 2.172 -4.406 1.00 90.19 383 GLU A C 1
ATOM 3004 O O . GLU A 1 383 ? 14.358 2.486 -3.313 1.00 90.19 383 GLU A O 1
ATOM 3009 N N . ILE A 1 384 ? 14.156 2.897 -5.502 1.00 91.75 384 ILE A N 1
ATOM 3010 C CA . ILE A 1 384 ? 15.087 4.034 -5.469 1.00 91.75 384 ILE A CA 1
ATOM 3011 C C . ILE A 1 384 ? 14.571 5.182 -4.593 1.00 91.75 384 ILE A C 1
ATOM 3013 O O . ILE A 1 384 ? 15.374 5.924 -4.035 1.00 91.75 384 ILE A O 1
ATOM 3017 N N . SER A 1 385 ? 13.251 5.317 -4.426 1.00 94.38 385 SER A N 1
ATOM 3018 C CA . SER A 1 385 ? 12.652 6.321 -3.536 1.00 94.38 385 SER A CA 1
ATOM 3019 C C . SER A 1 385 ? 12.877 6.017 -2.051 1.00 94.38 385 SER A C 1
ATOM 3021 O O . SER A 1 385 ? 12.834 6.944 -1.242 1.00 94.38 385 SER A O 1
ATOM 3023 N N . LEU A 1 386 ? 13.178 4.765 -1.679 1.00 93.06 386 LEU A N 1
ATOM 3024 C CA . LEU A 1 386 ? 13.535 4.415 -0.303 1.00 93.06 386 LEU A CA 1
ATOM 3025 C C . LEU A 1 386 ? 14.853 5.093 0.102 1.00 93.06 386 LEU A C 1
ATOM 3027 O O . LEU A 1 386 ? 14.928 5.709 1.159 1.00 93.06 386 LEU A O 1
ATOM 3031 N N . TYR A 1 387 ? 15.875 5.078 -0.754 1.00 92.12 387 TYR A N 1
ATOM 3032 C CA . TYR A 1 387 ? 17.204 5.637 -0.462 1.00 92.12 387 TYR A CA 1
ATOM 3033 C C . TYR A 1 387 ? 17.174 7.070 0.102 1.00 92.12 387 TYR A C 1
ATOM 3035 O O . TYR A 1 387 ? 17.657 7.290 1.220 1.00 92.12 387 TYR A O 1
ATOM 3043 N N . PRO A 1 388 ? 16.600 8.063 -0.604 1.00 94.69 388 PRO A N 1
ATOM 3044 C CA . PRO A 1 388 ? 16.531 9.417 -0.087 1.00 94.69 388 PRO A CA 1
ATOM 3045 C C . PRO A 1 388 ? 15.572 9.535 1.111 1.00 94.69 388 PRO A C 1
ATOM 3047 O O . PRO A 1 388 ? 15.805 10.385 1.973 1.00 94.69 388 PRO A O 1
ATOM 3050 N N . ALA A 1 389 ? 14.543 8.685 1.226 1.00 95.69 389 ALA A N 1
ATOM 3051 C CA . ALA A 1 389 ? 13.645 8.659 2.384 1.00 95.69 389 ALA A CA 1
ATOM 3052 C C . ALA A 1 389 ? 14.388 8.251 3.661 1.00 95.69 389 ALA A C 1
ATOM 3054 O O . ALA A 1 389 ? 14.393 9.007 4.634 1.00 95.69 389 ALA A O 1
ATOM 3055 N N . TYR A 1 390 ? 15.106 7.122 3.628 1.00 94.81 390 TYR A N 1
ATOM 3056 C CA . TYR A 1 390 ? 15.910 6.669 4.763 1.00 94.81 390 TYR A CA 1
ATOM 3057 C C . TYR A 1 390 ? 16.957 7.709 5.135 1.00 94.81 390 TYR A C 1
ATOM 3059 O O . TYR A 1 390 ? 17.062 8.108 6.288 1.00 94.81 390 TYR A O 1
ATOM 3067 N N . ASN A 1 391 ? 17.692 8.222 4.152 1.00 95.00 391 ASN A N 1
ATOM 3068 C CA . ASN A 1 391 ? 18.753 9.187 4.404 1.00 95.00 391 ASN A CA 1
ATOM 3069 C C . ASN A 1 391 ? 18.228 10.516 4.982 1.00 95.00 391 ASN A C 1
ATOM 3071 O O . ASN A 1 391 ? 18.867 11.086 5.866 1.00 95.00 391 ASN A O 1
ATOM 3075 N N . THR A 1 392 ? 17.088 11.038 4.515 1.00 97.12 392 THR A N 1
ATOM 3076 C CA . THR A 1 392 ? 16.523 12.290 5.057 1.00 97.12 392 THR A CA 1
ATOM 3077 C C . THR A 1 392 ? 15.985 12.117 6.474 1.00 97.12 392 THR A C 1
ATOM 3079 O O . THR A 1 392 ? 16.301 12.946 7.330 1.00 97.12 392 THR A O 1
ATOM 3082 N N . ILE A 1 393 ? 15.264 11.028 6.755 1.00 97.31 393 ILE A N 1
ATOM 3083 C CA . ILE A 1 393 ? 14.776 10.711 8.105 1.00 97.31 393 ILE A CA 1
ATOM 3084 C C . ILE A 1 393 ? 15.957 10.447 9.046 1.00 97.31 393 ILE A C 1
ATOM 3086 O O . ILE A 1 393 ? 16.023 11.039 10.120 1.00 97.31 393 ILE A O 1
ATOM 3090 N N . SER A 1 394 ? 16.958 9.675 8.623 1.00 96.38 394 SER A N 1
ATOM 3091 C CA . SER A 1 394 ? 18.163 9.403 9.414 1.00 96.38 394 SER A CA 1
ATOM 3092 C C . SER A 1 394 ? 18.944 10.671 9.765 1.00 96.38 394 SER A C 1
ATOM 3094 O O . SER A 1 394 ? 19.421 10.806 10.895 1.00 96.38 394 SER A O 1
ATOM 3096 N N . LYS A 1 395 ? 19.041 11.646 8.849 1.00 96.31 395 LYS A N 1
ATOM 3097 C CA . LYS A 1 395 ? 19.644 12.959 9.147 1.00 96.31 395 LYS A CA 1
ATOM 3098 C C . LYS A 1 395 ? 18.842 13.746 10.188 1.00 96.31 395 LYS A C 1
ATOM 3100 O O . LYS A 1 395 ? 19.457 14.419 11.009 1.00 96.31 395 LYS A O 1
ATOM 3105 N N . MET A 1 396 ? 17.511 13.667 10.162 1.00 97.75 396 MET A N 1
ATOM 3106 C CA . MET A 1 396 ? 16.646 14.308 11.159 1.00 97.75 396 MET A CA 1
ATOM 3107 C C . MET A 1 396 ? 16.777 13.639 12.530 1.00 97.75 396 MET A C 1
ATOM 3109 O O . MET A 1 396 ? 17.029 14.319 13.521 1.00 97.75 396 MET A O 1
ATOM 3113 N N . LEU A 1 397 ? 16.666 12.311 12.593 1.00 97.38 397 LEU A N 1
ATOM 3114 C CA . LEU A 1 397 ? 16.770 11.554 13.845 1.00 97.38 397 LEU A CA 1
ATOM 3115 C C . LEU A 1 397 ? 18.155 11.672 14.487 1.00 97.38 397 LEU A C 1
ATOM 3117 O O . LEU A 1 397 ? 18.275 11.668 15.707 1.00 97.38 397 LEU A O 1
ATOM 3121 N N . SER A 1 398 ? 19.202 11.865 13.681 1.00 96.25 398 SER A N 1
ATOM 3122 C CA . SER A 1 398 ? 20.564 12.107 14.171 1.00 96.25 398 SER A CA 1
ATOM 3123 C C . SER A 1 398 ? 20.729 13.414 14.961 1.00 96.25 398 SER A C 1
ATOM 3125 O O . SER A 1 398 ? 21.783 13.606 15.571 1.00 96.25 398 SER A O 1
ATOM 3127 N N . CYS A 1 399 ? 19.736 14.311 14.958 1.00 96.56 399 CYS A N 1
ATOM 3128 C CA . CYS A 1 399 ? 19.743 15.533 15.764 1.00 96.56 399 CYS A CA 1
ATOM 3129 C C . CYS A 1 399 ? 19.414 15.296 17.248 1.00 96.56 399 CYS A C 1
ATOM 3131 O O . CYS A 1 399 ? 19.672 16.188 18.053 1.00 96.56 399 CYS A O 1
ATOM 3133 N N . ASP A 1 400 ? 18.882 14.126 17.614 1.00 97.44 400 ASP A N 1
ATOM 3134 C CA . ASP A 1 400 ? 18.554 13.767 18.996 1.00 97.44 400 ASP A CA 1
ATOM 3135 C C . ASP A 1 400 ? 19.331 12.505 19.437 1.00 97.44 400 ASP A C 1
ATOM 3137 O O . ASP A 1 400 ? 19.312 11.497 18.727 1.00 97.44 400 ASP A O 1
ATOM 3141 N N . PRO A 1 401 ? 20.032 12.511 20.590 1.00 94.50 401 PRO A N 1
ATOM 3142 C CA . PRO A 1 401 ? 20.822 11.361 21.037 1.00 94.50 401 PRO A CA 1
ATOM 3143 C C . PRO A 1 401 ? 20.017 10.079 21.273 1.00 94.50 401 PRO A C 1
ATOM 3145 O O . PRO A 1 401 ? 20.560 8.988 21.097 1.00 94.50 401 PRO A O 1
ATOM 3148 N N . GLU A 1 402 ? 18.752 10.188 21.687 1.00 95.19 402 GLU A N 1
ATOM 3149 C CA . GLU A 1 402 ? 17.907 9.028 21.959 1.00 95.19 402 GLU A CA 1
ATOM 3150 C C . GLU A 1 402 ? 17.362 8.437 20.661 1.00 95.19 402 GLU A C 1
ATOM 3152 O O . GLU A 1 402 ? 17.417 7.224 20.485 1.00 95.19 402 GLU A O 1
ATOM 3157 N N . LEU A 1 403 ? 16.883 9.271 19.738 1.00 95.75 403 LEU A N 1
ATOM 3158 C CA . LEU A 1 403 ? 16.341 8.817 18.456 1.00 95.75 403 LEU A CA 1
ATOM 3159 C C . LEU A 1 403 ? 17.428 8.371 17.475 1.00 95.75 403 LEU A C 1
ATOM 3161 O O . LEU A 1 403 ? 17.184 7.514 16.629 1.00 95.75 403 LEU A O 1
ATOM 3165 N N . LYS A 1 404 ? 18.662 8.870 17.618 1.00 95.31 404 LYS A N 1
ATOM 3166 C CA . LYS A 1 404 ? 19.806 8.425 16.812 1.00 95.31 404 LYS A CA 1
ATOM 3167 C C . LYS A 1 404 ? 20.048 6.911 16.897 1.00 95.31 404 LYS A C 1
ATOM 3169 O O . LYS A 1 404 ? 20.610 6.338 15.964 1.00 95.31 404 LYS A O 1
ATOM 3174 N N . LYS A 1 405 ? 19.635 6.237 17.976 1.00 93.25 405 LYS A N 1
ATOM 3175 C CA . LYS A 1 405 ? 19.777 4.775 18.110 1.00 93.25 405 LYS A CA 1
ATOM 3176 C C . LYS A 1 405 ? 18.905 3.991 17.113 1.00 93.25 405 LYS A C 1
ATOM 3178 O O . LYS A 1 405 ? 19.265 2.873 16.769 1.00 93.25 405 LYS A O 1
ATOM 3183 N N . ASP A 1 406 ? 17.820 4.597 16.629 1.00 91.38 406 ASP A N 1
ATOM 3184 C CA . ASP A 1 406 ? 16.872 3.984 15.689 1.00 91.38 406 ASP A CA 1
ATOM 3185 C C . ASP A 1 406 ? 17.278 4.240 14.222 1.00 91.38 406 ASP A C 1
ATOM 3187 O O . ASP A 1 406 ? 16.656 3.735 13.292 1.00 91.38 406 ASP A O 1
ATOM 3191 N N . VAL A 1 407 ? 18.345 5.017 13.997 1.00 94.06 407 VAL A N 1
ATOM 3192 C CA . VAL A 1 407 ? 18.876 5.306 12.662 1.00 94.06 407 VAL A CA 1
ATOM 3193 C C . VAL A 1 407 ? 19.465 4.049 12.031 1.00 94.06 407 VAL A C 1
ATOM 3195 O O . VAL A 1 407 ? 20.354 3.401 12.591 1.00 94.06 407 VAL A O 1
ATOM 3198 N N . MET A 1 408 ? 19.040 3.789 10.800 1.00 91.00 408 MET A N 1
ATOM 3199 C CA . MET A 1 408 ? 19.626 2.793 9.914 1.00 91.00 408 MET A CA 1
ATOM 3200 C C . MET A 1 408 ? 19.772 3.347 8.498 1.00 91.00 408 MET A C 1
ATOM 3202 O O . MET A 1 408 ? 19.074 4.280 8.089 1.00 91.00 408 MET A O 1
ATOM 3206 N N . THR A 1 409 ? 20.708 2.785 7.742 1.00 86.88 409 THR A N 1
ATOM 3207 C CA . THR A 1 409 ? 20.761 2.995 6.298 1.00 86.88 409 THR A CA 1
ATOM 3208 C C . THR A 1 409 ? 19.831 2.020 5.592 1.00 86.88 409 THR A C 1
ATOM 3210 O O . THR A 1 409 ? 19.467 0.968 6.119 1.00 86.88 409 THR A O 1
ATOM 3213 N N . ILE A 1 410 ? 19.464 2.364 4.364 1.00 84.00 410 ILE A N 1
ATOM 3214 C CA . ILE A 1 410 ? 18.830 1.414 3.459 1.00 84.00 410 ILE A CA 1
ATOM 3215 C C . ILE A 1 410 ? 19.776 0.229 3.201 1.00 84.00 410 ILE A C 1
ATOM 3217 O O . ILE A 1 410 ? 20.978 0.404 2.972 1.00 84.00 410 ILE A O 1
ATOM 3221 N N . GLY A 1 411 ? 19.231 -0.983 3.289 1.00 69.75 411 GLY A N 1
ATOM 3222 C CA . GLY A 1 411 ? 19.954 -2.226 3.046 1.00 69.75 411 GLY A CA 1
ATOM 3223 C C . GLY A 1 411 ? 20.265 -2.493 1.578 1.00 69.75 411 GLY A C 1
ATOM 3224 O O . GLY A 1 411 ? 19.658 -1.926 0.673 1.00 69.75 411 GLY A O 1
ATOM 3225 N N . GLY A 1 412 ? 21.287 -3.313 1.337 1.00 60.97 412 GLY A N 1
ATOM 3226 C CA . GLY A 1 412 ? 21.853 -3.524 0.009 1.00 60.97 412 GLY A CA 1
ATOM 3227 C C . GLY A 1 412 ? 21.138 -4.594 -0.814 1.00 60.97 412 GLY A C 1
ATOM 3228 O O . GLY A 1 412 ? 21.480 -5.763 -0.703 1.00 60.97 412 GLY A O 1
ATOM 3229 N N . THR A 1 413 ? 20.283 -4.160 -1.738 1.00 55.75 413 THR A N 1
ATOM 3230 C CA . THR A 1 413 ? 20.309 -4.568 -3.156 1.00 55.75 413 THR A CA 1
ATOM 3231 C C . THR A 1 413 ? 19.936 -3.326 -3.959 1.00 55.75 413 THR A C 1
ATOM 3233 O O . THR A 1 413 ? 18.757 -3.019 -4.064 1.00 55.75 413 THR A O 1
ATOM 3236 N N . SER A 1 414 ? 20.915 -2.569 -4.475 1.00 53.62 414 SER A N 1
ATOM 3237 C CA . SER A 1 414 ? 20.688 -1.225 -5.049 1.00 53.62 414 SER A CA 1
ATOM 3238 C C . SER A 1 414 ? 19.696 -1.150 -6.210 1.00 53.62 414 SER A C 1
ATOM 3240 O O . SER A 1 414 ? 19.287 -0.053 -6.572 1.00 53.62 414 SER A O 1
ATOM 3242 N N . GLN A 1 415 ? 19.270 -2.297 -6.736 1.00 61.34 415 GLN A N 1
ATOM 3243 C CA . GLN A 1 415 ? 18.005 -2.546 -7.424 1.00 61.34 415 GLN A CA 1
ATOM 3244 C C . GLN A 1 415 ? 17.660 -4.011 -7.133 1.00 61.34 415 GLN A C 1
ATOM 3246 O O . GLN A 1 415 ? 18.567 -4.839 -7.194 1.00 61.34 415 GLN A O 1
ATOM 3251 N N . PHE A 1 416 ? 16.409 -4.349 -6.805 1.00 73.12 416 PHE A N 1
ATOM 3252 C CA . PHE A 1 416 ? 15.963 -5.737 -6.614 1.00 73.12 416 PHE A CA 1
ATOM 3253 C C . PHE A 1 416 ? 16.267 -6.532 -7.904 1.00 73.12 416 PHE A C 1
ATOM 3255 O O . PHE A 1 416 ? 15.597 -6.273 -8.907 1.00 73.12 416 PHE A O 1
ATOM 3262 N N . PRO A 1 417 ? 17.277 -7.443 -7.948 1.00 79.00 417 PRO A N 1
ATOM 3263 C CA . PRO A 1 417 ? 17.727 -8.101 -9.183 1.00 79.00 417 PRO A CA 1
ATOM 3264 C C . PRO A 1 417 ? 16.761 -9.215 -9.602 1.00 79.00 417 PRO A C 1
ATOM 3266 O O . PRO A 1 417 ? 17.099 -10.399 -9.682 1.00 79.00 417 PRO A O 1
ATOM 3269 N N . LEU A 1 418 ? 15.515 -8.824 -9.823 1.00 81.94 418 LEU A N 1
ATOM 3270 C CA . LEU A 1 418 ? 14.424 -9.699 -10.163 1.00 81.94 418 LEU A CA 1
ATOM 3271 C C . LEU A 1 418 ? 14.707 -10.399 -11.482 1.00 81.94 418 LEU A C 1
ATOM 3273 O O . LEU A 1 418 ? 14.916 -9.768 -12.517 1.00 81.94 418 LEU A O 1
ATOM 3277 N N . THR A 1 419 ? 14.654 -11.723 -11.439 1.00 85.94 419 THR A N 1
ATOM 3278 C CA . THR A 1 419 ? 14.784 -12.548 -12.632 1.00 85.94 419 THR A CA 1
ATOM 3279 C C . THR A 1 419 ? 13.443 -13.190 -12.936 1.00 85.94 419 THR A C 1
ATOM 3281 O O . THR A 1 419 ? 12.899 -13.935 -12.121 1.00 85.94 419 THR A O 1
ATOM 3284 N N . VAL A 1 420 ? 12.916 -12.897 -14.122 1.00 85.88 420 VAL A N 1
ATOM 3285 C CA . VAL A 1 420 ? 11.689 -13.503 -14.638 1.00 85.88 420 VAL A CA 1
ATOM 3286 C C . VAL A 1 420 ? 12.063 -14.593 -15.632 1.00 85.88 420 VAL A C 1
ATOM 3288 O O . VAL A 1 420 ? 12.656 -14.314 -16.676 1.00 85.88 420 VAL A O 1
ATOM 3291 N N . PHE A 1 421 ? 11.688 -15.833 -15.339 1.00 86.19 421 PHE A N 1
ATOM 3292 C CA . PHE A 1 421 ? 11.817 -16.947 -16.273 1.00 86.19 421 PHE A CA 1
ATOM 3293 C C . PHE A 1 421 ? 10.502 -17.149 -17.010 1.00 86.19 421 PHE A C 1
ATOM 3295 O O . PHE A 1 421 ? 9.434 -17.100 -16.408 1.00 86.19 421 PHE A O 1
ATOM 3302 N N . ARG A 1 422 ? 10.564 -17.393 -18.318 1.00 85.75 422 ARG A N 1
ATOM 3303 C CA . ARG A 1 422 ? 9.380 -17.658 -19.139 1.00 85.75 422 ARG A CA 1
ATOM 3304 C C . ARG A 1 422 ? 9.674 -18.715 -20.187 1.00 85.75 422 ARG A C 1
ATOM 3306 O O . ARG A 1 422 ? 10.774 -18.746 -20.735 1.00 85.75 422 ARG A O 1
ATOM 3313 N N . GLY A 1 423 ? 8.680 -19.533 -20.503 1.00 86.69 423 GLY A N 1
ATOM 3314 C CA . GLY A 1 423 ? 8.819 -20.588 -21.498 1.00 86.69 423 GLY A CA 1
ATOM 3315 C C . GLY A 1 423 ? 7.871 -21.745 -21.239 1.00 86.69 423 GLY A C 1
ATOM 3316 O O . GLY A 1 423 ? 6.713 -21.536 -20.878 1.00 86.69 423 GLY A O 1
ATOM 3317 N N . ILE A 1 424 ? 8.383 -22.953 -21.454 1.00 86.38 424 ILE A N 1
ATOM 3318 C CA . ILE A 1 424 ? 7.727 -24.213 -21.117 1.00 86.38 424 ILE A CA 1
ATOM 3319 C C . ILE A 1 424 ? 8.498 -24.808 -19.937 1.00 86.38 424 ILE A C 1
ATOM 3321 O O . ILE A 1 424 ? 9.729 -24.845 -19.978 1.00 86.38 424 ILE A O 1
ATOM 3325 N N . ASP A 1 425 ? 7.788 -25.191 -18.884 1.00 86.12 425 ASP A N 1
ATOM 3326 C CA . ASP A 1 425 ? 8.373 -25.803 -17.695 1.00 86.12 425 ASP A CA 1
ATOM 3327 C C . ASP A 1 425 ? 8.672 -27.302 -17.909 1.00 86.12 425 ASP A C 1
ATOM 3329 O O . ASP A 1 425 ? 8.422 -27.874 -18.974 1.00 86.12 425 ASP A O 1
ATOM 3333 N N . GLN A 1 426 ? 9.230 -27.956 -16.890 1.00 86.44 426 GLN A N 1
ATOM 3334 C CA . GLN A 1 426 ? 9.563 -29.384 -16.909 1.00 86.44 426 GLN A CA 1
ATOM 3335 C C . GLN A 1 426 ? 8.337 -30.311 -17.020 1.00 86.44 426 GLN A C 1
ATOM 3337 O O . GLN A 1 426 ? 8.496 -31.498 -17.306 1.00 86.44 426 GLN A O 1
ATOM 3342 N N . TRP A 1 427 ? 7.127 -29.784 -16.812 1.00 88.81 427 TRP A N 1
ATOM 3343 C CA . TRP A 1 427 ? 5.856 -30.506 -16.896 1.00 88.81 427 TRP A CA 1
ATOM 3344 C C . TRP A 1 427 ? 5.156 -30.296 -18.247 1.00 88.81 427 TRP A C 1
ATOM 3346 O O . TRP A 1 427 ? 4.108 -30.887 -18.502 1.00 88.81 427 TRP A O 1
ATOM 3356 N N . GLY A 1 428 ? 5.742 -29.487 -19.135 1.00 87.31 428 GLY A N 1
ATOM 3357 C CA . GLY A 1 428 ? 5.173 -29.159 -20.438 1.00 87.31 428 GLY A CA 1
ATOM 3358 C C . GLY A 1 428 ? 4.161 -28.009 -20.404 1.00 87.31 428 GLY A C 1
ATOM 3359 O O . GLY A 1 428 ? 3.522 -27.739 -21.425 1.00 87.31 428 GLY A O 1
ATOM 3360 N N . GLU A 1 429 ? 4.010 -27.304 -19.279 1.00 82.94 429 GLU A N 1
ATOM 3361 C CA . GLU A 1 429 ? 3.117 -26.154 -19.171 1.00 82.94 429 GLU A CA 1
ATOM 3362 C C . GLU A 1 429 ? 3.824 -24.846 -19.531 1.00 82.94 429 GLU A C 1
ATOM 3364 O O . GLU A 1 429 ? 5.011 -24.641 -19.281 1.00 82.94 429 GLU A O 1
ATOM 3369 N N . LYS A 1 430 ? 3.074 -23.894 -20.096 1.00 79.00 430 LYS A N 1
ATOM 3370 C CA . LYS A 1 430 ? 3.579 -22.527 -20.258 1.00 79.00 430 LYS A CA 1
ATOM 3371 C C . LYS A 1 430 ? 3.718 -21.873 -18.890 1.00 79.00 430 LYS A C 1
ATOM 3373 O O . LYS A 1 430 ? 2.760 -21.888 -18.118 1.00 79.00 430 LYS A O 1
ATOM 3378 N N . PHE A 1 431 ? 4.843 -21.217 -18.639 1.00 78.00 431 PHE A N 1
ATOM 3379 C CA . PHE A 1 431 ? 5.080 -20.466 -17.408 1.00 78.00 431 PHE A CA 1
ATOM 3380 C C . PHE A 1 431 ? 5.755 -19.117 -17.689 1.00 78.00 431 PHE A C 1
ATOM 3382 O O . PHE A 1 431 ? 6.357 -18.897 -18.745 1.00 78.00 431 PHE A O 1
ATOM 3389 N N . GLY A 1 432 ? 5.617 -18.202 -16.736 1.00 79.75 432 GLY A N 1
ATOM 3390 C CA . GLY A 1 432 ? 6.207 -16.869 -16.750 1.00 79.75 432 GLY A CA 1
ATOM 3391 C C . GLY A 1 432 ? 6.245 -16.373 -15.318 1.00 79.75 432 GLY A C 1
ATOM 3392 O O . GLY A 1 432 ? 5.228 -15.890 -14.834 1.00 79.75 432 GLY A O 1
ATOM 3393 N N . TYR A 1 433 ? 7.359 -16.591 -14.622 1.00 77.69 433 TYR A N 1
ATOM 3394 C CA . TYR A 1 433 ? 7.388 -16.485 -13.173 1.00 77.69 433 TYR A CA 1
ATOM 3395 C C . TYR A 1 433 ? 8.671 -15.885 -12.600 1.00 77.69 433 TYR A C 1
ATOM 3397 O O . TYR A 1 433 ? 9.739 -15.933 -13.214 1.00 77.69 433 TYR A O 1
ATOM 3405 N N . LEU A 1 434 ? 8.524 -15.308 -11.409 1.00 83.69 434 LEU A N 1
ATOM 3406 C CA . LEU A 1 434 ? 9.534 -14.549 -10.684 1.00 83.69 434 LEU A CA 1
ATOM 3407 C C . LEU A 1 434 ? 10.365 -15.486 -9.818 1.00 83.69 434 LEU A C 1
ATOM 3409 O O . LEU A 1 434 ? 9.829 -16.104 -8.899 1.00 83.69 434 LEU A O 1
ATOM 3413 N N . LEU A 1 435 ? 11.672 -15.562 -10.059 1.00 85.56 435 LEU A N 1
ATOM 3414 C CA . LEU A 1 435 ? 12.566 -16.178 -9.087 1.00 85.56 435 LEU A CA 1
ATOM 3415 C C . LEU A 1 435 ? 12.711 -15.224 -7.897 1.00 85.56 435 LEU A C 1
ATOM 3417 O O . LEU A 1 435 ? 13.252 -14.128 -8.037 1.00 85.56 435 LEU A O 1
ATOM 3421 N N . LEU A 1 436 ? 12.221 -15.651 -6.733 1.00 80.88 436 LEU A N 1
ATOM 3422 C CA . LEU A 1 436 ? 12.116 -14.831 -5.519 1.00 80.88 436 LEU A CA 1
ATOM 3423 C C . LEU A 1 436 ? 13.384 -14.851 -4.650 1.00 80.88 436 LEU A C 1
ATOM 3425 O O . LEU A 1 436 ? 13.397 -14.293 -3.557 1.00 80.88 436 LEU A O 1
ATOM 3429 N N . ASP A 1 437 ? 14.472 -15.452 -5.130 1.00 84.75 437 ASP A N 1
ATOM 3430 C CA . ASP A 1 437 ? 15.781 -15.432 -4.469 1.00 84.75 437 ASP A CA 1
ATOM 3431 C C . ASP A 1 437 ? 16.261 -14.031 -4.056 1.00 84.75 437 ASP A C 1
ATOM 3433 O O . ASP A 1 437 ? 16.759 -13.881 -2.941 1.00 84.75 437 ASP A O 1
ATOM 3437 N N . PRO A 1 438 ? 16.049 -12.971 -4.857 1.00 82.38 438 PRO A N 1
ATOM 3438 C CA . PRO A 1 438 ? 16.390 -11.609 -4.457 1.00 82.38 438 PRO A CA 1
ATOM 3439 C C . PRO A 1 438 ? 15.721 -11.114 -3.163 1.00 82.38 438 PRO A C 1
ATOM 3441 O O . PRO A 1 438 ? 16.177 -10.127 -2.584 1.00 82.38 438 PRO A O 1
ATOM 3444 N N . MET A 1 439 ? 14.673 -11.783 -2.664 1.00 81.69 439 MET A N 1
ATOM 3445 C CA . MET A 1 439 ? 14.044 -11.429 -1.387 1.00 81.69 439 MET A CA 1
ATOM 3446 C C . MET A 1 439 ? 14.936 -11.678 -0.173 1.00 81.69 439 MET A C 1
ATOM 3448 O O . MET A 1 439 ? 14.687 -11.096 0.874 1.00 81.69 439 MET A O 1
ATOM 3452 N N . VAL A 1 440 ? 15.999 -12.481 -0.299 1.00 83.00 440 VAL A N 1
ATOM 3453 C CA . VAL A 1 440 ? 16.964 -12.677 0.797 1.00 83.00 440 VAL A CA 1
ATOM 3454 C C . VAL A 1 440 ? 17.676 -11.391 1.197 1.00 83.00 440 VAL A C 1
ATOM 3456 O O . VAL A 1 440 ? 18.019 -11.249 2.366 1.00 83.00 440 VAL A O 1
ATOM 3459 N N . GLY A 1 441 ? 17.859 -10.473 0.241 1.00 83.19 441 GLY A N 1
ATOM 3460 C CA . GLY A 1 441 ? 18.337 -9.109 0.439 1.00 83.19 441 GLY A CA 1
ATOM 3461 C C . GLY A 1 441 ? 19.462 -8.924 1.464 1.00 83.19 441 GLY A C 1
ATOM 3462 O O . GLY A 1 441 ? 20.291 -9.801 1.731 1.00 83.19 441 GLY A O 1
ATOM 3463 N N . ALA A 1 442 ? 19.491 -7.728 2.035 1.00 85.25 442 ALA A N 1
ATOM 3464 C CA . ALA A 1 442 ? 20.295 -7.381 3.191 1.00 85.25 442 ALA A CA 1
ATOM 3465 C C . ALA A 1 442 ? 19.641 -6.196 3.898 1.00 85.25 442 ALA A C 1
ATOM 3467 O O . ALA A 1 442 ? 19.065 -5.323 3.250 1.00 85.25 442 ALA A O 1
ATOM 3468 N N . ILE A 1 443 ? 19.797 -6.124 5.215 1.00 87.44 443 ILE A N 1
ATOM 3469 C CA . ILE A 1 443 ? 19.398 -4.954 6.001 1.00 87.44 443 ILE A CA 1
ATOM 3470 C C . ILE A 1 443 ? 20.611 -4.037 6.146 1.00 87.44 443 ILE A C 1
ATOM 3472 O O . ILE A 1 443 ? 21.733 -4.513 6.337 1.00 87.44 443 ILE A O 1
ATOM 3476 N N . GLY A 1 444 ? 20.390 -2.727 6.031 1.00 88.44 444 GLY A N 1
ATOM 3477 C CA . GLY A 1 444 ? 21.452 -1.727 6.090 1.00 88.44 444 GLY A CA 1
ATOM 3478 C C . GLY A 1 444 ? 22.083 -1.625 7.471 1.00 88.44 444 GLY A C 1
ATOM 3479 O O . GLY A 1 444 ? 21.600 -2.197 8.448 1.00 88.44 444 GLY A O 1
ATOM 3480 N N . ALA A 1 445 ? 23.208 -0.918 7.544 1.00 91.81 445 ALA A N 1
ATOM 3481 C CA . ALA A 1 445 ? 23.903 -0.722 8.805 1.00 91.81 445 ALA A CA 1
ATOM 3482 C C . ALA A 1 445 ? 23.056 0.131 9.752 1.00 91.81 445 ALA A C 1
ATOM 3484 O O . ALA A 1 445 ? 22.408 1.094 9.338 1.00 91.81 445 ALA A O 1
ATOM 3485 N N . PHE A 1 446 ? 23.096 -0.213 11.032 1.00 92.50 446 PHE A N 1
ATOM 3486 C CA . PHE A 1 446 ? 22.490 0.579 12.091 1.00 92.50 446 PHE A CA 1
ATOM 3487 C C . PHE A 1 446 ? 23.506 1.603 12.596 1.00 92.50 446 PHE A C 1
ATOM 3489 O O . PHE A 1 446 ? 24.715 1.446 12.422 1.00 92.50 446 PHE A O 1
ATOM 3496 N N . SER A 1 447 ? 23.050 2.631 13.305 1.00 92.88 447 SER A N 1
ATOM 3497 C CA . SER A 1 447 ? 23.950 3.620 13.915 1.00 92.88 447 SER A CA 1
ATOM 3498 C C . SER A 1 447 ? 24.914 3.040 14.962 1.00 92.88 447 SER A C 1
ATOM 3500 O O . SER A 1 447 ? 25.882 3.704 15.333 1.00 92.88 447 SER A O 1
ATOM 3502 N N . PHE A 1 448 ? 24.661 1.814 15.435 1.00 92.94 448 PHE A N 1
ATOM 3503 C CA . PHE A 1 448 ? 25.388 1.160 16.525 1.00 92.94 448 PHE A CA 1
ATOM 3504 C C . PHE A 1 448 ? 25.952 -0.228 16.182 1.00 92.94 448 PHE A C 1
ATOM 3506 O O . PHE A 1 448 ? 26.615 -0.828 17.029 1.00 92.94 448 PHE A O 1
ATOM 3513 N N . LYS A 1 449 ? 25.679 -0.772 14.990 1.00 94.50 449 LYS A N 1
ATOM 3514 C CA . LYS A 1 449 ? 26.192 -2.079 14.554 1.00 94.50 449 LYS A CA 1
ATOM 3515 C C . LYS A 1 449 ? 26.090 -2.250 13.040 1.00 94.50 449 LYS A C 1
ATOM 3517 O O . LYS A 1 449 ? 25.327 -1.550 12.375 1.00 94.50 449 LYS A O 1
ATOM 3522 N N . ASP A 1 450 ? 26.797 -3.249 12.532 1.00 93.62 450 ASP A N 1
ATOM 3523 C CA . ASP A 1 450 ? 26.708 -3.662 11.136 1.00 93.62 450 ASP A CA 1
ATOM 3524 C C . ASP A 1 450 ? 25.287 -4.093 10.743 1.00 93.62 450 ASP A C 1
ATOM 3526 O O . ASP A 1 450 ? 24.454 -4.469 11.577 1.00 93.62 450 ASP A O 1
ATOM 3530 N N . GLY A 1 451 ? 25.027 -4.036 9.437 1.00 91.00 451 GLY A N 1
ATOM 3531 C CA . GLY A 1 451 ? 23.791 -4.532 8.845 1.00 91.00 451 GLY A CA 1
ATOM 3532 C C . GLY A 1 451 ? 23.685 -6.055 8.900 1.00 91.00 451 GLY A C 1
ATOM 3533 O O . GLY A 1 4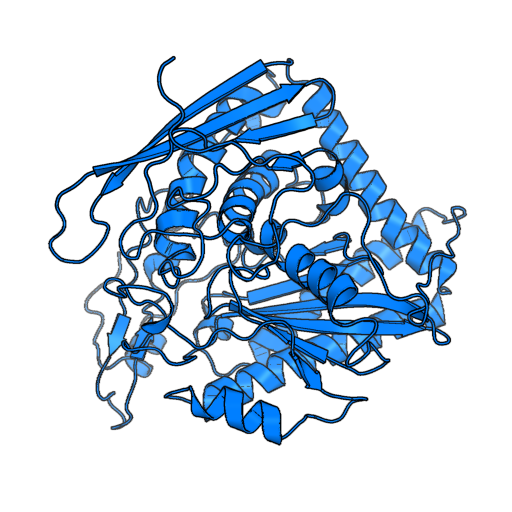51 ? 24.613 -6.760 9.299 1.00 91.00 451 GLY A O 1
ATOM 3534 N N . ILE A 1 452 ? 22.535 -6.576 8.480 1.00 89.38 452 ILE A N 1
ATOM 3535 C CA . ILE A 1 452 ? 22.268 -8.018 8.494 1.00 89.38 452 ILE A CA 1
ATOM 3536 C C . ILE A 1 452 ? 22.408 -8.552 7.071 1.00 89.38 452 ILE A C 1
ATOM 3538 O O . ILE A 1 452 ? 21.579 -8.264 6.204 1.00 89.38 452 ILE A O 1
ATOM 3542 N N . ALA A 1 453 ? 23.455 -9.347 6.836 1.00 87.56 453 ALA A N 1
ATOM 3543 C CA . ALA A 1 453 ? 23.592 -10.123 5.608 1.00 87.56 453 ALA A CA 1
ATOM 3544 C C . ALA A 1 453 ? 22.447 -11.137 5.517 1.00 87.56 453 ALA A C 1
ATOM 3546 O O . ALA A 1 453 ? 22.117 -11.778 6.516 1.00 87.56 453 ALA A O 1
ATOM 3547 N N . THR A 1 454 ? 21.840 -11.290 4.338 1.00 85.88 454 THR A N 1
ATOM 3548 C CA . THR A 1 454 ? 20.680 -12.177 4.133 1.00 85.88 454 THR A CA 1
ATOM 3549 C C . THR A 1 454 ? 19.501 -11.886 5.076 1.00 85.88 454 THR A C 1
ATOM 3551 O O . THR A 1 454 ? 18.746 -12.781 5.445 1.00 85.88 454 THR A O 1
ATOM 3554 N N . GLY A 1 455 ? 19.374 -10.628 5.517 1.00 82.69 455 GLY A N 1
ATOM 3555 C CA . GLY A 1 455 ? 18.372 -10.186 6.491 1.00 82.69 455 GLY A CA 1
ATOM 3556 C C . GLY A 1 455 ? 16.969 -9.960 5.923 1.00 82.69 455 GLY A C 1
ATOM 3557 O O . GLY A 1 455 ? 16.087 -9.564 6.675 1.00 82.69 455 GLY A O 1
ATOM 3558 N N . GLY A 1 456 ? 16.763 -10.187 4.627 1.00 84.06 456 GLY A N 1
ATOM 3559 C CA . GLY A 1 456 ? 15.525 -9.892 3.914 1.00 84.06 456 GLY A CA 1
ATOM 3560 C C . GLY A 1 456 ? 15.551 -8.544 3.192 1.00 84.06 456 GLY A C 1
ATOM 3561 O O . GLY A 1 456 ? 16.587 -7.885 3.069 1.00 84.06 456 GLY A O 1
ATOM 3562 N N . GLN A 1 457 ? 14.380 -8.138 2.710 1.00 82.25 457 GLN A N 1
ATOM 3563 C CA . GLN A 1 457 ? 14.119 -6.820 2.134 1.00 82.25 457 GLN A CA 1
ATOM 3564 C C . GLN A 1 457 ? 13.499 -5.916 3.203 1.00 82.25 457 GLN A C 1
ATOM 3566 O O . GLN A 1 457 ? 12.524 -6.308 3.836 1.00 82.25 457 GLN A O 1
ATOM 3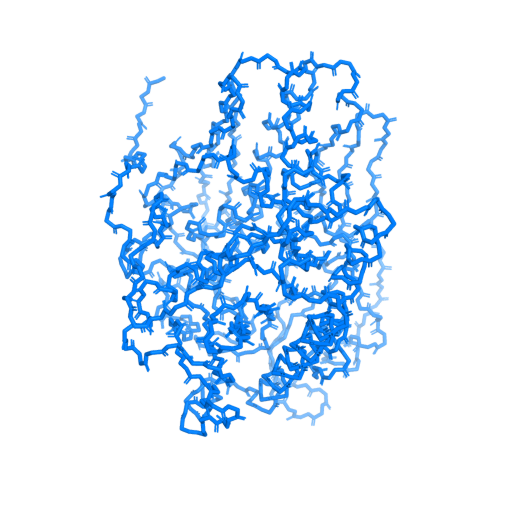571 N N . VAL A 1 458 ? 14.006 -4.691 3.379 1.00 82.50 458 VAL A N 1
ATOM 3572 C CA . VAL A 1 458 ? 13.484 -3.748 4.397 1.00 82.50 458 VAL A CA 1
ATOM 3573 C C . VAL A 1 458 ? 11.990 -3.463 4.208 1.00 82.50 458 VAL A C 1
ATOM 3575 O O . VAL A 1 458 ? 11.203 -3.488 5.140 1.00 82.50 458 VAL A O 1
ATOM 3578 N N . ARG A 1 459 ? 11.527 -3.356 2.960 1.00 85.81 459 ARG A N 1
ATOM 3579 C CA . ARG A 1 459 ? 10.100 -3.172 2.662 1.00 85.81 459 ARG A CA 1
ATOM 3580 C C . ARG A 1 459 ? 9.223 -4.389 2.978 1.00 85.81 459 ARG A C 1
ATOM 3582 O O . ARG A 1 459 ? 8.007 -4.288 2.843 1.00 85.81 459 ARG A O 1
ATOM 3589 N N . SER A 1 460 ? 9.809 -5.523 3.363 1.00 86.12 460 SER A N 1
ATOM 3590 C CA . SER A 1 460 ? 9.087 -6.733 3.744 1.00 86.12 460 SER A CA 1
ATOM 3591 C C . SER A 1 460 ? 9.791 -7.494 4.878 1.00 86.12 460 SER A C 1
ATOM 3593 O O . SER A 1 460 ? 10.519 -8.456 4.630 1.00 86.12 460 SER A O 1
ATOM 3595 N N . PRO A 1 461 ? 9.571 -7.113 6.147 1.00 81.06 461 PRO A N 1
ATOM 3596 C CA . PRO A 1 461 ? 10.353 -7.615 7.281 1.00 81.06 461 PRO A CA 1
ATOM 3597 C C . PRO A 1 461 ? 10.151 -9.108 7.567 1.00 81.06 461 PRO A C 1
ATOM 3599 O O . PRO A 1 461 ? 10.966 -9.720 8.255 1.00 81.06 461 PRO A O 1
ATOM 3602 N N . ILE A 1 462 ? 9.072 -9.708 7.059 1.00 86.12 462 ILE A N 1
ATOM 3603 C CA . ILE A 1 462 ? 8.771 -11.134 7.243 1.00 86.12 462 ILE A CA 1
ATOM 3604 C C . ILE A 1 462 ? 9.036 -11.982 5.997 1.00 86.12 462 ILE A C 1
ATOM 3606 O O . ILE A 1 462 ? 8.759 -13.186 6.035 1.00 86.12 462 ILE A O 1
ATOM 3610 N N . CYS A 1 463 ? 9.536 -11.384 4.906 1.00 80.19 463 CYS A N 1
ATOM 3611 C CA . CYS A 1 463 ? 9.785 -12.108 3.664 1.00 80.19 463 CYS A CA 1
ATOM 3612 C C . CYS A 1 463 ? 10.731 -13.289 3.872 1.00 80.19 463 CYS A C 1
ATOM 3614 O O . CYS A 1 463 ? 11.591 -13.306 4.757 1.00 80.19 463 CYS A O 1
ATOM 3616 N N . ARG A 1 464 ? 10.556 -14.308 3.034 1.00 79.88 464 ARG A N 1
ATOM 3617 C CA . ARG A 1 464 ? 11.391 -15.502 3.053 1.00 79.88 464 ARG A CA 1
ATOM 3618 C C . ARG A 1 464 ? 11.878 -15.796 1.656 1.00 79.88 464 ARG A C 1
ATOM 3620 O O . ARG A 1 464 ? 11.194 -15.562 0.665 1.00 79.88 464 ARG A O 1
ATOM 3627 N N . ILE A 1 465 ? 13.067 -16.370 1.602 1.00 82.19 465 ILE A N 1
ATOM 3628 C CA . ILE A 1 465 ? 13.589 -16.934 0.374 1.00 82.19 465 ILE A CA 1
ATOM 3629 C C . ILE A 1 465 ? 13.047 -18.359 0.182 1.00 82.19 465 ILE A C 1
ATOM 3631 O O . ILE A 1 465 ? 12.949 -19.131 1.137 1.00 82.19 465 ILE A O 1
ATOM 3635 N N . GLY A 1 466 ? 12.698 -18.712 -1.058 1.00 80.38 466 GLY A N 1
ATOM 3636 C CA . GLY A 1 466 ? 12.254 -20.062 -1.410 1.00 80.38 46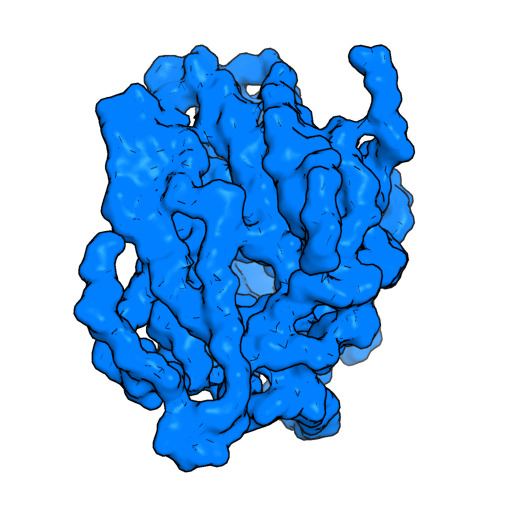6 GLY A CA 1
ATOM 3637 C C . GLY A 1 466 ? 13.341 -21.119 -1.173 1.00 80.38 466 GLY A C 1
ATOM 3638 O O . GLY A 1 466 ? 14.540 -20.840 -1.295 1.00 80.38 466 GLY A O 1
ATOM 3639 N N . ASN A 1 467 ? 12.933 -22.347 -0.845 1.00 87.56 467 ASN A N 1
ATOM 3640 C CA . ASN A 1 467 ? 13.846 -23.492 -0.781 1.00 87.56 467 ASN A CA 1
ATOM 3641 C C . ASN A 1 467 ? 14.341 -23.861 -2.185 1.00 87.56 467 ASN A C 1
ATOM 3643 O O . ASN A 1 467 ? 13.576 -23.792 -3.145 1.00 87.56 467 ASN A O 1
ATOM 3647 N N . VAL A 1 468 ? 15.596 -24.311 -2.293 1.00 91.56 468 VAL A N 1
ATOM 3648 C CA . VAL A 1 468 ? 16.191 -24.740 -3.573 1.00 91.56 468 VAL A CA 1
ATOM 3649 C C . VAL A 1 468 ? 15.353 -25.831 -4.236 1.00 91.56 468 VAL A C 1
ATOM 3651 O O . VAL A 1 468 ? 14.974 -25.677 -5.389 1.00 91.56 468 VAL A O 1
ATOM 3654 N N . GLU A 1 469 ? 14.968 -26.865 -3.486 1.00 90.62 469 GLU A N 1
ATOM 3655 C CA . GLU A 1 469 ? 14.141 -27.971 -3.992 1.00 90.62 469 GLU A CA 1
ATOM 3656 C C . GLU A 1 469 ? 12.808 -27.481 -4.573 1.00 90.62 469 GLU A C 1
ATOM 3658 O O . GLU A 1 469 ? 12.353 -27.958 -5.607 1.00 90.62 469 GLU A O 1
ATOM 3663 N N . HIS A 1 470 ? 12.195 -26.480 -3.937 1.00 84.69 470 HIS A N 1
ATOM 3664 C CA . HIS A 1 470 ? 10.942 -25.907 -4.415 1.00 84.69 470 HIS A CA 1
ATOM 3665 C C . HIS A 1 470 ? 11.137 -25.076 -5.690 1.00 84.69 470 HIS A C 1
ATOM 3667 O O . HIS A 1 470 ? 10.312 -25.137 -6.605 1.00 84.69 470 HIS A O 1
ATOM 3673 N N . ASN A 1 471 ? 12.235 -24.320 -5.768 1.00 87.19 471 ASN A N 1
ATOM 3674 C CA . ASN A 1 471 ? 12.597 -23.605 -6.986 1.00 87.19 471 ASN A CA 1
ATOM 3675 C C . ASN A 1 471 ? 12.834 -24.597 -8.137 1.00 87.19 471 ASN A C 1
ATOM 3677 O O . ASN A 1 471 ? 12.263 -24.424 -9.204 1.00 87.19 471 ASN A O 1
ATOM 3681 N N . GLU A 1 472 ? 13.587 -25.675 -7.924 1.00 90.31 472 GLU A N 1
ATOM 3682 C CA . GLU A 1 472 ? 13.830 -26.706 -8.949 1.00 90.31 472 GLU A CA 1
ATOM 3683 C C . GLU A 1 472 ? 12.568 -27.502 -9.318 1.00 90.31 472 GLU A C 1
ATOM 3685 O O . GLU A 1 472 ? 12.451 -28.008 -10.431 1.00 90.31 472 GLU A O 1
ATOM 3690 N N . GLN A 1 473 ? 11.584 -27.585 -8.418 1.00 87.06 473 GLN A N 1
ATOM 3691 C CA . GLN A 1 473 ? 10.270 -28.161 -8.712 1.00 87.06 473 GLN A CA 1
ATOM 3692 C C . GLN A 1 473 ? 9.396 -27.243 -9.586 1.00 87.06 473 GLN A C 1
ATOM 3694 O O . GLN A 1 473 ? 8.561 -27.735 -10.350 1.00 87.06 473 GLN A O 1
ATOM 3699 N N . SER A 1 474 ? 9.558 -25.924 -9.449 1.00 81.50 474 SER A N 1
ATOM 3700 C CA . SER A 1 474 ? 8.664 -24.917 -10.046 1.00 81.50 474 SER A CA 1
ATOM 3701 C C . SER A 1 474 ? 9.247 -24.232 -11.282 1.00 81.50 474 SER A C 1
ATOM 3703 O O . SER A 1 474 ? 8.512 -23.649 -12.075 1.00 81.50 474 SER A O 1
ATOM 3705 N N . PHE A 1 475 ? 10.567 -24.280 -11.440 1.00 85.62 475 PHE A N 1
ATOM 3706 C CA . PHE A 1 475 ? 11.296 -23.706 -12.559 1.00 85.62 475 PHE A CA 1
ATOM 3707 C C . PHE A 1 475 ? 12.095 -24.803 -13.271 1.00 85.62 475 PHE A C 1
ATOM 3709 O O . PHE A 1 475 ? 12.652 -25.675 -12.604 1.00 85.62 475 PHE A O 1
ATOM 3716 N N . PRO A 1 476 ? 12.238 -24.745 -14.607 1.00 88.19 476 PRO A N 1
ATOM 3717 C CA . PRO A 1 476 ? 13.078 -25.669 -15.367 1.00 88.19 476 PRO A CA 1
ATOM 3718 C C . PRO A 1 476 ? 14.564 -25.280 -15.249 1.00 88.19 476 PRO A C 1
ATOM 3720 O O . PRO A 1 476 ? 15.229 -24.977 -16.240 1.00 88.19 476 PRO A O 1
ATOM 3723 N N . LEU A 1 477 ? 15.077 -25.230 -14.021 1.00 89.31 477 LEU A N 1
ATOM 3724 C CA . LEU A 1 477 ? 16.461 -24.896 -13.695 1.00 89.31 477 LEU A CA 1
ATOM 3725 C C . LEU A 1 477 ? 17.009 -25.853 -12.634 1.00 89.31 477 LEU A C 1
ATOM 3727 O O . LEU A 1 477 ? 16.252 -26.470 -11.893 1.00 89.31 477 LEU A O 1
ATOM 3731 N N . LEU A 1 478 ? 18.335 -25.942 -12.566 1.00 92.25 478 LEU A N 1
ATOM 3732 C CA . LEU A 1 478 ? 19.079 -26.652 -11.528 1.00 92.25 478 LEU A CA 1
ATOM 3733 C C . LEU A 1 478 ? 19.981 -25.631 -10.826 1.00 92.25 478 LEU A C 1
ATOM 3735 O O . LEU A 1 478 ? 20.792 -24.972 -11.485 1.00 92.25 478 LEU A O 1
ATOM 3739 N N . ILE A 1 479 ? 19.841 -25.473 -9.510 1.00 92.44 479 ILE A N 1
ATOM 3740 C CA . ILE A 1 479 ? 20.631 -24.524 -8.724 1.00 92.44 479 ILE A CA 1
ATOM 3741 C C . ILE A 1 479 ? 21.945 -25.200 -8.338 1.00 92.44 479 ILE A C 1
ATOM 3743 O O . ILE A 1 479 ? 22.011 -26.025 -7.433 1.00 92.44 479 ILE A O 1
ATOM 3747 N N . LEU A 1 480 ? 23.029 -24.819 -9.015 1.00 94.69 480 LEU A N 1
ATOM 3748 C CA . LEU A 1 480 ? 24.349 -25.414 -8.777 1.00 94.69 480 LEU A CA 1
ATOM 3749 C C . LEU A 1 480 ? 24.953 -25.012 -7.421 1.00 94.69 480 LEU A C 1
ATOM 3751 O O . LEU A 1 480 ? 25.683 -25.793 -6.815 1.00 94.69 480 LEU A O 1
ATOM 3755 N N . TYR A 1 481 ? 24.684 -23.789 -6.958 1.00 91.25 481 TYR A N 1
ATOM 3756 C CA . TYR A 1 481 ? 25.082 -23.290 -5.642 1.00 91.25 481 TYR A CA 1
ATOM 3757 C C . TYR A 1 481 ? 24.226 -22.077 -5.244 1.00 91.25 481 TYR A C 1
ATOM 3759 O O . TYR A 1 481 ? 23.718 -21.356 -6.103 1.00 91.25 481 TYR A O 1
ATOM 3767 N N . ARG A 1 482 ? 24.115 -21.819 -3.936 1.00 87.44 482 ARG A N 1
ATOM 3768 C CA . ARG A 1 482 ? 23.545 -20.597 -3.347 1.00 87.44 482 ARG A CA 1
ATOM 3769 C C . ARG A 1 482 ? 24.462 -20.168 -2.201 1.00 87.44 482 ARG A C 1
ATOM 3771 O O . ARG A 1 482 ? 24.794 -21.008 -1.365 1.00 87.44 482 ARG A O 1
ATOM 3778 N N . LYS A 1 483 ? 24.919 -18.917 -2.192 1.00 83.00 483 LYS A N 1
ATOM 3779 C CA . LYS A 1 483 ? 25.876 -18.403 -1.205 1.00 83.00 483 LYS A CA 1
ATOM 3780 C C . LYS A 1 483 ? 25.511 -17.000 -0.761 1.00 83.00 483 LYS A C 1
ATOM 3782 O O . LYS A 1 483 ? 25.092 -16.225 -1.647 1.00 83.00 483 LYS A O 1
#

Radius of gyration: 21.5 Å; Cα contacts (8 Å, |Δi|>4): 1148; chains: 1; bounding box: 54×58×55 Å

Secondary structure (DSSP, 8-state):
-----S-B--TT-S--SSSS-----SS----TTS-B-----S---HHHHHHHHHHHHHHHHHHHHHHHHH---HIIIII--EEEEEEETTS-EEEE-SS-GGGGGTHHHHHHHHHHHHIIIII--TT-EEEE--TTTT-SSTTEEEEEEEEEETTEEEEEEEEEEE-S--BSSSSSS--TT-SSGGGSBPP--SEEEEETTEE-HHHHHHHHHT-SSHHHHHHHHHHHHHHHHHHHHHHHHHHHHH-HHHHHHHHHHHHHHHHHHHHHHHTTSPSEEEEEEEEEE-SSTT---EEEEEEEEEEETTEEEEE-TTPPBP-TT----HHHHHHHHHHHHHHHHSTTSTT--HHHHTTEEEE-BTTBTTSPPTT---TTGGGTHHHHHHHHHHHHHHHHHTTSTTGGGG-BPPPS-SS---EEEEEE-TTS-EEEEEE-GGGGBEEPPBTTB--EET-BBTTBTT--PPPHHHHHHHSS-------

Foldseek 3Di:
DDDQPFDWDDQVPPLPLAFFAHDDHPDFQADPLAAADPFADLPADPVNLVVLLVLLLVLQVLLLVLLLVQFPDCCSVFQLQKKKFKFFLQQFGLFMDLFFQLCLLFVSLLVRLCRRPPCVPVHDFAQWKWWFQAQSSGHFHNQFIKIWHFADDPSHGGIIIMMTGRALFQAAQAHAQADLFDQWCVNDGDGDRTDTQTDNNRGDPVVLCVRLVRGPCSVSRVSSVVSRSSSRVSSSVSLVVCCVVPNSNHSSSSSVVLLVVLLVQLQVLLVQFDFDKFKDKDWDFDSHPPGGDIWIWIWIWTRDNQAIEIEGRPGAFFDGQQATAPSLLSSLLSLLCCQQRRVPSSRRCSSVVVRYHYTYRERHRDHHTPGGHHSCSVQHNSLQSNQGSLVRVLVRLVRGPVSNQSRFGAFDDSTQPWDWDFDAFPVRDTHTYTQSQSQLTWGTQGSVGGTGRSCGHSSGNPHHHDDQVVCVVVHVDHDPDDD

Mean predicted aligned error: 4.74 Å

Solvent-accessible surface area (backbone atoms only — not comparable to full-atom values): 24011 Å² total; per-residue (Å²): 142,86,71,69,87,34,66,59,57,54,90,91,53,80,39,73,32,70,53,29,33,48,61,85,63,100,66,79,66,58,36,85,86,51,46,67,52,80,67,56,43,88,90,64,55,73,64,63,38,56,52,52,52,53,47,54,50,50,40,35,50,48,22,41,53,41,24,34,72,53,26,72,40,65,44,38,58,43,45,36,43,31,35,16,32,36,25,41,60,80,33,48,43,44,32,45,36,73,28,33,38,32,48,80,33,13,57,44,49,38,45,42,48,40,42,47,66,23,27,71,54,91,41,73,56,62,48,27,27,28,40,28,13,19,30,33,41,15,19,47,20,42,39,36,36,30,45,44,29,56,37,60,54,96,86,16,34,46,26,32,38,35,38,35,37,44,50,67,46,50,36,44,79,42,77,32,63,46,41,60,72,23,81,24,36,86,42,36,36,62,75,34,60,78,36,79,34,23,56,68,68,42,72,36,61,71,53,50,50,57,60,36,67,43,21,92,50,36,70,47,46,51,36,37,53,50,12,51,51,50,13,48,52,53,32,49,54,50,52,52,50,47,30,72,74,64,34,55,32,48,52,43,25,41,51,50,49,52,23,53,51,23,22,52,56,34,48,61,54,43,71,64,39,74,69,45,76,36,70,32,76,50,73,51,65,47,42,31,87,88,50,84,55,76,40,47,41,29,36,39,41,33,37,56,81,78,34,40,37,38,31,31,60,56,30,35,65,50,48,43,10,41,10,12,20,45,22,21,35,43,3,21,43,37,28,41,42,41,68,60,62,39,68,90,36,77,49,24,50,31,26,42,52,79,34,51,46,81,32,50,16,53,45,13,14,59,17,28,36,61,59,54,12,26,50,32,5,76,51,35,28,20,48,62,42,32,51,35,37,24,53,30,52,32,60,48,35,59,71,26,85,76,52,27,68,58,26,45,49,71,36,65,53,99,51,58,72,72,44,65,50,71,51,66,38,86,85,72,44,79,48,34,39,71,54,53,62,56,36,27,36,15,34,25,38,40,70,86,45,80,42,38,80,65,56,12,35,80,54,19,78,70,37,38,54,70,54,68,71,57,49,45,72,74,39,78,54,78,84,90,77,87,133

pLDDT: mean 92.4, std 9.05, range [32.34, 98.88]

Sequence (483 aa):
MADRPHPTSIAGGPYDGTTFSYIPGPTLSIDPSLTLHREWTDKIDPITYEVIRHNLWNINEELGMTIQRISGSPVAMYAFDLNSSIFTEDGEFIYYGPYQLYMSGVSDVQVKWTLEHRSKNPGIHEDDMFLSNDPWVGAAHQMDVTLLSPVFHEGKLFCWITNVLHQYDVGGITPGSFCPNARDSFDEGILIPPVKIVERGELRKDIEAVYLRSSRKPYLVALDLRAQIAGNNTAKKRILGLVQRYGADVVKGVMRKIIDNAEAAFLAKLAKVPDGTWRERSYVEVAYVGDRKTYQVMLTMKKEGDKLIFDNAGTADQVGAINTTYSGWRGSLMTAINEMLCWDQLYAIGGALRHIEFRPALGCFTSATHPASVSTAPVQAMEISLYPAYNTISKMLSCDPELKKDVMTIGGTSQFPLTVFRGIDQWGEKFGYLLLDPMVGAIGAFSFKDGIATGGQVRSPICRIGNVEHNEQSFPLLILYRK